Protein AF-A0A820H259-F1 (afdb_monomer)

Secondary structure (DSSP, 8-state):
-HHHHHHHHHHHHHHHHHHHHHHHHHHHHHHHHHHHHHHHHHHHHHHHHH--S-S-EEEEE---SS--GGGGGGS-EEEEEB---SS---B-SS--EEBS-HHHHHHHHHHHHHHHHHHHHHHHHTTSS--TT-TT--GGGTTSS-GGGG-HHHHHHHHHHHHHHHHHHHHHHHTTTTS-------TTSS--HHHHHHHGGGBSS--TT--TTT-EEEE-TTS-EEEE-HHHHHHHHHHHHHHHHHHHHHHTTEEEETTEEEEES--HHHHHHHHHHHHTT---SEEEEES-EEEHHHHHHHHHHHHH-TT--EEEEES-EEE-SSSSPPPHHHHHHHHHHHHHH-TT-EEEEE----HHHHTT-GGGGG-------

Structure (mmCIF, N/CA/C/O backbone):
data_AF-A0A820H259-F1
#
_entry.id   AF-A0A820H259-F1
#
loop_
_atom_site.group_PDB
_atom_site.id
_atom_site.type_symbol
_atom_site.label_atom_id
_atom_site.label_alt_id
_atom_site.label_comp_id
_atom_site.label_asym_id
_atom_site.label_entity_id
_atom_site.label_seq_id
_atom_site.pdbx_PDB_ins_code
_atom_site.Cartn_x
_atom_site.Cartn_y
_atom_site.Cartn_z
_atom_site.occupancy
_atom_site.B_iso_or_equiv
_atom_site.auth_seq_id
_atom_site.auth_comp_id
_atom_site.auth_asym_id
_atom_site.auth_atom_id
_atom_site.pdbx_PDB_model_num
ATOM 1 N N . ARG A 1 1 ? -36.149 -31.386 65.608 1.00 71.44 1 ARG A N 1
ATOM 2 C CA . ARG A 1 1 ? -36.031 -29.909 65.739 1.00 71.44 1 ARG A CA 1
ATOM 3 C C . ARG A 1 1 ? -34.586 -29.452 65.570 1.00 71.44 1 ARG A C 1
ATOM 5 O O . ARG A 1 1 ? -34.327 -28.787 64.581 1.00 71.44 1 ARG A O 1
ATOM 12 N N . GLU A 1 2 ? -33.648 -29.820 66.450 1.00 80.00 2 GLU A N 1
ATOM 13 C CA . GLU A 1 2 ? -32.221 -29.470 66.260 1.00 80.00 2 GLU A CA 1
ATOM 14 C C . GLU A 1 2 ? -31.591 -30.170 65.048 1.00 80.00 2 GLU A C 1
ATOM 16 O O . GLU A 1 2 ? -30.897 -29.539 64.259 1.00 80.00 2 GLU A O 1
ATOM 21 N N . THR A 1 3 ? -31.910 -31.448 64.834 1.00 86.38 3 THR A N 1
ATOM 22 C CA . THR A 1 3 ? -31.476 -32.217 63.657 1.00 86.38 3 THR A CA 1
ATOM 23 C C . THR A 1 3 ? -31.995 -31.636 62.341 1.00 86.38 3 THR A C 1
ATOM 25 O O . THR A 1 3 ? -31.240 -31.525 61.381 1.00 86.38 3 THR A O 1
ATOM 28 N N . ASP A 1 4 ? -33.256 -31.204 62.299 1.00 90.00 4 ASP A N 1
ATOM 29 C CA . ASP A 1 4 ? -33.865 -30.614 61.097 1.00 90.00 4 ASP A CA 1
ATOM 30 C C . ASP A 1 4 ? -33.261 -29.242 60.768 1.00 90.00 4 ASP A C 1
ATOM 32 O O . ASP A 1 4 ? -33.016 -28.933 59.602 1.00 90.00 4 ASP A O 1
ATOM 36 N N . ALA A 1 5 ? -32.962 -28.441 61.798 1.00 90.06 5 ALA A N 1
ATOM 37 C CA . ALA A 1 5 ? -32.258 -27.170 61.647 1.00 90.06 5 ALA A CA 1
ATOM 38 C C . ALA A 1 5 ? -30.827 -27.380 61.126 1.00 90.06 5 ALA A C 1
ATOM 40 O O . ALA A 1 5 ? -30.382 -26.663 60.231 1.00 90.06 5 ALA A O 1
ATOM 41 N N . MET A 1 6 ? -30.133 -28.409 61.622 1.00 90.88 6 MET A N 1
ATOM 42 C CA . MET A 1 6 ? -28.791 -28.762 61.158 1.00 90.88 6 MET A CA 1
ATOM 43 C C . MET A 1 6 ? -28.795 -29.241 59.696 1.00 90.88 6 MET A C 1
ATOM 45 O O . MET A 1 6 ? -27.936 -28.840 58.916 1.00 90.88 6 MET A O 1
ATOM 49 N N . ILE A 1 7 ? -29.787 -30.041 59.289 1.00 92.38 7 ILE A N 1
ATOM 50 C CA . ILE A 1 7 ? -29.947 -30.494 57.895 1.00 92.38 7 ILE A CA 1
ATOM 51 C C . ILE A 1 7 ? -30.248 -29.318 56.954 1.00 92.38 7 ILE A C 1
ATOM 53 O O . ILE A 1 7 ? -29.710 -29.267 55.845 1.00 92.38 7 ILE A O 1
ATOM 57 N N . ALA A 1 8 ? -31.084 -28.367 57.380 1.00 91.88 8 ALA A N 1
ATOM 58 C CA . ALA A 1 8 ? -31.378 -27.167 56.601 1.00 91.88 8 ALA A CA 1
ATOM 59 C C . ALA A 1 8 ? -30.128 -26.293 56.404 1.00 91.88 8 ALA A C 1
ATOM 61 O O . ALA A 1 8 ? -29.881 -25.818 55.294 1.00 91.88 8 ALA A O 1
ATOM 62 N N . GLU A 1 9 ? -29.303 -26.142 57.443 1.00 92.81 9 GLU A N 1
ATOM 63 C CA . GLU A 1 9 ? -28.054 -25.383 57.347 1.00 92.81 9 GLU A CA 1
ATOM 64 C C . GLU A 1 9 ? -27.027 -26.088 56.447 1.00 92.81 9 GLU A C 1
ATOM 66 O O . GLU A 1 9 ? -26.404 -25.441 55.607 1.00 92.81 9 GLU A O 1
ATOM 71 N N . ILE A 1 10 ? -26.914 -27.421 56.523 1.00 92.81 10 ILE A N 1
ATOM 72 C CA . ILE A 1 10 ? -26.055 -28.205 55.618 1.00 92.81 10 ILE A CA 1
ATOM 73 C C . ILE A 1 10 ? -26.475 -28.009 54.155 1.00 92.81 10 ILE A C 1
ATOM 75 O O . ILE A 1 10 ? -25.618 -27.745 53.310 1.00 92.81 10 ILE A O 1
ATOM 79 N N . LYS A 1 11 ? -27.778 -28.076 53.843 1.00 93.25 11 LYS A N 1
ATOM 80 C CA . LYS A 1 11 ? -28.277 -27.815 52.480 1.00 93.25 11 LYS A CA 1
ATOM 81 C C . LYS A 1 11 ? -27.946 -26.402 52.009 1.00 93.25 11 LYS A C 1
ATOM 83 O O . LYS A 1 11 ? -27.465 -26.224 50.894 1.00 93.25 11 LYS A O 1
ATOM 88 N N . ARG A 1 12 ? -28.130 -25.403 52.874 1.00 94.62 12 ARG A N 1
ATOM 89 C CA . ARG A 1 12 ? -27.806 -24.006 52.562 1.00 94.62 12 ARG A CA 1
ATOM 90 C C . ARG A 1 12 ? -26.316 -23.811 52.269 1.00 94.62 12 ARG A C 1
ATOM 92 O O . ARG A 1 12 ? -25.951 -23.038 51.383 1.00 94.62 12 ARG A O 1
ATOM 99 N N . VAL A 1 13 ? -25.447 -24.495 53.011 1.00 93.06 13 VAL A N 1
ATOM 100 C CA . VAL A 1 13 ? -23.997 -24.475 52.778 1.00 93.06 13 VAL A CA 1
ATOM 101 C C . VAL A 1 13 ? -23.645 -25.155 51.451 1.00 93.06 13 VAL A C 1
ATOM 103 O O . VAL A 1 13 ? -22.823 -24.622 50.709 1.00 93.06 13 VAL A O 1
ATOM 106 N N . GLN A 1 14 ? -24.292 -26.273 51.108 1.00 93.19 14 GLN A N 1
ATOM 107 C CA . GLN A 1 14 ? -24.093 -26.963 49.826 1.00 93.19 14 GLN A CA 1
ATOM 108 C C . GLN A 1 14 ? -24.498 -26.100 48.622 1.00 93.19 14 GLN A C 1
ATOM 110 O O . GLN A 1 14 ? -23.751 -26.025 47.649 1.00 93.19 14 GLN A O 1
ATOM 115 N N . GLU A 1 15 ? -25.630 -25.399 48.700 1.00 94.12 15 GLU A N 1
ATOM 116 C CA . GLU A 1 15 ? -26.074 -24.474 47.646 1.00 94.12 15 GLU A CA 1
ATOM 117 C C . GLU A 1 15 ? -25.085 -23.317 47.450 1.00 94.12 15 GLU A C 1
ATOM 119 O O . GLU A 1 15 ? -24.718 -22.995 46.320 1.00 94.12 15 GLU A O 1
ATOM 124 N N . LYS A 1 16 ? -24.582 -22.733 48.547 1.00 93.06 16 LYS A N 1
ATOM 125 C CA . LYS A 1 16 ? -23.546 -21.690 48.482 1.00 93.06 16 LYS A CA 1
ATOM 126 C C . LYS A 1 16 ? -22.237 -22.198 47.878 1.00 93.06 16 LYS A C 1
ATOM 128 O O . LYS A 1 16 ? -21.600 -21.464 47.131 1.00 93.06 16 LYS A O 1
ATOM 133 N N . LEU A 1 17 ? -21.825 -23.426 48.195 1.00 92.62 17 LEU A N 1
ATOM 134 C CA . LEU A 1 17 ? -20.624 -24.040 47.618 1.00 92.62 17 LEU A CA 1
ATOM 135 C C . LEU A 1 17 ? -20.755 -24.219 46.102 1.00 92.62 17 LEU A C 1
ATOM 137 O O . LEU A 1 17 ? -19.829 -23.862 45.377 1.00 92.62 17 LEU A O 1
ATOM 141 N N . ALA A 1 18 ? -21.909 -24.690 45.624 1.00 91.06 18 ALA A N 1
ATOM 142 C CA . ALA A 1 18 ? -22.170 -24.834 44.193 1.00 91.06 18 ALA A CA 1
ATOM 143 C C . ALA A 1 18 ? -22.137 -23.481 43.453 1.00 91.06 18 ALA A C 1
ATOM 145 O O . ALA A 1 18 ? -21.581 -23.384 42.358 1.00 91.06 18 ALA A O 1
ATOM 146 N N . ASP A 1 19 ? -22.679 -22.420 44.058 1.00 93.50 19 ASP A N 1
ATOM 147 C CA . ASP A 1 19 ? -22.656 -21.069 43.477 1.00 93.50 19 ASP A CA 1
ATOM 148 C C . ASP A 1 19 ? -21.235 -20.468 43.440 1.00 93.50 19 ASP A C 1
ATOM 150 O O . ASP A 1 19 ? -20.829 -19.844 42.452 1.00 93.50 19 ASP A O 1
ATOM 154 N N . ILE A 1 20 ? -20.430 -20.723 44.480 1.00 91.25 20 ILE A N 1
ATOM 155 C CA . ILE A 1 20 ? -19.007 -20.350 44.516 1.00 91.25 20 ILE A CA 1
ATOM 156 C C . ILE A 1 20 ? -18.229 -21.085 43.421 1.00 91.25 20 ILE A C 1
ATOM 158 O O . ILE A 1 20 ? -17.439 -20.457 42.717 1.00 91.25 20 ILE A O 1
ATOM 162 N N . GLU A 1 21 ? -18.450 -22.388 43.242 1.00 90.94 21 GLU A N 1
ATOM 163 C CA . GLU A 1 21 ? -17.777 -23.182 42.209 1.00 90.94 21 GLU A CA 1
ATOM 164 C C . GLU A 1 21 ? -18.133 -22.688 40.799 1.00 90.94 21 GLU A C 1
ATOM 166 O O . GLU A 1 21 ? -17.249 -22.462 39.966 1.00 90.94 21 GLU A O 1
ATOM 171 N N . LEU A 1 22 ? -19.417 -22.413 40.547 1.00 91.50 22 LEU A N 1
ATOM 172 C CA . LEU A 1 22 ? -19.887 -21.835 39.289 1.00 91.50 22 LEU A CA 1
ATOM 173 C C . LEU A 1 22 ? -19.248 -20.463 39.017 1.00 91.50 22 LEU A C 1
ATOM 175 O O . LEU A 1 22 ? -18.818 -20.1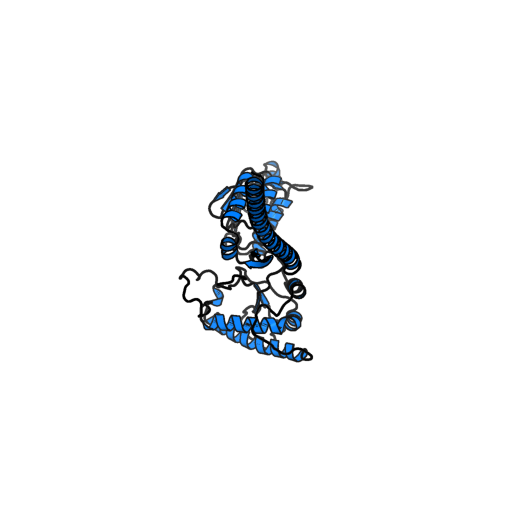77 37.895 1.00 91.50 22 LEU A O 1
ATOM 179 N N . THR A 1 23 ? -19.170 -19.613 40.041 1.00 89.19 23 THR A N 1
ATOM 180 C CA . THR A 1 23 ? -18.555 -18.284 39.946 1.00 89.19 23 THR A CA 1
ATOM 181 C C . THR A 1 23 ? -17.048 -18.382 39.705 1.00 89.19 23 THR A C 1
ATOM 183 O O . THR A 1 23 ? -16.526 -17.692 38.830 1.00 89.19 23 THR A O 1
ATOM 186 N N . SER A 1 24 ? -16.358 -19.280 40.411 1.00 88.25 24 SER A N 1
ATOM 187 C CA . SER A 1 24 ? -14.922 -19.537 40.251 1.00 88.25 24 SER A CA 1
ATOM 188 C C . SER A 1 24 ? -14.589 -19.988 38.827 1.00 88.25 24 SER A C 1
ATOM 190 O O . SER A 1 24 ? -13.711 -19.415 38.180 1.00 88.25 24 SER A O 1
ATOM 192 N N . ASN A 1 25 ? -15.366 -20.927 38.275 1.00 87.31 25 ASN A N 1
ATOM 193 C CA . ASN A 1 25 ? -15.188 -21.397 36.901 1.00 87.31 25 ASN A CA 1
ATOM 194 C C . ASN A 1 25 ? -15.391 -20.274 35.870 1.00 87.31 25 ASN A C 1
ATOM 196 O O . ASN A 1 25 ? -14.602 -20.145 34.932 1.00 87.31 25 ASN A O 1
ATOM 200 N N . LYS A 1 26 ? -16.398 -19.408 36.057 1.00 86.38 26 LYS A N 1
ATOM 201 C CA . LYS A 1 26 ? -16.594 -18.224 35.200 1.00 86.38 26 LYS A CA 1
ATOM 202 C C . LYS A 1 26 ? -15.411 -17.257 35.278 1.00 86.38 26 LYS A C 1
ATOM 204 O O . LYS A 1 26 ? -14.987 -16.739 34.246 1.00 86.38 26 LYS A O 1
ATOM 209 N N . ILE A 1 27 ? -14.869 -17.018 36.474 1.00 87.81 27 ILE A N 1
ATOM 210 C CA . ILE A 1 27 ? -13.688 -16.163 36.663 1.00 87.81 27 ILE A CA 1
ATOM 211 C C . ILE A 1 27 ? -12.476 -16.762 35.949 1.00 87.81 27 ILE A C 1
ATOM 213 O O . ILE A 1 27 ? -11.773 -16.030 35.254 1.00 87.81 27 ILE A O 1
ATOM 217 N N . LEU A 1 28 ? -12.251 -18.073 36.060 1.00 86.56 28 LEU A N 1
ATOM 218 C CA . LEU A 1 28 ? -11.121 -18.745 35.418 1.00 86.56 28 LEU A CA 1
ATOM 219 C C . LEU A 1 28 ? -11.184 -18.620 33.889 1.00 86.56 28 LEU A C 1
ATOM 221 O O . LEU A 1 28 ? -10.208 -18.202 33.267 1.00 86.56 28 LEU A O 1
ATOM 225 N N . VAL A 1 29 ? -12.349 -18.894 33.292 1.00 84.94 29 VAL A N 1
ATOM 226 C CA . VAL A 1 29 ? -12.568 -18.751 31.842 1.00 84.94 29 VAL A CA 1
ATOM 227 C C . VAL A 1 29 ? -12.355 -17.305 31.390 1.00 84.94 29 VAL A C 1
ATOM 229 O O . VAL A 1 29 ? -11.662 -17.055 30.406 1.00 84.94 29 VAL A O 1
ATOM 232 N N . ASN A 1 30 ? -12.898 -16.332 32.126 1.00 85.56 30 ASN A N 1
ATOM 233 C CA . ASN A 1 30 ? -12.704 -14.918 31.804 1.00 85.56 30 ASN A CA 1
ATOM 234 C C . ASN A 1 30 ? -11.234 -14.493 31.937 1.00 85.56 30 ASN A C 1
ATOM 236 O O . ASN A 1 30 ? -10.756 -13.687 31.139 1.00 85.56 30 ASN A O 1
ATOM 240 N N . THR A 1 31 ? -10.512 -15.045 32.912 1.00 87.44 31 THR A N 1
ATOM 241 C CA . THR A 1 31 ? -9.087 -14.767 33.124 1.00 87.44 31 THR A CA 1
ATOM 242 C C . THR A 1 31 ? -8.245 -15.306 31.969 1.00 87.44 31 THR A C 1
ATOM 244 O O . THR A 1 31 ? -7.412 -14.572 31.449 1.00 87.44 31 THR A O 1
ATOM 247 N N . ASP A 1 32 ? -8.508 -16.526 31.491 1.00 85.44 32 ASP A N 1
ATOM 248 C CA . ASP A 1 32 ? -7.827 -17.098 30.317 1.00 85.44 32 ASP A CA 1
ATOM 249 C C . ASP A 1 32 ? -8.047 -16.248 29.051 1.00 85.44 32 ASP A C 1
ATOM 251 O O . ASP A 1 32 ? -7.110 -15.955 28.306 1.00 85.44 32 ASP A O 1
ATOM 255 N N . VAL A 1 33 ? -9.274 -15.755 28.846 1.00 84.81 33 VAL A N 1
ATOM 256 C CA . VAL A 1 33 ? -9.587 -14.827 27.746 1.00 84.81 33 VAL A CA 1
ATOM 257 C C . VAL A 1 33 ? -8.815 -13.511 27.881 1.00 84.81 33 VAL A C 1
ATOM 259 O O . VAL A 1 33 ? -8.321 -12.987 26.880 1.00 84.81 33 VAL A O 1
ATOM 262 N N . LEU A 1 34 ? -8.705 -12.956 29.091 1.00 79.00 34 LEU A N 1
ATOM 263 C CA . LEU A 1 34 ? -7.948 -11.725 29.337 1.00 79.00 34 LEU A CA 1
ATOM 264 C C . LEU A 1 34 ? -6.447 -11.919 29.107 1.00 79.00 34 LEU A C 1
ATOM 266 O O . LEU A 1 34 ? -5.835 -11.060 28.474 1.00 79.00 34 LEU A O 1
ATOM 270 N N . ILE A 1 35 ? -5.878 -13.044 29.550 1.00 83.94 35 ILE A N 1
ATOM 271 C CA . ILE A 1 35 ? -4.468 -13.395 29.321 1.00 83.94 35 ILE A CA 1
ATOM 272 C C . ILE A 1 35 ? -4.190 -13.481 27.818 1.00 83.94 35 ILE A C 1
ATOM 274 O O . ILE A 1 35 ? -3.317 -12.776 27.319 1.00 83.94 35 ILE A O 1
ATOM 278 N N . LYS A 1 36 ? -5.004 -14.232 27.063 1.00 80.44 36 LYS A N 1
ATOM 279 C CA . LYS A 1 36 ? -4.856 -14.353 25.601 1.00 80.44 36 LYS A CA 1
ATOM 280 C C . LYS A 1 36 ? -4.925 -13.005 24.884 1.00 80.44 36 LYS A C 1
ATOM 282 O O . LYS A 1 36 ? -4.157 -12.751 23.959 1.00 80.44 36 LYS A O 1
ATOM 287 N N . LYS A 1 37 ? -5.832 -12.120 25.310 1.00 74.94 37 LYS A N 1
ATOM 288 C CA . LYS A 1 37 ? -5.934 -10.764 24.750 1.00 74.94 37 LYS A CA 1
ATOM 289 C C . LYS A 1 37 ? -4.719 -9.907 25.098 1.00 74.94 37 LYS A C 1
ATOM 291 O O . LYS A 1 37 ? -4.240 -9.182 24.231 1.00 74.94 37 LYS A O 1
ATOM 296 N N . ALA A 1 38 ? -4.227 -9.980 26.334 1.00 72.69 38 ALA A N 1
ATOM 297 C CA . ALA A 1 38 ? -3.027 -9.263 26.749 1.00 72.69 38 ALA A CA 1
ATOM 298 C C . ALA A 1 38 ? -1.807 -9.716 25.931 1.00 72.69 38 ALA A C 1
ATOM 300 O O . ALA A 1 38 ? -1.096 -8.869 25.389 1.00 72.69 38 ALA A O 1
ATOM 301 N N . ASP A 1 39 ? -1.633 -11.026 25.744 1.00 79.00 39 ASP A N 1
ATOM 302 C CA . ASP A 1 39 ? -0.567 -11.595 24.917 1.00 79.00 39 ASP A CA 1
ATOM 303 C C . ASP A 1 39 ? -0.665 -11.133 23.458 1.00 79.00 39 ASP A C 1
ATOM 305 O O . ASP A 1 39 ? 0.334 -10.708 22.871 1.00 79.00 39 ASP A O 1
ATOM 309 N N . ALA A 1 40 ? -1.869 -11.138 22.877 1.00 70.31 40 ALA A N 1
ATOM 310 C CA . ALA A 1 40 ? -2.094 -10.642 21.520 1.00 70.31 40 ALA A CA 1
ATOM 311 C C . ALA A 1 40 ? -1.750 -9.147 21.382 1.00 70.31 40 ALA A C 1
ATOM 313 O O . ALA A 1 40 ? -1.118 -8.757 20.402 1.00 70.31 40 ALA A O 1
ATOM 314 N N . ILE A 1 41 ? -2.100 -8.309 22.365 1.00 68.44 41 ILE A N 1
ATOM 315 C CA . ILE A 1 41 ? -1.779 -6.869 22.365 1.00 68.44 41 ILE A CA 1
ATOM 316 C C . ILE A 1 41 ? -0.269 -6.636 22.486 1.00 68.44 41 ILE A C 1
ATOM 318 O O . ILE A 1 41 ? 0.296 -5.814 21.755 1.00 68.44 41 ILE A O 1
ATOM 322 N N . LEU A 1 42 ? 0.401 -7.355 23.391 1.00 70.44 42 LEU A N 1
ATOM 323 C CA . LEU A 1 42 ? 1.851 -7.262 23.563 1.00 70.44 42 LEU A CA 1
ATOM 324 C C . LEU A 1 42 ? 2.573 -7.679 22.281 1.00 70.44 42 LEU A C 1
ATOM 326 O O . LEU A 1 42 ? 3.437 -6.950 21.784 1.00 70.44 42 LEU A O 1
ATOM 330 N N . ARG A 1 43 ? 2.156 -8.803 21.690 1.00 75.69 43 ARG A N 1
ATOM 331 C CA . ARG A 1 43 ? 2.701 -9.289 20.422 1.00 75.69 43 ARG A CA 1
ATOM 332 C C . ARG A 1 43 ? 2.451 -8.312 19.282 1.00 75.69 43 ARG A C 1
ATOM 334 O O . ARG A 1 43 ? 3.382 -8.005 18.545 1.00 75.69 43 ARG A O 1
ATOM 341 N N . GLN A 1 44 ? 1.242 -7.766 19.178 1.00 75.12 44 GLN A N 1
ATOM 342 C CA . GLN A 1 44 ? 0.907 -6.751 18.185 1.00 75.12 44 GLN A CA 1
ATOM 343 C C . GLN A 1 44 ? 1.789 -5.517 18.322 1.00 75.12 44 GLN A C 1
ATOM 345 O O . GLN A 1 44 ? 2.271 -5.003 17.318 1.00 75.12 44 GLN A O 1
ATOM 350 N N . THR A 1 45 ? 2.028 -5.041 19.541 1.00 66.12 45 THR A N 1
ATOM 351 C CA . THR A 1 45 ? 2.863 -3.857 19.775 1.00 66.12 45 THR A CA 1
ATOM 352 C C . THR A 1 45 ? 4.295 -4.089 19.290 1.00 66.12 45 THR A C 1
ATOM 354 O O . THR A 1 45 ? 4.852 -3.248 18.582 1.00 66.12 45 THR A O 1
ATOM 357 N N . PHE A 1 46 ? 4.861 -5.258 19.600 1.00 74.31 46 PHE A N 1
ATOM 358 C CA . PHE A 1 46 ? 6.183 -5.659 19.122 1.00 74.31 46 PHE A CA 1
ATOM 359 C C . PHE A 1 46 ? 6.227 -5.792 17.591 1.00 74.31 46 PHE A C 1
ATOM 361 O O . PHE A 1 46 ? 7.059 -5.177 16.925 1.00 74.31 46 PHE A O 1
ATOM 368 N N . GLU A 1 47 ? 5.286 -6.535 17.010 1.00 75.31 47 GLU A N 1
ATOM 369 C CA . GLU A 1 47 ? 5.203 -6.755 15.564 1.00 75.31 47 GLU A CA 1
ATOM 370 C C . GLU A 1 47 ? 4.981 -5.442 14.795 1.00 75.31 47 GLU A C 1
ATOM 372 O O . GLU A 1 47 ? 5.534 -5.248 13.709 1.00 75.31 47 GLU A O 1
ATOM 377 N N . LEU A 1 48 ? 4.204 -4.508 15.356 1.00 72.31 48 LEU A N 1
ATOM 378 C CA . LEU A 1 48 ? 3.969 -3.190 14.773 1.00 72.31 48 LEU A CA 1
ATOM 379 C C . LEU A 1 48 ? 5.263 -2.381 14.658 1.00 72.31 48 LEU A C 1
ATOM 381 O O . LEU A 1 48 ? 5.469 -1.749 13.617 1.00 72.31 48 LEU A O 1
ATOM 385 N N . ALA A 1 49 ? 6.117 -2.430 15.680 1.00 71.31 49 ALA A N 1
ATOM 386 C CA . ALA A 1 49 ? 7.403 -1.740 15.699 1.00 71.31 49 ALA A CA 1
ATOM 387 C C . ALA A 1 49 ? 8.436 -2.393 14.765 1.00 71.31 49 ALA A C 1
ATOM 389 O O . ALA A 1 49 ? 9.192 -1.692 14.091 1.00 71.31 49 ALA A O 1
ATOM 390 N N . GLU A 1 50 ? 8.441 -3.724 14.685 1.00 72.81 50 GLU A N 1
ATOM 391 C CA . GLU A 1 50 ? 9.445 -4.470 13.924 1.00 72.81 50 GLU A CA 1
ATOM 392 C C . GLU A 1 50 ? 9.110 -4.590 12.426 1.00 72.81 50 GLU A C 1
ATOM 394 O O . GLU A 1 50 ? 9.950 -4.303 11.574 1.00 72.81 50 GLU A O 1
ATOM 399 N N . TYR A 1 51 ? 7.871 -4.940 12.064 1.00 76.25 51 TYR A N 1
ATOM 400 C CA . TYR A 1 51 ? 7.500 -5.303 10.684 1.00 76.25 51 TYR A CA 1
ATOM 401 C C . TYR A 1 51 ? 6.898 -4.153 9.879 1.00 76.25 51 TYR A C 1
ATOM 403 O O . TYR A 1 51 ? 5.817 -4.270 9.292 1.00 76.25 51 TYR A O 1
ATOM 411 N N . THR A 1 52 ? 7.583 -3.013 9.885 1.00 76.62 52 THR A N 1
ATOM 412 C CA . THR A 1 52 ? 7.127 -1.768 9.238 1.00 76.62 52 THR A CA 1
ATOM 413 C C . THR A 1 52 ? 7.106 -1.814 7.707 1.00 76.62 52 THR A C 1
ATOM 415 O O . THR A 1 52 ? 6.645 -0.859 7.097 1.00 76.62 52 THR A O 1
ATOM 418 N N . ILE A 1 53 ? 7.544 -2.915 7.094 1.00 82.44 53 ILE A N 1
ATOM 419 C CA . ILE A 1 53 ? 7.592 -3.183 5.649 1.00 82.44 53 ILE A CA 1
ATOM 420 C C . ILE A 1 53 ? 7.182 -4.650 5.387 1.00 82.44 53 ILE A C 1
ATOM 422 O O . ILE A 1 53 ? 7.365 -5.475 6.292 1.00 82.44 53 ILE A O 1
ATOM 426 N N . PRO A 1 54 ? 6.631 -5.009 4.206 1.00 86.31 54 PRO A N 1
ATOM 427 C CA . PRO A 1 54 ? 6.309 -6.398 3.883 1.00 86.31 54 PRO A CA 1
ATOM 428 C C . PRO A 1 54 ? 7.524 -7.322 3.924 1.00 86.31 54 PRO A C 1
ATOM 430 O O . PRO A 1 54 ? 8.623 -6.946 3.510 1.00 86.31 54 PRO A O 1
ATOM 433 N N . ARG A 1 55 ? 7.309 -8.551 4.404 1.00 85.19 55 ARG A N 1
ATOM 434 C CA . ARG A 1 55 ? 8.369 -9.554 4.602 1.00 85.19 55 ARG A CA 1
ATOM 435 C C . ARG A 1 55 ? 8.650 -10.358 3.342 1.00 85.19 55 ARG A C 1
ATOM 437 O O . ARG A 1 55 ? 9.748 -10.880 3.158 1.00 85.19 55 ARG A O 1
ATOM 444 N N . LEU A 1 56 ? 7.639 -10.488 2.489 1.00 85.38 56 LEU A N 1
ATOM 445 C CA . LEU A 1 56 ? 7.708 -11.277 1.270 1.00 85.38 56 LEU A CA 1
ATOM 446 C C . LEU A 1 56 ? 7.934 -10.374 0.060 1.00 85.38 56 LEU A C 1
ATOM 448 O O . LEU A 1 56 ? 7.116 -9.503 -0.245 1.00 85.38 56 LEU A O 1
ATOM 452 N N . PHE A 1 57 ? 9.042 -10.597 -0.641 1.00 87.38 57 PHE A N 1
ATOM 453 C CA . PHE A 1 57 ? 9.373 -9.888 -1.867 1.00 87.38 57 PHE A CA 1
ATOM 454 C C . PHE A 1 57 ? 10.233 -10.737 -2.806 1.00 87.38 57 PHE A C 1
ATOM 456 O O . PHE A 1 57 ? 10.930 -11.660 -2.396 1.00 87.38 57 PHE A O 1
ATOM 463 N N . VAL A 1 58 ? 10.218 -10.384 -4.086 1.00 85.62 58 VAL A N 1
ATOM 464 C CA . VAL A 1 58 ? 11.074 -10.955 -5.129 1.00 85.62 58 VAL A CA 1
ATOM 465 C C . VAL A 1 58 ? 11.879 -9.838 -5.762 1.00 85.62 58 VAL A C 1
ATOM 467 O O . VAL A 1 58 ? 11.360 -8.744 -5.967 1.00 85.62 58 VAL A O 1
ATOM 470 N N . ILE A 1 59 ? 13.126 -10.117 -6.129 1.00 86.12 59 ILE A N 1
ATOM 471 C CA . ILE A 1 59 ? 13.913 -9.226 -6.980 1.00 86.12 59 ILE A CA 1
ATOM 472 C C . ILE A 1 59 ? 14.051 -9.840 -8.358 1.00 86.12 59 ILE A C 1
ATOM 474 O O . ILE A 1 59 ? 14.494 -10.978 -8.482 1.00 86.12 59 ILE A O 1
ATOM 478 N N . LEU A 1 60 ? 13.715 -9.060 -9.382 1.00 80.69 60 LEU A N 1
ATOM 479 C CA . LEU A 1 60 ? 13.852 -9.448 -10.780 1.00 80.69 60 LEU A CA 1
ATOM 480 C C . L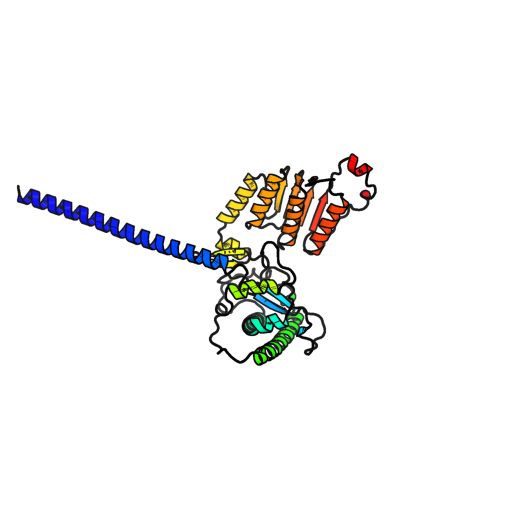EU A 1 60 ? 14.671 -8.390 -11.538 1.00 80.69 60 LEU A C 1
ATOM 482 O O . LEU A 1 60 ? 14.536 -7.194 -11.257 1.00 80.69 60 LEU A O 1
ATOM 486 N N . PRO A 1 61 ? 15.525 -8.791 -12.493 1.00 76.94 61 PRO A N 1
ATOM 487 C CA . PRO A 1 61 ? 16.194 -7.846 -13.379 1.00 76.94 61 PRO A CA 1
ATOM 488 C C . PRO A 1 61 ? 15.179 -7.178 -14.316 1.00 76.94 61 PRO A C 1
ATOM 490 O O . PRO A 1 61 ? 14.235 -7.819 -14.779 1.00 76.94 61 PRO A O 1
ATOM 493 N N . GLU A 1 62 ? 15.390 -5.902 -14.646 1.00 71.69 62 GLU A N 1
ATOM 494 C CA . GLU A 1 62 ? 14.667 -5.272 -15.751 1.00 71.69 62 GLU A CA 1
ATOM 495 C C . GLU A 1 62 ? 15.063 -5.953 -17.064 1.00 71.69 62 GLU A C 1
ATOM 497 O O . GLU A 1 62 ? 16.248 -6.053 -17.400 1.00 71.69 62 GLU A O 1
ATOM 502 N N . ILE A 1 63 ? 14.073 -6.418 -17.823 1.00 63.31 63 ILE A N 1
ATOM 503 C CA . ILE A 1 63 ? 14.322 -7.061 -19.109 1.00 63.31 63 ILE A CA 1
ATOM 504 C C . ILE A 1 63 ? 14.614 -5.976 -20.150 1.00 63.31 63 ILE A C 1
ATOM 506 O O . ILE A 1 63 ? 13.706 -5.347 -20.685 1.00 63.31 63 ILE A O 1
ATOM 510 N N . LYS A 1 64 ? 15.902 -5.749 -20.421 1.00 57.06 64 LYS A N 1
ATOM 511 C CA . LYS A 1 64 ? 16.395 -5.003 -21.588 1.00 57.06 64 LYS A CA 1
ATOM 512 C C . LYS A 1 64 ? 17.098 -5.993 -22.517 1.00 57.06 64 LYS A C 1
ATOM 514 O O . LYS A 1 64 ? 17.765 -6.916 -22.051 1.00 57.06 64 LYS A O 1
ATOM 519 N N . THR A 1 65 ? 16.896 -5.850 -23.823 1.00 46.81 65 THR A N 1
ATOM 520 C CA . THR A 1 65 ? 17.416 -6.782 -24.832 1.00 46.81 65 THR A CA 1
ATOM 521 C C . THR A 1 65 ? 18.949 -6.835 -24.845 1.00 46.81 65 THR A C 1
ATOM 523 O O . THR A 1 65 ? 19.619 -5.812 -24.712 1.00 46.81 65 THR A O 1
ATOM 526 N N . SER A 1 66 ? 19.472 -8.044 -25.086 1.00 50.75 66 SER A N 1
ATOM 527 C CA . SER A 1 66 ? 20.879 -8.496 -25.102 1.00 50.75 66 SER A CA 1
ATOM 528 C C . SER A 1 66 ? 21.528 -8.756 -23.727 1.00 50.75 66 SER A C 1
ATOM 530 O O . SER A 1 66 ? 21.751 -7.872 -22.902 1.00 50.75 66 SER A O 1
ATOM 532 N N . ILE A 1 67 ? 21.821 -10.037 -23.478 1.00 51.91 67 ILE A N 1
ATOM 533 C CA . ILE A 1 67 ? 22.408 -10.565 -22.244 1.00 51.91 67 ILE A CA 1
ATOM 534 C C . ILE A 1 67 ? 23.934 -10.509 -22.372 1.00 51.91 67 ILE A C 1
ATOM 536 O O . ILE A 1 67 ? 24.506 -11.226 -23.185 1.00 51.91 67 ILE A O 1
ATOM 540 N N . ASN A 1 68 ? 24.600 -9.722 -21.522 1.00 56.81 68 ASN A N 1
ATOM 541 C CA . ASN A 1 68 ? 26.019 -9.921 -21.218 1.00 56.81 68 ASN A CA 1
ATOM 542 C C . ASN A 1 68 ? 26.154 -10.412 -19.759 1.00 56.81 68 ASN A C 1
ATOM 544 O O . ASN A 1 68 ? 25.774 -9.665 -18.848 1.00 56.81 68 ASN A O 1
ATOM 548 N N . PRO A 1 69 ? 26.638 -11.647 -19.513 1.00 54.47 69 PRO A N 1
ATOM 549 C CA . PRO A 1 69 ? 26.782 -12.210 -18.166 1.00 54.47 69 PRO A CA 1
ATOM 550 C C . PRO A 1 69 ? 27.807 -11.460 -17.295 1.00 54.47 69 PRO A C 1
ATOM 552 O O . PRO A 1 69 ? 27.677 -11.460 -16.075 1.00 54.47 69 PRO A O 1
ATOM 555 N N . ILE A 1 70 ? 28.763 -10.741 -17.895 1.00 56.59 70 ILE A N 1
ATOM 556 C CA . ILE A 1 70 ? 29.784 -9.954 -17.175 1.00 56.59 70 ILE A CA 1
ATOM 557 C C . ILE A 1 70 ? 29.181 -8.670 -16.565 1.00 56.59 70 ILE A C 1
ATOM 559 O O . ILE A 1 70 ? 29.641 -8.176 -15.537 1.00 56.59 70 ILE A O 1
ATOM 563 N N . ASN A 1 71 ? 28.081 -8.169 -17.134 1.00 64.62 71 ASN A N 1
ATOM 564 C CA . ASN A 1 71 ? 27.430 -6.915 -16.739 1.00 64.62 71 ASN A CA 1
ATOM 565 C C . ASN A 1 71 ? 26.250 -7.118 -15.771 1.00 64.62 71 ASN A C 1
ATOM 567 O O . ASN A 1 71 ? 25.377 -6.261 -15.660 1.00 64.62 71 ASN A O 1
ATOM 571 N N . TRP A 1 72 ? 26.174 -8.247 -15.061 1.00 68.62 72 TRP A N 1
ATOM 572 C CA . TRP A 1 72 ? 25.021 -8.546 -14.201 1.00 68.62 72 TRP 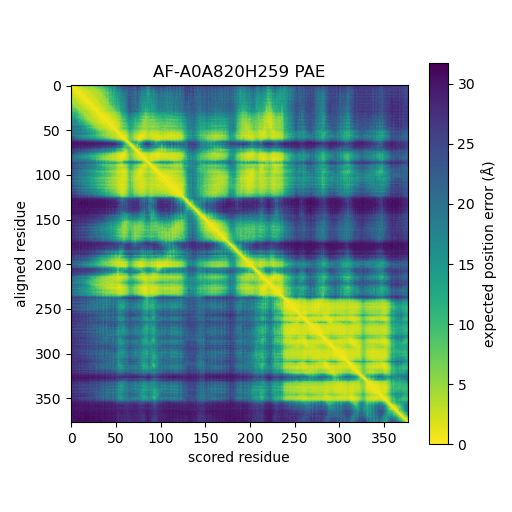A CA 1
ATOM 573 C C . TRP A 1 72 ? 24.816 -7.508 -13.087 1.00 68.62 72 TRP A C 1
ATOM 575 O O . TRP A 1 72 ? 23.696 -7.068 -12.826 1.00 68.62 72 TRP A O 1
ATOM 585 N N . TRP A 1 73 ? 25.909 -7.049 -12.477 1.00 71.94 73 TRP A N 1
ATOM 586 C CA . TRP A 1 73 ? 25.890 -6.038 -11.417 1.00 71.94 73 TRP A CA 1
ATOM 587 C C . TRP A 1 73 ? 25.493 -4.637 -11.882 1.00 71.94 73 TRP A C 1
ATOM 589 O O . TRP A 1 73 ? 25.128 -3.810 -11.051 1.00 71.94 73 TRP A O 1
ATOM 599 N N . THR A 1 74 ? 25.597 -4.357 -13.183 1.00 71.06 74 THR A N 1
ATOM 600 C CA . THR A 1 74 ? 25.254 -3.055 -13.771 1.00 71.06 74 THR A CA 1
ATOM 601 C C . THR A 1 74 ? 23.828 -3.020 -14.316 1.00 71.06 74 THR A C 1
ATOM 603 O O . THR A 1 74 ? 23.377 -1.976 -14.786 1.00 71.06 74 THR A O 1
ATOM 606 N N . ARG A 1 75 ? 23.086 -4.134 -14.228 1.00 74.62 75 ARG A N 1
ATOM 607 C CA . ARG A 1 75 ? 21.667 -4.175 -14.590 1.00 74.62 75 ARG A CA 1
ATOM 608 C C . ARG A 1 75 ? 20.817 -3.398 -13.587 1.00 74.62 75 ARG A C 1
ATOM 610 O O . ARG A 1 75 ? 21.119 -3.340 -12.396 1.00 74.62 75 ARG A O 1
ATOM 617 N N . SER A 1 76 ? 19.708 -2.858 -14.080 1.00 79.69 76 SER A N 1
ATOM 618 C CA . SER A 1 76 ? 18.627 -2.361 -13.232 1.00 79.69 76 SER A CA 1
ATOM 619 C C . SER A 1 76 ? 17.831 -3.543 -12.683 1.00 79.69 76 SER A C 1
ATOM 621 O O . SER A 1 76 ? 17.519 -4.480 -13.418 1.00 79.69 76 SER A O 1
ATOM 623 N N . TYR A 1 77 ? 17.488 -3.488 -11.400 1.00 83.25 77 TYR A N 1
ATOM 624 C CA . TYR A 1 77 ? 16.666 -4.492 -10.729 1.00 83.25 77 TYR A CA 1
ATOM 625 C C . TYR A 1 77 ? 15.447 -3.836 -10.126 1.00 83.25 77 TYR A C 1
ATOM 627 O O . TYR A 1 77 ? 15.502 -2.680 -9.697 1.00 83.25 77 TYR A O 1
ATOM 635 N N . ARG A 1 78 ? 14.369 -4.610 -10.047 1.00 85.44 78 ARG A N 1
ATOM 636 C CA . ARG A 1 78 ? 13.155 -4.213 -9.356 1.00 85.44 78 ARG A CA 1
ATOM 637 C C . ARG A 1 78 ? 12.783 -5.204 -8.272 1.00 85.44 78 ARG A C 1
ATOM 639 O O . ARG A 1 78 ? 12.866 -6.412 -8.479 1.00 85.44 78 ARG A O 1
ATOM 646 N N . LEU A 1 79 ? 12.353 -4.669 -7.137 1.00 89.19 79 LEU A N 1
ATOM 647 C CA . LEU A 1 79 ? 11.783 -5.421 -6.029 1.00 89.19 79 LEU A CA 1
ATOM 648 C C . LEU A 1 79 ? 10.257 -5.392 -6.106 1.00 89.19 79 LEU A C 1
ATOM 650 O O . LEU A 1 79 ? 9.654 -4.326 -6.225 1.00 89.19 79 LEU A O 1
ATOM 654 N N . PHE A 1 80 ? 9.637 -6.559 -6.007 1.00 84.56 80 PHE A N 1
ATOM 655 C CA . PHE A 1 80 ? 8.194 -6.760 -6.040 1.00 84.56 80 PHE A CA 1
ATOM 656 C C . PHE A 1 80 ? 7.738 -7.361 -4.718 1.00 84.56 80 PHE A C 1
ATOM 658 O O . PHE A 1 80 ? 8.225 -8.425 -4.350 1.00 84.56 80 PHE A O 1
ATOM 665 N N . PHE A 1 81 ? 6.819 -6.710 -4.007 1.00 86.25 81 PHE A N 1
ATOM 666 C CA . PHE A 1 81 ? 6.258 -7.273 -2.781 1.00 86.25 81 PHE A CA 1
ATOM 667 C C . PHE A 1 81 ? 5.181 -8.315 -3.095 1.00 86.25 81 PHE A C 1
ATOM 669 O O . PHE A 1 81 ? 4.511 -8.255 -4.129 1.00 86.25 81 PHE A O 1
ATOM 676 N N . ILE A 1 82 ? 5.008 -9.271 -2.186 1.00 84.88 82 ILE A N 1
ATOM 677 C CA . ILE A 1 82 ? 4.030 -10.357 -2.284 1.00 84.88 82 ILE A CA 1
ATOM 678 C C . ILE A 1 82 ? 3.000 -10.200 -1.161 1.00 84.88 82 ILE A C 1
ATOM 680 O O . ILE A 1 82 ? 3.343 -9.880 -0.025 1.00 84.88 82 ILE A O 1
ATOM 684 N N . CYS A 1 83 ? 1.734 -10.457 -1.479 1.00 82.94 83 CYS A N 1
ATOM 685 C CA . CYS A 1 83 ? 0.650 -10.548 -0.510 1.00 82.94 83 CYS A CA 1
ATOM 686 C C . CYS A 1 83 ? 0.854 -11.729 0.459 1.00 82.94 83 CYS A C 1
ATOM 688 O O . CYS A 1 83 ? 1.014 -12.873 0.035 1.00 82.94 83 CYS A O 1
ATOM 690 N N . GLU A 1 84 ? 0.764 -11.458 1.761 1.00 85.50 84 GLU A N 1
ATOM 691 C CA . GLU A 1 84 ? 0.920 -12.414 2.869 1.00 85.50 84 GLU A CA 1
ATOM 692 C C . GLU A 1 84 ? -0.418 -13.061 3.285 1.00 85.50 84 GLU A C 1
ATOM 694 O O . GLU A 1 84 ? -0.740 -13.165 4.468 1.00 85.50 84 GLU A O 1
ATOM 699 N N . CYS A 1 85 ? -1.244 -13.452 2.314 1.00 80.06 85 CYS A N 1
ATOM 700 C CA . CYS A 1 85 ? -2.472 -14.210 2.572 1.00 80.06 85 CYS A CA 1
ATOM 701 C C . CYS A 1 85 ? -2.179 -15.715 2.667 1.00 80.06 85 CYS A C 1
ATOM 703 O O . CYS A 1 85 ? -1.274 -16.212 1.994 1.00 80.06 85 CYS A O 1
ATOM 705 N N . ASP A 1 86 ? -2.980 -16.440 3.451 1.00 71.00 86 ASP A N 1
ATOM 706 C CA . ASP A 1 86 ? -2.736 -17.860 3.747 1.00 71.00 86 ASP A CA 1
ATOM 707 C C . ASP A 1 86 ? -2.953 -18.775 2.525 1.00 71.00 86 ASP A C 1
ATOM 709 O O . ASP A 1 86 ? -2.238 -19.760 2.360 1.00 71.00 86 ASP A O 1
ATOM 713 N N . ASN A 1 87 ? -3.903 -18.429 1.646 1.00 63.88 87 ASN A N 1
ATOM 714 C CA . ASN A 1 87 ? -4.366 -19.338 0.590 1.00 63.88 87 ASN A CA 1
ATOM 715 C C . ASN A 1 87 ? -3.687 -19.105 -0.772 1.00 63.88 87 ASN A C 1
ATOM 717 O O . ASN A 1 87 ? -3.302 -20.065 -1.427 1.00 63.88 87 ASN A O 1
ATOM 721 N N . GLU A 1 88 ? -3.509 -17.852 -1.209 1.00 66.56 88 GLU A N 1
ATOM 722 C CA . GLU A 1 88 ? -3.043 -17.539 -2.574 1.00 66.56 88 GLU A CA 1
ATOM 723 C C . GLU A 1 88 ? -2.020 -16.397 -2.597 1.00 66.56 88 GLU A C 1
ATOM 725 O O . GLU A 1 88 ? -2.344 -15.243 -2.904 1.00 66.56 88 GLU A O 1
ATOM 730 N N . ARG A 1 89 ? -0.758 -16.700 -2.270 1.00 73.00 89 ARG A N 1
ATOM 731 C CA . ARG A 1 89 ? 0.330 -15.712 -2.366 1.00 73.00 89 ARG A CA 1
ATOM 732 C C . ARG A 1 89 ? 0.446 -15.206 -3.806 1.00 73.00 89 ARG A C 1
ATOM 734 O O . ARG A 1 89 ? 0.578 -15.997 -4.729 1.00 73.00 89 ARG A O 1
ATOM 741 N N . HIS A 1 90 ? 0.426 -13.892 -3.992 1.00 71.81 90 HIS A N 1
ATOM 742 C CA . HIS A 1 90 ? 0.526 -13.257 -5.307 1.00 71.81 90 HIS A CA 1
ATOM 743 C C . HIS A 1 90 ? 1.240 -11.909 -5.215 1.00 71.81 90 HIS A C 1
ATOM 745 O O . HIS A 1 90 ? 1.325 -11.312 -4.140 1.00 71.81 90 HIS A O 1
ATOM 751 N N . PHE A 1 91 ? 1.747 -11.417 -6.345 1.00 74.56 91 PHE A N 1
ATOM 752 C CA . PHE A 1 91 ? 2.387 -10.106 -6.408 1.00 74.56 91 PHE A CA 1
ATOM 753 C C . PHE A 1 91 ? 1.408 -8.989 -6.066 1.00 74.56 91 PHE A C 1
ATOM 755 O O . PHE A 1 91 ? 0.295 -8.933 -6.584 1.00 74.56 91 PHE A O 1
ATOM 762 N N . ALA A 1 92 ? 1.850 -8.060 -5.228 1.00 71.38 92 ALA A N 1
ATOM 763 C CA . ALA A 1 92 ? 1.120 -6.830 -5.004 1.00 71.38 92 ALA A CA 1
ATOM 764 C C . ALA A 1 92 ? 1.012 -6.032 -6.320 1.00 71.38 92 ALA A C 1
ATOM 766 O O . ALA A 1 92 ? 1.884 -6.110 -7.189 1.00 71.38 92 ALA A O 1
ATOM 767 N N . PHE A 1 93 ? -0.062 -5.258 -6.489 1.00 66.56 93 PHE A N 1
ATOM 768 C CA . PHE A 1 93 ? -0.313 -4.544 -7.741 1.00 66.56 93 PHE A CA 1
ATOM 769 C C . PHE A 1 93 ? 0.562 -3.282 -7.851 1.00 66.56 93 PHE A C 1
ATOM 771 O O . PHE A 1 93 ? 0.141 -2.168 -7.521 1.00 66.56 93 PHE A O 1
ATOM 778 N N . HIS A 1 94 ? 1.806 -3.449 -8.303 1.00 68.12 94 HIS A N 1
ATOM 779 C CA . HIS A 1 94 ? 2.737 -2.353 -8.567 1.00 68.12 94 HIS A CA 1
ATOM 780 C C . HIS A 1 94 ? 3.795 -2.716 -9.617 1.00 68.12 94 HIS A C 1
ATOM 782 O O . HIS A 1 94 ? 4.055 -3.882 -9.893 1.00 68.12 94 HIS A O 1
ATOM 788 N N . GLU A 1 95 ? 4.447 -1.700 -10.184 1.00 65.75 95 GLU A N 1
ATOM 789 C CA . GLU A 1 95 ? 5.453 -1.865 -11.247 1.00 65.75 95 GLU A CA 1
ATOM 790 C C . GLU A 1 95 ? 6.825 -2.366 -10.752 1.00 65.75 95 GLU A C 1
ATOM 792 O O . GLU A 1 95 ? 7.768 -2.467 -11.538 1.00 65.75 95 GLU A O 1
ATOM 797 N N . GLY A 1 96 ? 6.959 -2.660 -9.459 1.00 77.00 96 GLY A N 1
ATOM 798 C CA . GLY A 1 96 ? 8.242 -2.930 -8.812 1.00 77.00 96 GLY A CA 1
ATOM 799 C C . GLY A 1 96 ? 8.987 -1.658 -8.387 1.00 77.00 96 GLY A C 1
ATOM 800 O O . GLY A 1 96 ? 8.834 -0.592 -8.981 1.00 77.00 96 GLY A O 1
ATOM 801 N N . TYR A 1 97 ? 9.792 -1.767 -7.334 1.00 82.19 97 TYR A N 1
ATOM 802 C CA . TYR A 1 97 ? 10.646 -0.692 -6.827 1.00 82.19 97 TYR A CA 1
ATOM 803 C C . TYR A 1 97 ? 12.032 -0.805 -7.431 1.00 82.19 97 TYR A C 1
ATOM 805 O O . TYR A 1 97 ? 12.680 -1.835 -7.272 1.00 82.19 97 TYR A O 1
ATOM 813 N N . GLU A 1 98 ? 12.508 0.250 -8.085 1.00 84.81 98 GLU A N 1
ATOM 814 C CA . GLU A 1 98 ? 13.874 0.269 -8.596 1.00 84.81 98 GLU A CA 1
ATOM 815 C C . GLU A 1 98 ? 14.887 0.178 -7.446 1.00 84.81 98 GLU A C 1
ATOM 817 O O . GLU A 1 98 ? 14.821 0.929 -6.468 1.00 84.81 98 GLU A O 1
ATOM 822 N N . MET A 1 99 ? 15.829 -0.749 -7.584 1.00 88.56 99 MET A N 1
ATOM 823 C CA . MET A 1 99 ? 16.861 -1.031 -6.594 1.00 88.56 99 MET A CA 1
ATOM 824 C C . MET A 1 99 ? 18.124 -0.200 -6.848 1.00 88.56 99 MET A C 1
ATOM 826 O O . MET A 1 99 ? 18.503 0.074 -7.990 1.00 88.56 99 MET A O 1
ATOM 830 N N . LYS A 1 100 ? 18.828 0.146 -5.772 1.00 89.12 100 LYS A N 1
ATOM 831 C CA . LYS A 1 100 ? 20.211 0.644 -5.783 1.00 89.12 100 LYS A CA 1
ATOM 832 C C . LYS A 1 100 ? 21.106 -0.282 -4.959 1.00 89.12 100 LYS A C 1
ATOM 834 O O . LYS A 1 100 ? 20.613 -1.132 -4.226 1.00 89.12 100 LYS A O 1
ATOM 839 N N . GLN A 1 101 ? 22.425 -0.125 -5.103 1.00 88.94 101 GLN A N 1
ATOM 840 C CA . GLN A 1 101 ? 23.429 -0.892 -4.344 1.00 88.94 101 GLN A CA 1
ATOM 841 C C . GLN A 1 101 ? 23.226 -2.415 -4.442 1.00 88.94 101 GLN A C 1
ATOM 843 O O . GLN A 1 101 ? 23.352 -3.151 -3.467 1.00 88.94 101 GLN A O 1
ATOM 848 N N . ILE A 1 102 ? 22.919 -2.906 -5.648 1.00 86.69 102 ILE A N 1
ATOM 849 C CA . ILE A 1 102 ? 22.502 -4.296 -5.856 1.00 86.69 102 ILE A CA 1
ATOM 850 C C . ILE A 1 102 ? 23.537 -5.326 -5.365 1.00 86.69 102 ILE A C 1
ATOM 852 O O . ILE A 1 102 ? 23.161 -6.366 -4.836 1.00 86.69 102 ILE A O 1
ATOM 856 N N . ARG A 1 103 ? 24.839 -5.018 -5.462 1.00 84.44 103 ARG A N 1
ATOM 857 C CA . ARG A 1 103 ? 25.921 -5.861 -4.922 1.00 84.44 103 ARG A CA 1
ATOM 858 C C . ARG A 1 103 ? 25.806 -6.048 -3.412 1.00 84.44 103 ARG A C 1
ATOM 860 O O . ARG A 1 103 ? 25.841 -7.172 -2.926 1.00 84.44 103 ARG A O 1
ATOM 867 N N . GLU A 1 104 ? 25.645 -4.952 -2.676 1.00 87.62 104 GLU A N 1
ATOM 868 C CA . GLU A 1 104 ? 25.493 -4.985 -1.219 1.00 87.62 104 GLU A CA 1
ATOM 869 C C . GLU A 1 104 ? 24.200 -5.695 -0.821 1.00 87.62 104 GLU A C 1
ATOM 871 O O . GLU A 1 104 ? 24.200 -6.479 0.129 1.00 87.62 104 GLU A O 1
ATOM 876 N N . PHE A 1 105 ? 23.130 -5.488 -1.597 1.00 88.69 105 PHE A N 1
ATOM 877 C CA . PHE A 1 105 ? 21.872 -6.194 -1.404 1.00 88.69 105 PHE A CA 1
ATOM 878 C C . PHE A 1 105 ? 22.053 -7.713 -1.522 1.00 88.69 105 PHE A C 1
ATOM 880 O O . PHE A 1 105 ? 21.677 -8.438 -0.608 1.00 88.69 105 PHE A O 1
ATOM 887 N N . PHE A 1 106 ? 22.651 -8.213 -2.611 1.00 85.25 106 PHE A N 1
ATOM 888 C CA . PHE A 1 106 ? 22.877 -9.654 -2.793 1.00 85.25 106 PHE A CA 1
ATOM 889 C C . PHE A 1 106 ? 23.872 -10.231 -1.790 1.00 85.25 106 PHE A C 1
ATOM 891 O O . PHE A 1 106 ? 23.699 -11.366 -1.357 1.00 85.25 106 PHE A O 1
ATOM 898 N N . ARG A 1 107 ? 24.868 -9.450 -1.362 1.00 83.12 107 ARG A N 1
ATOM 899 C CA . ARG A 1 107 ? 25.775 -9.855 -0.284 1.00 83.12 107 ARG A CA 1
ATOM 900 C C . ARG A 1 107 ? 25.014 -10.151 1.011 1.00 83.12 107 ARG A C 1
ATOM 902 O O . ARG A 1 107 ? 25.344 -11.098 1.712 1.00 83.12 107 ARG A O 1
ATOM 909 N N . LYS A 1 108 ? 23.998 -9.342 1.321 1.00 84.19 108 LYS A N 1
ATOM 910 C CA . LYS A 1 108 ? 23.232 -9.439 2.567 1.00 84.19 108 LYS A CA 1
ATOM 911 C C . LYS A 1 108 ? 22.042 -10.398 2.484 1.00 84.19 108 LYS A C 1
ATOM 913 O O . LYS A 1 108 ? 21.855 -11.222 3.368 1.00 84.19 108 LYS A O 1
ATOM 918 N N . TYR A 1 109 ? 21.256 -10.309 1.415 1.00 85.31 109 TYR A N 1
ATOM 919 C CA . TYR A 1 109 ? 19.995 -11.040 1.241 1.00 85.31 109 TYR A CA 1
ATOM 920 C C . TYR A 1 109 ? 20.073 -12.147 0.186 1.00 85.31 109 TYR A C 1
ATOM 922 O O . TYR A 1 109 ? 19.053 -12.755 -0.131 1.00 85.31 109 TYR A O 1
ATOM 930 N N . GLY A 1 110 ? 21.256 -12.441 -0.360 1.00 82.56 110 GLY A N 1
ATOM 931 C CA . GLY A 1 110 ? 21.474 -13.484 -1.367 1.00 82.56 110 GLY A CA 1
ATOM 932 C C . GLY A 1 110 ? 20.814 -14.829 -1.041 1.00 82.56 110 GLY A C 1
ATOM 933 O O . GLY A 1 110 ? 20.088 -15.334 -1.899 1.00 82.56 110 GLY A O 1
ATOM 934 N N . PRO A 1 111 ? 20.951 -15.375 0.189 1.00 80.81 111 PRO A N 1
ATOM 935 C CA . PRO A 1 111 ? 20.294 -16.629 0.561 1.00 80.81 111 PRO A CA 1
ATOM 936 C C . PRO A 1 111 ? 18.764 -16.555 0.480 1.00 80.81 111 PRO A C 1
ATOM 938 O O . PRO A 1 111 ? 18.114 -17.488 0.012 1.00 80.81 111 PRO A O 1
ATOM 941 N N . TYR A 1 112 ? 18.173 -15.434 0.907 1.00 84.12 112 TYR A N 1
ATOM 942 C CA . TYR A 1 112 ? 16.733 -15.212 0.790 1.00 84.12 112 TYR A CA 1
ATOM 943 C C . TYR A 1 112 ? 16.310 -15.115 -0.675 1.00 84.12 112 TYR A C 1
ATOM 945 O O . TYR A 1 112 ? 15.355 -15.777 -1.080 1.00 84.12 112 TYR A O 1
ATOM 953 N N . VAL A 1 113 ? 17.039 -14.335 -1.483 1.00 83.62 113 VAL A N 1
ATOM 954 C CA . VAL A 1 113 ? 16.727 -14.184 -2.907 1.00 83.62 113 VAL A CA 1
ATOM 955 C C . VAL A 1 113 ? 16.768 -15.543 -3.593 1.00 83.62 113 VAL A C 1
ATOM 957 O O . VAL A 1 113 ? 15.817 -15.870 -4.289 1.00 83.62 113 VAL A O 1
ATOM 960 N N . GLN A 1 114 ? 17.778 -16.374 -3.326 1.00 78.50 114 GLN A N 1
ATOM 961 C CA . GLN A 1 114 ? 17.870 -17.728 -3.875 1.00 78.50 114 GLN A CA 1
ATOM 962 C C . GLN A 1 114 ? 16.630 -18.576 -3.548 1.00 78.50 114 GLN A C 1
ATOM 964 O O . GLN A 1 114 ? 16.051 -19.195 -4.441 1.00 78.50 114 GLN A O 1
ATOM 969 N N . LYS A 1 115 ? 16.164 -18.554 -2.290 1.00 79.31 115 LYS A N 1
ATOM 970 C CA . LYS A 1 115 ? 14.927 -19.247 -1.884 1.00 79.31 115 LYS A CA 1
ATOM 971 C C . LYS A 1 115 ? 13.710 -18.719 -2.651 1.00 79.31 115 LYS A C 1
ATOM 973 O O . LYS A 1 115 ? 12.913 -19.513 -3.148 1.00 79.31 115 LYS A O 1
ATOM 978 N N . MET A 1 116 ? 13.580 -17.400 -2.798 1.00 80.56 116 MET A N 1
ATOM 979 C CA . MET A 1 116 ? 12.479 -16.803 -3.564 1.00 80.56 116 MET A CA 1
ATOM 980 C C . MET A 1 116 ? 12.563 -17.123 -5.058 1.00 80.56 116 MET A C 1
ATOM 982 O O . MET A 1 116 ? 11.527 -17.325 -5.685 1.00 80.56 116 MET A O 1
ATOM 986 N N . LEU A 1 117 ? 13.765 -17.234 -5.636 1.00 76.69 117 LEU A N 1
ATOM 987 C CA . LEU 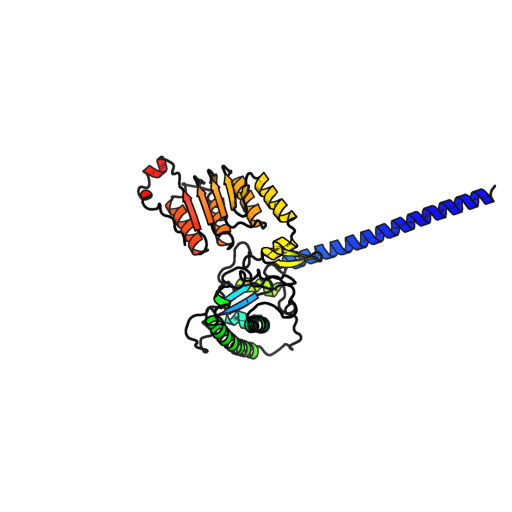A 1 117 ? 13.929 -17.628 -7.035 1.00 76.69 117 LEU A CA 1
ATOM 988 C C . LEU A 1 117 ? 13.417 -19.046 -7.289 1.00 76.69 117 LEU A C 1
ATOM 990 O O . LEU A 1 117 ? 12.770 -19.272 -8.309 1.00 76.69 117 LEU A O 1
ATOM 994 N N . ILE A 1 118 ? 13.632 -19.980 -6.358 1.00 73.62 118 ILE A N 1
ATOM 995 C CA . ILE A 1 118 ? 13.067 -21.336 -6.443 1.00 73.62 118 ILE A CA 1
ATOM 996 C C . ILE A 1 118 ? 11.535 -21.272 -6.486 1.00 73.62 118 ILE A C 1
ATOM 998 O O . ILE A 1 118 ? 10.917 -21.910 -7.338 1.00 73.62 118 ILE A O 1
ATOM 1002 N N . VAL A 1 119 ? 10.920 -20.459 -5.622 1.00 72.56 119 VAL A N 1
ATOM 1003 C CA . VAL A 1 119 ? 9.458 -20.275 -5.591 1.00 72.56 119 VAL A CA 1
ATOM 1004 C C . VAL A 1 119 ? 8.941 -19.658 -6.889 1.00 72.56 119 VAL A C 1
ATOM 1006 O O . VAL A 1 119 ? 7.957 -20.133 -7.451 1.00 72.56 119 VAL A O 1
ATOM 1009 N N . VAL A 1 120 ? 9.625 -18.638 -7.407 1.00 73.50 120 VAL A N 1
ATOM 1010 C CA . VAL A 1 120 ? 9.266 -17.989 -8.674 1.00 73.50 120 VAL A CA 1
ATOM 1011 C C . VAL A 1 120 ? 9.389 -18.960 -9.847 1.00 73.50 120 VAL A C 1
ATOM 1013 O O . VAL A 1 120 ? 8.498 -19.003 -10.689 1.00 73.50 120 VAL A O 1
ATOM 1016 N N . ARG A 1 121 ? 10.441 -19.785 -9.899 1.00 69.81 121 ARG A N 1
ATOM 1017 C CA . ARG A 1 121 ? 10.598 -20.816 -10.938 1.00 69.81 121 ARG A CA 1
ATOM 1018 C C . ARG A 1 121 ? 9.503 -21.866 -10.874 1.00 69.81 121 ARG A C 1
ATOM 1020 O O . ARG A 1 121 ? 8.936 -22.197 -11.911 1.00 69.81 121 ARG A O 1
ATOM 1027 N N . ALA A 1 122 ? 9.191 -22.354 -9.674 1.00 66.38 122 ALA A N 1
ATOM 1028 C CA . ALA A 1 122 ? 8.092 -23.290 -9.476 1.00 66.38 122 ALA A CA 1
ATOM 1029 C C . ALA A 1 122 ? 6.767 -22.689 -9.972 1.00 66.38 122 ALA A C 1
ATOM 1031 O O . ALA A 1 122 ? 6.003 -23.370 -10.646 1.00 66.38 122 ALA A O 1
ATOM 1032 N N . ALA A 1 123 ? 6.534 -21.399 -9.729 1.00 62.62 123 ALA A N 1
ATOM 1033 C CA . ALA A 1 123 ? 5.355 -20.706 -10.231 1.00 62.62 123 ALA A CA 1
ATOM 1034 C C . ALA A 1 123 ? 5.333 -20.525 -11.762 1.00 62.62 123 ALA A C 1
ATOM 1036 O O . ALA A 1 123 ? 4.279 -20.678 -12.376 1.00 62.62 123 ALA A O 1
ATOM 1037 N N . ILE A 1 124 ? 6.473 -20.219 -12.395 1.00 62.03 124 ILE A N 1
ATOM 1038 C CA . ILE A 1 1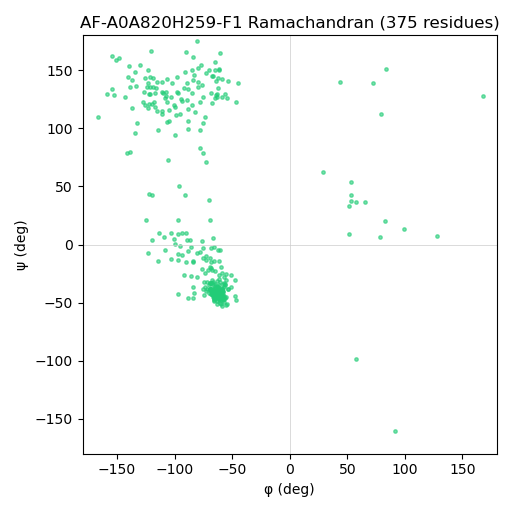24 ? 6.572 -20.084 -13.861 1.00 62.03 124 ILE A CA 1
ATOM 1039 C C . ILE A 1 124 ? 6.335 -21.436 -14.546 1.00 62.03 124 ILE A C 1
ATOM 1041 O O . ILE A 1 124 ? 5.589 -21.506 -15.521 1.00 62.03 124 ILE A O 1
ATOM 1045 N N . ALA A 1 125 ? 6.925 -22.515 -14.022 1.00 60.25 125 ALA A N 1
ATOM 1046 C CA . ALA A 1 125 ? 6.853 -23.853 -14.613 1.00 60.25 125 ALA A CA 1
ATOM 1047 C C . ALA A 1 125 ? 5.422 -24.413 -14.697 1.00 60.25 125 ALA A C 1
ATOM 1049 O O . ALA A 1 125 ? 5.127 -25.221 -15.572 1.00 60.25 125 ALA A O 1
ATOM 1050 N N . VAL A 1 126 ? 4.522 -23.967 -13.818 1.00 54.44 126 VAL A N 1
ATOM 1051 C CA . VAL A 1 126 ? 3.126 -24.426 -13.781 1.00 54.44 126 VAL A CA 1
ATOM 1052 C C . VAL A 1 126 ? 2.223 -23.564 -14.691 1.00 54.44 126 VAL A C 1
ATOM 1054 O O . VAL A 1 126 ? 1.015 -23.784 -14.758 1.00 54.44 126 VAL A O 1
ATOM 1057 N N . SER A 1 127 ? 2.773 -22.591 -15.447 1.00 45.44 127 SER A N 1
ATOM 1058 C CA . SER A 1 127 ? 2.056 -21.620 -16.321 1.00 45.44 127 SER A CA 1
ATOM 1059 C C . SER A 1 127 ? 0.905 -20.857 -15.644 1.00 45.44 127 SER A C 1
ATOM 1061 O O . SER A 1 127 ? 0.130 -20.135 -16.268 1.00 45.44 127 SER A O 1
ATOM 1063 N N . SER A 1 128 ? 0.808 -21.017 -14.335 1.00 40.56 128 SER A N 1
ATOM 1064 C CA . SER A 1 128 ? -0.254 -20.569 -13.471 1.00 40.56 128 SER A CA 1
ATOM 1065 C C . SER A 1 128 ? 0.363 -20.524 -12.083 1.00 40.56 128 SER A C 1
ATOM 1067 O O . SER A 1 128 ? 1.012 -21.469 -11.634 1.00 40.56 128 SER A O 1
ATOM 1069 N N . PHE A 1 129 ? 0.208 -19.402 -11.398 1.00 42.84 129 PHE A N 1
ATOM 1070 C CA . PHE A 1 129 ? 0.474 -19.341 -9.971 1.00 42.84 129 PHE A CA 1
ATOM 1071 C C . PHE A 1 129 ? -0.668 -20.099 -9.275 1.00 42.84 129 PHE A C 1
ATOM 1073 O O . PHE A 1 129 ? -1.564 -19.496 -8.702 1.00 42.84 129 PHE A O 1
ATOM 1080 N N . VAL A 1 130 ? -0.691 -21.426 -9.406 1.00 36.38 130 VAL A N 1
ATOM 1081 C CA . VAL A 1 130 ? -1.582 -22.306 -8.653 1.00 36.38 130 VAL A CA 1
ATOM 1082 C C . VAL A 1 130 ? -0.716 -23.440 -8.130 1.00 36.38 130 VAL A C 1
ATOM 1084 O O . VAL A 1 130 ? -0.275 -24.319 -8.868 1.00 36.38 130 VAL A O 1
ATOM 1087 N N . LEU A 1 131 ? -0.412 -23.385 -6.835 1.00 31.05 131 LEU A N 1
ATOM 1088 C CA . LEU A 1 131 ? 0.183 -24.513 -6.131 1.00 31.05 131 LEU A CA 1
ATOM 1089 C C . LEU A 1 131 ? -0.751 -25.732 -6.308 1.00 31.05 131 LEU A C 1
ATOM 1091 O O . LEU A 1 131 ? -1.941 -25.604 -6.019 1.00 31.05 131 LEU A O 1
ATOM 1095 N N . PRO A 1 132 ? -0.257 -26.916 -6.722 1.00 34.53 132 PRO A N 1
ATOM 1096 C CA . PRO A 1 132 ? -1.084 -28.095 -7.039 1.00 34.53 132 PRO A CA 1
ATOM 1097 C C . PRO A 1 132 ? -1.950 -28.656 -5.894 1.00 34.53 132 PRO A C 1
ATOM 1099 O O . PRO A 1 132 ? -2.733 -29.572 -6.110 1.00 34.53 132 PRO A O 1
ATOM 1102 N N . GLN A 1 133 ? -1.834 -28.107 -4.682 1.00 35.34 133 GLN A N 1
ATOM 1103 C CA . GLN A 1 133 ? -2.654 -28.456 -3.516 1.00 35.34 133 GLN A CA 1
ATOM 1104 C C . GLN A 1 133 ? -3.993 -27.670 -3.469 1.00 35.34 133 GLN A C 1
ATOM 1106 O O . GLN A 1 133 ? -4.778 -27.862 -2.547 1.00 35.34 133 GLN A O 1
ATOM 1111 N N . LEU A 1 134 ? -4.255 -26.759 -4.421 1.00 33.34 134 LEU A N 1
ATOM 1112 C CA . LEU A 1 134 ? -5.378 -25.802 -4.407 1.00 33.34 134 LEU A CA 1
ATOM 1113 C C . LEU A 1 134 ? -6.298 -25.924 -5.636 1.00 33.34 134 LEU A C 1
ATOM 1115 O O . LEU A 1 134 ? -6.746 -24.929 -6.200 1.00 33.34 134 LEU A O 1
ATOM 1119 N N . THR A 1 135 ? -6.644 -27.146 -6.041 1.00 29.95 135 THR A N 1
ATOM 1120 C CA . THR A 1 135 ? -7.587 -27.436 -7.143 1.00 29.95 135 THR A CA 1
ATOM 1121 C C . THR A 1 135 ? -9.058 -27.086 -6.847 1.00 29.95 135 THR A C 1
ATOM 1123 O O . THR A 1 135 ? -9.958 -27.581 -7.519 1.00 29.95 135 THR A O 1
ATOM 1126 N N . TYR A 1 136 ? -9.325 -26.202 -5.881 1.00 30.08 136 TYR A N 1
ATOM 1127 C CA . TYR A 1 136 ? -10.677 -25.835 -5.444 1.00 30.08 136 TYR A CA 1
ATOM 1128 C C . TYR A 1 136 ? -11.096 -24.384 -5.734 1.00 30.08 136 TYR A C 1
ATOM 1130 O O . TYR A 1 136 ? -12.156 -23.973 -5.265 1.00 30.08 136 TYR A O 1
ATOM 1138 N N . PHE A 1 137 ? -10.341 -23.602 -6.516 1.00 29.83 137 PHE A N 1
ATOM 1139 C CA . PHE A 1 137 ? -10.661 -22.181 -6.720 1.00 29.83 137 PHE A CA 1
ATOM 1140 C C . PHE A 1 137 ? -10.970 -21.782 -8.175 1.00 29.83 137 PHE A C 1
ATOM 1142 O O . PHE A 1 137 ? -10.440 -22.315 -9.146 1.00 29.83 137 PHE A O 1
ATOM 1149 N N . SER A 1 138 ? -11.933 -20.860 -8.267 1.00 33.56 138 SER A N 1
ATOM 1150 C CA . SER A 1 138 ? -12.737 -20.422 -9.416 1.00 33.56 138 SER A CA 1
ATOM 1151 C C . SER A 1 138 ? -11.942 -19.729 -10.549 1.00 33.56 138 SER A C 1
ATOM 1153 O O . SER A 1 138 ? -10.901 -19.130 -10.280 1.00 33.56 138 SER A O 1
ATOM 1155 N N . PRO A 1 139 ? -12.442 -19.696 -11.808 1.00 32.06 139 PRO A N 1
ATOM 1156 C CA . PRO A 1 139 ? -11.716 -19.204 -12.994 1.00 32.06 139 PRO A CA 1
ATOM 1157 C C . PRO A 1 139 ? -11.382 -17.697 -13.044 1.00 32.06 139 PRO A C 1
ATOM 1159 O O . PRO A 1 139 ? -10.895 -17.209 -14.062 1.00 32.06 139 PRO A O 1
ATOM 1162 N N . SER A 1 140 ? -11.652 -16.915 -11.999 1.00 35.16 140 SER A N 1
ATOM 1163 C CA . SER A 1 140 ? -11.664 -15.443 -12.060 1.00 35.16 140 SER A CA 1
ATOM 1164 C C . SER A 1 140 ? -10.330 -14.725 -11.752 1.00 35.16 140 SER A C 1
ATOM 1166 O O . SER A 1 140 ? -10.313 -13.500 -11.667 1.00 35.16 140 SER A O 1
ATOM 1168 N N . VAL A 1 141 ? -9.194 -15.428 -11.636 1.00 37.97 141 VAL A N 1
ATOM 1169 C CA . VAL A 1 141 ? -7.902 -14.857 -11.158 1.00 37.97 141 VAL A CA 1
ATOM 1170 C C . VAL A 1 141 ? -6.931 -14.425 -12.282 1.00 37.97 141 VAL A C 1
ATOM 1172 O O . VAL A 1 141 ? -5.807 -13.998 -12.032 1.00 37.97 141 VAL A O 1
ATOM 1175 N N . GLN A 1 142 ? -7.346 -14.407 -13.552 1.00 36.31 142 GLN A N 1
ATOM 1176 C CA . GLN A 1 142 ? -6.464 -13.991 -14.665 1.00 36.31 142 GLN A CA 1
ATOM 1177 C C . GLN A 1 142 ? -6.031 -12.503 -14.653 1.00 36.31 142 GLN A C 1
ATOM 1179 O O . GLN A 1 142 ? -5.257 -12.086 -15.513 1.00 36.31 142 GLN A O 1
ATOM 1184 N N . GLN A 1 143 ? -6.494 -11.680 -13.703 1.00 39.16 143 GLN A N 1
ATOM 1185 C CA . GLN A 1 143 ? -6.231 -10.231 -13.687 1.00 39.16 143 GLN A CA 1
ATOM 1186 C C . GLN A 1 143 ? -5.062 -9.773 -12.792 1.00 39.16 143 GLN A C 1
ATOM 1188 O O . GLN A 1 143 ? -4.685 -8.604 -12.863 1.00 39.16 143 GLN A O 1
ATOM 1193 N N . THR A 1 144 ? -4.461 -10.644 -11.974 1.00 40.66 144 THR A N 1
ATOM 1194 C CA . THR A 1 144 ? -3.441 -10.253 -10.969 1.00 40.66 144 THR A CA 1
ATOM 1195 C C . THR A 1 144 ? -2.012 -10.679 -11.290 1.00 40.66 144 THR A C 1
ATOM 1197 O O . THR A 1 144 ? -1.088 -10.272 -10.587 1.00 40.66 144 THR A O 1
ATOM 1200 N N . ILE A 1 145 ? -1.791 -11.430 -12.368 1.00 43.88 145 ILE A N 1
ATOM 1201 C CA . ILE A 1 145 ? -0.444 -11.660 -12.896 1.00 43.88 145 ILE A CA 1
ATOM 1202 C C . ILE A 1 145 ? -0.121 -10.476 -13.816 1.00 43.88 145 ILE A C 1
ATOM 1204 O O . ILE A 1 145 ? -0.858 -10.259 -14.783 1.00 43.88 145 ILE A O 1
ATOM 1208 N N . PRO A 1 146 ? 0.938 -9.681 -13.553 1.00 45.50 146 PRO A N 1
ATOM 1209 C CA . PRO A 1 146 ? 1.391 -8.683 -14.510 1.00 45.50 146 PRO A CA 1
ATOM 1210 C C . PRO A 1 146 ? 1.465 -9.293 -15.913 1.00 45.50 146 PRO A C 1
ATOM 1212 O O . PRO A 1 146 ? 2.148 -10.295 -16.099 1.00 45.50 146 PRO A O 1
ATOM 1215 N N . ARG A 1 147 ? 0.748 -8.719 -16.892 1.00 40.44 147 ARG A N 1
ATOM 1216 C CA . ARG A 1 147 ? 0.579 -9.303 -18.243 1.00 40.44 147 ARG A CA 1
ATOM 1217 C C . ARG A 1 147 ? 1.897 -9.703 -18.910 1.00 40.44 147 ARG A C 1
ATOM 1219 O O . ARG A 1 147 ? 1.909 -10.625 -19.714 1.00 40.44 147 ARG A O 1
ATOM 1226 N N . PHE A 1 148 ? 2.998 -9.049 -18.544 1.00 47.19 148 PHE A N 1
ATOM 1227 C CA . PHE A 1 148 ? 4.332 -9.393 -19.017 1.00 47.19 148 PHE A CA 1
ATOM 1228 C C . PHE A 1 148 ? 4.789 -10.805 -18.595 1.00 47.19 148 PHE A C 1
ATOM 1230 O O . PHE A 1 148 ? 5.478 -11.454 -19.361 1.00 47.19 148 PHE A O 1
ATOM 1237 N N . LEU A 1 149 ? 4.371 -11.335 -17.438 1.00 47.91 149 LEU A N 1
ATOM 1238 C CA . LEU A 1 149 ? 4.724 -12.693 -16.979 1.00 47.91 149 LEU A CA 1
ATOM 1239 C C . LEU A 1 149 ? 3.999 -13.810 -17.748 1.00 47.91 149 LEU A C 1
ATOM 1241 O O . LEU A 1 149 ? 4.366 -14.976 -17.613 1.00 47.91 149 LEU A O 1
ATOM 1245 N N . LEU A 1 150 ? 2.967 -13.472 -18.525 1.00 49.06 150 LEU A N 1
ATOM 1246 C CA . LEU A 1 150 ? 2.173 -14.418 -19.317 1.00 49.06 150 LEU A CA 1
ATOM 1247 C C . LEU A 1 150 ? 2.676 -14.553 -20.764 1.00 49.06 150 LEU A C 1
ATOM 1249 O O . LEU A 1 150 ? 2.216 -15.429 -21.491 1.00 49.06 150 LEU A O 1
ATOM 1253 N N . ASP A 1 151 ? 3.609 -13.701 -21.193 1.00 57.66 151 ASP A N 1
ATOM 1254 C CA . ASP A 1 151 ? 4.239 -13.795 -22.508 1.00 57.66 151 ASP A CA 1
ATOM 1255 C C . ASP A 1 151 ? 5.302 -14.904 -22.497 1.00 57.66 151 ASP A C 1
ATOM 1257 O O . ASP A 1 151 ? 6.243 -14.879 -21.706 1.00 57.66 151 ASP A O 1
ATOM 1261 N N . LYS A 1 152 ? 5.169 -15.890 -23.389 1.00 60.19 152 LYS A N 1
ATOM 1262 C CA . LYS A 1 152 ? 6.100 -17.022 -23.492 1.00 60.19 152 LYS A CA 1
ATOM 1263 C C . LYS A 1 152 ? 7.535 -16.564 -23.776 1.00 60.19 152 LYS A C 1
ATOM 1265 O O . LYS A 1 152 ? 8.473 -17.086 -23.183 1.00 60.19 152 LYS A O 1
ATOM 1270 N N . SER A 1 153 ? 7.707 -15.537 -24.609 1.00 62.84 153 SER A N 1
ATOM 1271 C CA . SER A 1 153 ? 9.032 -14.981 -24.909 1.00 62.84 153 SER A CA 1
ATOM 1272 C C . SER A 1 153 ? 9.648 -14.281 -23.689 1.00 62.84 153 SER A C 1
ATOM 1274 O O . SER A 1 153 ? 10.859 -14.360 -23.444 1.00 62.84 153 SER A O 1
ATOM 1276 N N . PHE A 1 154 ? 8.800 -13.667 -22.859 1.00 63.66 154 PHE A N 1
ATOM 1277 C CA . PHE A 1 154 ? 9.184 -13.119 -21.566 1.00 63.66 154 PHE A CA 1
ATOM 1278 C C . PHE A 1 154 ? 9.543 -14.230 -20.577 1.00 63.66 154 PHE A C 1
ATOM 1280 O O . PHE A 1 154 ? 10.548 -14.100 -19.887 1.00 63.66 154 PHE A O 1
ATOM 1287 N N . GLN A 1 155 ? 8.778 -15.324 -20.514 1.00 63.41 155 GLN A N 1
ATOM 1288 C CA . GLN A 1 155 ? 9.062 -16.465 -19.635 1.00 63.41 155 GLN A CA 1
ATOM 1289 C C . GLN A 1 155 ? 10.395 -17.136 -19.973 1.00 63.41 155 GLN A C 1
ATOM 1291 O O . GLN A 1 155 ? 11.171 -17.422 -19.061 1.00 63.41 155 GLN A O 1
ATOM 1296 N N . ASP A 1 156 ? 10.707 -17.317 -21.256 1.00 67.50 156 ASP A N 1
ATOM 1297 C CA . ASP A 1 156 ? 11.993 -17.867 -21.699 1.00 67.50 156 ASP A CA 1
ATOM 1298 C C . ASP A 1 156 ? 13.150 -16.923 -21.321 1.00 67.50 156 ASP A C 1
ATOM 1300 O O . ASP A 1 156 ? 14.164 -17.335 -20.748 1.00 67.50 156 ASP A O 1
ATOM 1304 N N . THR A 1 157 ? 12.971 -15.618 -21.552 1.00 67.25 157 THR A N 1
ATOM 1305 C CA . THR A 1 157 ? 13.955 -14.587 -21.180 1.00 67.25 157 THR A CA 1
ATOM 1306 C C . THR A 1 157 ? 14.139 -14.494 -19.665 1.00 67.25 157 THR A C 1
ATOM 1308 O O . THR A 1 157 ? 15.264 -14.378 -19.174 1.00 67.25 157 THR A O 1
ATOM 1311 N N . LEU A 1 158 ? 13.047 -14.570 -18.906 1.00 67.62 158 LEU A N 1
ATOM 1312 C CA . LEU A 1 158 ? 13.055 -14.570 -17.453 1.00 67.62 158 LEU A CA 1
ATOM 1313 C C . LEU A 1 158 ? 13.756 -15.821 -16.934 1.00 67.62 158 LEU A C 1
ATOM 1315 O O . LEU A 1 158 ? 14.636 -15.690 -16.098 1.00 67.62 158 LEU A O 1
ATOM 1319 N N . THR A 1 159 ? 13.454 -17.004 -17.463 1.00 69.56 159 THR A N 1
ATOM 1320 C CA . THR A 1 159 ? 14.103 -18.264 -17.068 1.00 69.56 159 THR A CA 1
ATOM 1321 C C . THR A 1 159 ? 15.616 -18.200 -17.287 1.00 69.56 159 THR A C 1
ATOM 1323 O O . THR A 1 159 ? 16.386 -18.502 -16.374 1.00 69.56 159 THR A O 1
ATOM 1326 N N . ASN A 1 160 ? 16.063 -17.694 -18.439 1.00 71.62 160 ASN A N 1
ATOM 1327 C CA . ASN A 1 160 ? 17.487 -17.483 -18.725 1.00 71.62 160 ASN A CA 1
ATOM 1328 C C . ASN A 1 160 ? 18.142 -16.470 -17.768 1.00 71.62 160 ASN A C 1
ATOM 1330 O O . ASN A 1 160 ? 19.257 -16.684 -17.280 1.00 71.62 160 ASN A O 1
ATOM 1334 N N . ASN A 1 161 ? 17.438 -15.380 -17.455 1.00 71.00 161 ASN A N 1
ATOM 1335 C CA . ASN A 1 161 ? 17.883 -14.395 -16.471 1.00 71.00 161 ASN A CA 1
ATOM 1336 C C . ASN A 1 161 ? 17.948 -14.991 -15.057 1.00 71.00 161 ASN A C 1
ATOM 1338 O O . ASN A 1 161 ? 18.916 -14.747 -14.344 1.00 71.00 161 ASN A O 1
ATOM 1342 N N . LEU A 1 162 ? 16.971 -15.804 -14.660 1.00 73.06 162 LEU A N 1
ATOM 1343 C CA . LEU A 1 162 ? 16.944 -16.474 -13.364 1.00 73.06 162 LEU A CA 1
ATOM 1344 C C . LEU A 1 162 ? 18.098 -17.468 -13.231 1.00 73.06 162 LEU A C 1
ATOM 1346 O O . LEU A 1 162 ? 18.719 -17.518 -12.176 1.00 73.06 162 LEU A O 1
ATOM 1350 N N . ASN A 1 163 ? 18.412 -18.240 -14.272 1.00 73.94 163 ASN A N 1
ATOM 1351 C CA . ASN A 1 163 ? 19.567 -19.146 -14.267 1.00 73.94 163 ASN A CA 1
ATOM 1352 C C . ASN A 1 163 ? 20.885 -18.369 -14.123 1.00 73.94 163 ASN A C 1
ATOM 1354 O O . ASN A 1 163 ? 21.793 -18.789 -13.413 1.00 73.94 163 ASN A O 1
ATOM 1358 N N . SER A 1 164 ? 20.965 -17.189 -14.741 1.00 72.38 164 SER A N 1
ATOM 1359 C CA . SER A 1 164 ? 22.117 -16.294 -14.595 1.00 72.38 164 SER A CA 1
ATOM 1360 C C . SER A 1 164 ? 22.216 -15.684 -13.187 1.00 72.38 164 SER A C 1
ATOM 1362 O O . SER A 1 164 ? 23.324 -15.486 -12.694 1.00 72.38 164 SER A O 1
ATOM 1364 N N . MET A 1 165 ? 21.083 -15.417 -12.518 1.00 73.12 165 MET A N 1
ATOM 1365 C CA . MET A 1 165 ? 21.058 -14.938 -11.127 1.00 73.12 165 MET A CA 1
ATOM 1366 C C . MET A 1 165 ? 21.650 -15.945 -10.152 1.00 73.12 165 MET A C 1
ATOM 1368 O O . MET A 1 165 ? 22.367 -15.524 -9.250 1.00 73.12 165 MET A O 1
ATOM 1372 N N . ASP A 1 166 ? 21.376 -17.241 -10.320 1.00 73.06 166 ASP A N 1
ATOM 1373 C CA . ASP A 1 166 ? 21.908 -18.269 -9.416 1.00 73.06 166 ASP A CA 1
ATOM 1374 C C . ASP A 1 166 ? 23.431 -18.253 -9.394 1.00 73.06 166 ASP A C 1
ATOM 1376 O O . ASP A 1 166 ? 24.022 -18.190 -8.321 1.00 73.06 166 ASP A O 1
ATOM 1380 N N . ASN A 1 167 ? 24.057 -18.208 -10.573 1.00 71.06 167 ASN A N 1
ATOM 1381 C CA . ASN A 1 167 ? 25.513 -18.158 -10.693 1.00 71.06 167 ASN A CA 1
ATOM 1382 C C . ASN A 1 167 ? 26.097 -16.931 -9.977 1.00 71.06 167 ASN A C 1
ATOM 1384 O O . ASN A 1 167 ? 27.155 -16.998 -9.358 1.00 71.06 167 ASN A O 1
ATOM 1388 N N . VAL A 1 168 ? 25.399 -15.798 -10.041 1.00 71.19 168 VAL A N 1
ATOM 1389 C CA . VAL A 1 168 ? 25.838 -14.546 -9.417 1.00 71.19 168 VAL A CA 1
ATOM 1390 C C . VAL A 1 168 ? 25.664 -14.580 -7.903 1.00 71.19 168 VAL A C 1
ATOM 1392 O O . VAL A 1 168 ? 26.564 -14.164 -7.173 1.00 71.19 168 VAL A O 1
ATOM 1395 N N . ILE A 1 169 ? 24.527 -15.091 -7.429 1.00 72.31 169 ILE A N 1
ATOM 1396 C CA . ILE A 1 169 ? 24.283 -15.302 -6.002 1.00 72.31 169 ILE A CA 1
ATOM 1397 C C . ILE A 1 169 ? 25.339 -16.260 -5.454 1.00 72.31 169 ILE A C 1
ATOM 1399 O O . ILE A 1 169 ? 25.936 -15.969 -4.426 1.00 72.31 169 ILE A O 1
ATOM 1403 N N . GLU A 1 170 ? 25.634 -17.351 -6.156 1.00 73.56 170 GLU A N 1
ATOM 1404 C CA . GLU A 1 170 ? 26.644 -18.325 -5.749 1.00 73.56 170 GLU A CA 1
ATOM 1405 C C . GLU A 1 170 ? 28.043 -17.700 -5.636 1.00 73.56 170 GLU A C 1
ATOM 1407 O O . GLU A 1 170 ? 28.732 -17.936 -4.644 1.00 73.56 170 GLU A O 1
ATOM 1412 N N . VAL A 1 171 ? 28.446 -16.852 -6.592 1.00 71.00 171 VAL A N 1
ATOM 1413 C CA . VAL A 1 171 ? 29.707 -16.090 -6.515 1.00 71.00 171 VAL A CA 1
ATOM 1414 C C . VAL A 1 171 ? 29.725 -15.183 -5.281 1.00 71.00 171 VAL A C 1
ATOM 1416 O O . VAL A 1 171 ? 30.677 -15.230 -4.505 1.00 71.00 171 VAL A O 1
ATOM 1419 N N . SER A 1 172 ? 28.660 -14.417 -5.034 1.00 67.06 172 SER A N 1
ATOM 1420 C CA . SER A 1 172 ? 28.580 -13.546 -3.852 1.00 67.06 172 SER A CA 1
ATOM 1421 C C . SER A 1 172 ? 28.497 -14.299 -2.527 1.00 67.06 172 SER A C 1
ATOM 1423 O O . SER A 1 172 ? 28.982 -13.804 -1.512 1.00 67.06 172 SER A O 1
ATOM 1425 N N . LEU A 1 173 ? 27.903 -15.491 -2.500 1.00 68.44 173 LEU A N 1
ATOM 1426 C CA . LEU A 1 173 ? 27.873 -16.336 -1.308 1.00 68.44 173 LEU A CA 1
ATOM 1427 C C . LEU A 1 173 ? 29.249 -16.944 -1.034 1.00 68.44 173 LEU A C 1
ATOM 1429 O O . LEU A 1 173 ? 29.677 -16.964 0.117 1.00 68.44 173 LEU A O 1
ATOM 1433 N N . LYS A 1 174 ? 29.973 -17.370 -2.077 1.00 66.62 174 LYS A N 1
ATOM 1434 C CA . LYS A 1 174 ? 31.342 -17.897 -1.967 1.00 66.62 174 LYS A CA 1
ATOM 1435 C C . LYS A 1 174 ? 32.330 -16.881 -1.395 1.00 66.62 174 LYS A C 1
ATOM 1437 O O . LYS A 1 174 ? 33.211 -17.273 -0.638 1.00 66.62 174 LYS A O 1
ATOM 1442 N N . GLU A 1 175 ? 32.133 -15.593 -1.658 1.00 60.69 175 GLU A N 1
ATOM 1443 C CA . GLU A 1 175 ? 32.908 -14.509 -1.035 1.00 60.69 175 GLU A CA 1
ATOM 1444 C C . GLU A 1 175 ? 32.637 -14.339 0.480 1.00 60.69 175 GLU A C 1
ATOM 1446 O O . GLU A 1 175 ? 33.423 -13.686 1.161 1.00 60.69 175 GLU A O 1
ATOM 1451 N N . ASN A 1 176 ? 31.560 -14.924 1.029 1.00 55.62 176 ASN A N 1
ATOM 1452 C CA . ASN A 1 176 ? 31.125 -14.750 2.428 1.00 55.62 176 ASN A CA 1
ATOM 1453 C C . ASN A 1 176 ? 31.091 -16.046 3.265 1.00 55.62 176 ASN A C 1
ATOM 1455 O O . ASN A 1 176 ? 30.659 -16.016 4.420 1.00 55.62 176 ASN A O 1
ATOM 1459 N N . LEU A 1 177 ? 31.515 -17.192 2.723 1.00 46.28 177 LEU A N 1
ATOM 1460 C CA . LEU A 1 177 ? 31.434 -18.489 3.409 1.00 46.28 177 LEU A CA 1
ATOM 1461 C C . LEU A 1 177 ? 32.501 -18.637 4.509 1.00 46.28 177 LEU A C 1
ATOM 1463 O O . LEU A 1 177 ? 33.484 -19.353 4.348 1.00 46.28 177 LEU A O 1
ATOM 1467 N N . SER A 1 178 ? 32.235 -18.023 5.664 1.00 41.47 178 SER A N 1
ATOM 1468 C CA . SER A 1 178 ? 32.800 -18.443 6.954 1.00 41.47 178 SER A CA 1
ATOM 1469 C C . SER A 1 178 ? 31.753 -18.963 7.938 1.00 41.47 178 SER A C 1
ATOM 1471 O O . SER A 1 178 ? 32.141 -19.601 8.906 1.00 41.47 178 SER A O 1
ATOM 1473 N N . THR A 1 179 ? 30.443 -18.770 7.739 1.00 42.03 179 THR A N 1
ATOM 1474 C CA . THR A 1 179 ? 29.433 -19.320 8.667 1.00 42.03 179 THR A CA 1
ATOM 1475 C C . THR A 1 179 ? 28.015 -19.276 8.090 1.00 42.03 179 THR A C 1
ATOM 1477 O O . THR A 1 179 ? 27.407 -18.213 8.033 1.00 42.03 179 THR A O 1
ATOM 1480 N N . ARG A 1 180 ? 27.441 -20.436 7.741 1.00 43.34 180 ARG A N 1
ATOM 1481 C CA . ARG A 1 180 ? 26.117 -20.906 8.223 1.00 43.34 180 ARG A CA 1
ATOM 1482 C C . ARG A 1 180 ? 25.614 -22.109 7.426 1.00 43.34 180 ARG A C 1
ATOM 1484 O O . ARG A 1 180 ? 25.508 -22.083 6.205 1.00 43.34 180 ARG A O 1
ATOM 1491 N N . THR A 1 181 ? 25.259 -23.146 8.175 1.00 38.03 181 THR A N 1
ATOM 1492 C CA . THR A 1 181 ? 24.641 -24.388 7.712 1.00 38.03 181 THR A CA 1
ATOM 1493 C C . THR A 1 181 ? 23.219 -24.130 7.213 1.00 38.03 181 THR A C 1
ATOM 1495 O O . THR A 1 181 ? 22.411 -23.503 7.898 1.00 38.03 181 THR A O 1
ATOM 1498 N N . MET A 1 182 ? 22.920 -24.627 6.015 1.00 38.28 182 MET A N 1
ATOM 1499 C CA . MET A 1 182 ? 21.600 -24.587 5.388 1.00 38.28 182 MET A CA 1
ATOM 1500 C C . MET A 1 182 ? 20.661 -25.588 6.066 1.00 38.28 182 MET A C 1
ATOM 1502 O O . MET A 1 182 ? 20.818 -26.787 5.868 1.00 38.28 182 MET A O 1
ATOM 1506 N N . ASN A 1 183 ? 19.665 -25.104 6.813 1.00 32.72 183 ASN A N 1
ATOM 1507 C CA . ASN A 1 183 ? 18.547 -25.919 7.291 1.00 32.72 183 ASN A CA 1
ATOM 1508 C C . ASN A 1 183 ? 17.198 -25.357 6.799 1.00 32.72 183 ASN A C 1
ATOM 1510 O O . ASN A 1 183 ? 16.974 -24.150 6.831 1.00 32.72 183 ASN A O 1
ATOM 1514 N N . ALA A 1 184 ? 16.362 -26.299 6.344 1.00 34.50 184 ALA A N 1
ATOM 1515 C CA . ALA A 1 184 ? 14.909 -26.339 6.120 1.00 34.50 184 ALA A CA 1
ATOM 1516 C C . ALA A 1 184 ? 14.148 -25.163 5.445 1.00 34.50 184 ALA A C 1
ATOM 1518 O O . ALA A 1 184 ? 14.338 -23.975 5.685 1.00 34.50 184 ALA A O 1
ATOM 1519 N N . LEU A 1 185 ? 13.205 -25.571 4.590 1.00 41.16 185 LEU A N 1
ATOM 1520 C CA . LEU A 1 185 ? 12.352 -24.837 3.642 1.00 41.16 185 LEU A CA 1
ATOM 1521 C C . LEU A 1 185 ? 11.253 -23.943 4.265 1.00 41.16 185 LEU A C 1
ATOM 1523 O O . LEU A 1 185 ? 10.163 -23.833 3.708 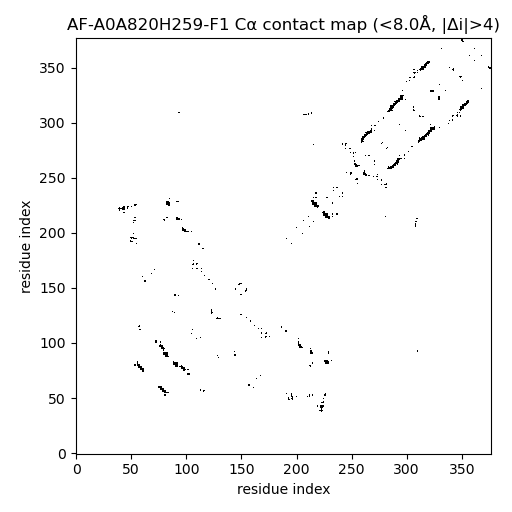1.00 41.16 185 LEU A O 1
ATOM 1527 N N . HIS A 1 186 ? 11.505 -23.259 5.379 1.00 44.53 186 HIS A N 1
ATOM 1528 C CA . HIS A 1 186 ? 10.569 -22.245 5.874 1.00 44.53 186 HIS A CA 1
ATOM 1529 C C . HIS A 1 186 ? 10.902 -20.881 5.250 1.00 44.53 186 HIS A C 1
ATOM 1531 O O . HIS A 1 186 ? 11.900 -20.244 5.592 1.00 44.53 186 HIS A O 1
ATOM 1537 N N . LEU A 1 187 ? 10.069 -20.428 4.299 1.00 50.94 187 LEU A N 1
ATOM 1538 C CA . LEU A 1 187 ? 10.171 -19.084 3.698 1.00 50.94 187 LEU A CA 1
ATOM 1539 C C . LEU A 1 187 ? 10.127 -17.965 4.756 1.00 50.94 187 LEU A C 1
ATOM 1541 O O . LEU A 1 187 ? 10.652 -16.881 4.518 1.00 50.94 187 LEU A O 1
ATOM 1545 N N . GLU A 1 188 ? 9.517 -18.243 5.908 1.00 50.31 188 GLU A N 1
ATOM 1546 C CA . GLU A 1 188 ? 9.258 -17.290 6.990 1.00 50.31 188 GLU A CA 1
ATOM 1547 C C . GLU A 1 188 ? 10.458 -17.106 7.943 1.00 50.31 188 GLU A C 1
ATOM 1549 O O . GLU A 1 188 ? 10.523 -16.099 8.640 1.00 50.31 188 GLU A O 1
ATOM 1554 N N . ASP A 1 189 ? 11.463 -17.992 7.903 1.00 51.56 189 ASP A N 1
ATOM 1555 C CA . ASP A 1 189 ? 12.517 -18.067 8.934 1.00 51.56 189 ASP A CA 1
ATOM 1556 C C . ASP A 1 189 ? 13.804 -17.265 8.650 1.00 51.56 189 ASP A C 1
ATOM 1558 O O . ASP A 1 189 ? 14.803 -17.450 9.340 1.00 51.56 189 ASP A O 1
ATOM 1562 N N . ASN A 1 190 ? 13.859 -16.396 7.631 1.00 56.00 190 ASN A N 1
ATOM 1563 C CA . ASN A 1 190 ? 15.168 -15.930 7.126 1.00 56.00 190 ASN A CA 1
ATOM 1564 C C . ASN A 1 190 ? 15.440 -14.421 7.118 1.00 56.00 190 ASN A C 1
ATOM 1566 O O . ASN A 1 190 ? 16.580 -14.061 6.840 1.00 56.00 190 ASN A O 1
ATOM 1570 N N . ILE A 1 191 ? 14.475 -13.545 7.421 1.00 63.34 191 ILE A N 1
ATOM 1571 C CA . ILE A 1 191 ? 14.759 -12.106 7.580 1.00 63.34 191 ILE A CA 1
ATOM 1572 C C . ILE A 1 191 ? 14.012 -11.565 8.803 1.00 63.34 191 ILE A C 1
ATOM 1574 O O . ILE A 1 191 ? 12.782 -11.588 8.844 1.00 63.34 191 ILE A O 1
ATOM 1578 N N . GLN A 1 192 ? 14.752 -11.077 9.802 1.00 66.06 192 GLN A N 1
ATOM 1579 C CA . GLN A 1 192 ? 14.170 -10.515 11.030 1.00 66.06 192 GLN A CA 1
ATOM 1580 C C . GLN A 1 192 ? 13.767 -9.037 10.858 1.00 66.06 192 GLN A C 1
ATOM 1582 O O . GLN A 1 192 ? 14.252 -8.348 9.963 1.00 66.06 192 GLN A O 1
ATOM 1587 N N . GLY A 1 193 ? 12.896 -8.519 11.737 1.00 60.28 193 GLY A N 1
ATOM 1588 C CA . GLY A 1 193 ? 12.350 -7.148 11.672 1.00 60.28 193 GLY A CA 1
ATOM 1589 C C . GLY A 1 193 ? 13.389 -6.027 11.518 1.00 60.28 193 GLY A C 1
ATOM 1590 O O . GLY A 1 193 ? 13.181 -5.075 10.764 1.00 60.28 193 GLY A O 1
ATOM 1591 N N . VAL A 1 194 ? 14.554 -6.159 12.160 1.00 60.91 194 VAL A N 1
ATOM 1592 C CA . VAL A 1 194 ? 15.679 -5.216 12.015 1.00 60.91 194 VAL A CA 1
ATOM 1593 C C . VAL A 1 194 ? 16.257 -5.236 10.596 1.00 60.91 194 VAL A C 1
ATOM 1595 O O . VAL A 1 194 ? 16.485 -4.181 10.010 1.00 60.91 194 VAL A O 1
ATOM 1598 N N . GLU A 1 195 ? 16.454 -6.419 10.018 1.00 71.06 195 GLU A N 1
ATOM 1599 C CA . GLU A 1 195 ? 16.996 -6.584 8.666 1.00 71.06 195 GLU A CA 1
ATOM 1600 C C . GLU A 1 195 ? 15.983 -6.109 7.612 1.00 71.06 195 GLU A C 1
ATOM 1602 O O . GLU A 1 195 ? 16.338 -5.409 6.668 1.00 71.06 195 GLU A O 1
ATOM 1607 N N . LEU A 1 196 ? 14.690 -6.375 7.818 1.00 74.88 196 LEU A N 1
ATOM 1608 C CA . LEU A 1 196 ? 13.629 -5.908 6.923 1.00 74.88 196 LEU A CA 1
ATOM 1609 C C . LEU A 1 196 ? 13.589 -4.380 6.809 1.00 74.88 196 LEU A C 1
ATOM 1611 O O . LEU A 1 196 ? 13.439 -3.852 5.707 1.00 74.88 196 LEU A O 1
ATOM 1615 N N . ARG A 1 197 ? 13.781 -3.653 7.919 1.00 74.31 197 ARG A N 1
ATOM 1616 C CA . ARG A 1 197 ? 13.814 -2.178 7.917 1.00 74.31 197 ARG A CA 1
ATOM 1617 C C . ARG A 1 197 ? 14.872 -1.616 6.967 1.00 74.31 197 ARG A C 1
ATOM 1619 O O . ARG A 1 197 ? 14.656 -0.573 6.347 1.00 74.31 197 ARG A O 1
ATOM 1626 N N . GLU A 1 198 ? 15.986 -2.318 6.805 1.00 83.94 198 GLU A N 1
ATOM 1627 C CA . GLU A 1 198 ? 17.083 -1.887 5.946 1.00 83.94 198 GLU A CA 1
ATOM 1628 C C . GLU A 1 198 ? 16.791 -2.083 4.455 1.00 83.94 198 GLU A C 1
ATOM 1630 O O . GLU A 1 198 ? 17.369 -1.368 3.639 1.00 83.94 198 GLU A O 1
ATOM 1635 N N . ILE A 1 199 ? 15.848 -2.956 4.073 1.00 86.25 199 ILE A N 1
ATOM 1636 C CA . ILE A 1 199 ? 15.426 -3.126 2.668 1.00 86.25 199 ILE A CA 1
ATOM 1637 C C . ILE A 1 199 ? 15.022 -1.784 2.065 1.00 86.25 199 ILE A C 1
ATOM 1639 O O . ILE A 1 199 ? 15.375 -1.481 0.926 1.00 86.25 199 ILE A O 1
ATOM 1643 N N . ARG A 1 200 ? 14.356 -0.933 2.857 1.00 82.81 200 ARG A N 1
ATOM 1644 C CA . ARG A 1 200 ? 13.966 0.416 2.440 1.00 82.81 200 ARG A CA 1
ATOM 1645 C C . ARG A 1 200 ? 15.160 1.248 1.968 1.00 82.81 200 ARG A C 1
ATOM 1647 O O . ARG A 1 200 ? 15.010 2.032 1.035 1.00 82.81 200 ARG A O 1
ATOM 1654 N N . SER A 1 201 ? 16.335 1.071 2.572 1.00 87.06 201 SER A N 1
ATOM 1655 C CA . SER A 1 201 ? 17.542 1.803 2.181 1.00 87.06 201 SER A CA 1
ATOM 1656 C C . SER A 1 201 ? 18.048 1.420 0.789 1.00 87.06 201 SER A C 1
ATOM 1658 O O . SER A 1 201 ? 18.698 2.247 0.159 1.00 87.06 201 SER A O 1
ATOM 1660 N N . PHE A 1 202 ? 17.693 0.238 0.274 1.00 89.12 202 PHE A N 1
ATOM 1661 C CA . PHE A 1 202 ? 18.075 -0.241 -1.058 1.00 89.12 202 PHE A CA 1
ATOM 1662 C C . PHE A 1 202 ? 17.099 0.164 -2.169 1.00 89.12 202 PHE A C 1
ATOM 1664 O O . PHE A 1 202 ? 17.382 -0.071 -3.344 1.00 89.12 202 PHE A O 1
ATOM 1671 N N . LEU A 1 203 ? 15.972 0.799 -1.838 1.00 87.06 203 LEU A N 1
ATOM 1672 C CA . LEU A 1 203 ? 15.003 1.280 -2.824 1.00 87.06 203 LEU A CA 1
ATOM 1673 C C . LEU A 1 203 ? 15.373 2.704 -3.268 1.00 87.06 203 LEU A C 1
ATOM 1675 O O . LEU A 1 203 ? 15.661 3.567 -2.436 1.00 87.06 203 LEU A O 1
ATOM 1679 N N . LYS A 1 204 ? 15.358 2.984 -4.579 1.00 80.19 204 LYS A N 1
ATOM 1680 C CA . LYS A 1 204 ? 15.580 4.349 -5.102 1.00 80.19 204 LYS A CA 1
ATOM 1681 C C . LYS A 1 204 ? 14.430 5.291 -4.767 1.00 80.19 204 LYS A C 1
ATOM 1683 O O . LYS A 1 204 ? 14.661 6.451 -4.441 1.00 80.19 204 LYS A O 1
ATOM 1688 N N . ARG A 1 205 ? 13.200 4.781 -4.833 1.00 72.81 205 ARG A N 1
ATOM 1689 C CA . ARG A 1 205 ? 11.985 5.472 -4.399 1.00 72.81 205 ARG A CA 1
ATOM 1690 C C . ARG A 1 205 ? 11.377 4.695 -3.244 1.00 72.81 205 ARG A C 1
ATOM 1692 O O . ARG A 1 205 ? 11.239 3.478 -3.326 1.00 72.81 205 ARG A O 1
ATOM 1699 N N . THR A 1 206 ? 10.981 5.402 -2.196 1.00 62.78 206 THR A N 1
ATOM 1700 C CA . THR A 1 206 ? 10.157 4.839 -1.125 1.00 62.78 206 THR A CA 1
ATOM 1701 C C . THR A 1 206 ? 8.861 5.613 -1.087 1.00 62.78 206 THR A C 1
ATOM 1703 O O . THR A 1 206 ? 8.901 6.841 -1.150 1.00 62.78 206 THR A O 1
ATOM 1706 N N . ASP A 1 207 ? 7.730 4.931 -0.964 1.00 60.50 207 ASP A N 1
ATOM 1707 C CA . ASP A 1 207 ? 6.461 5.633 -0.830 1.00 60.50 207 ASP A CA 1
ATOM 1708 C C . ASP A 1 207 ? 6.463 6.360 0.516 1.00 60.50 207 ASP A C 1
ATOM 1710 O O . ASP A 1 207 ? 6.628 5.738 1.568 1.00 60.50 207 ASP A O 1
ATOM 1714 N N . ASN A 1 208 ? 6.302 7.685 0.498 1.00 52.34 208 ASN A N 1
ATOM 1715 C CA . ASN A 1 208 ? 6.339 8.505 1.715 1.00 52.34 208 ASN A CA 1
ATOM 1716 C C . ASN A 1 208 ? 5.259 8.090 2.734 1.00 52.34 208 ASN A C 1
ATOM 1718 O O . ASN A 1 208 ? 5.393 8.386 3.917 1.00 52.34 208 ASN A O 1
ATOM 1722 N N . GLN A 1 209 ? 4.223 7.372 2.285 1.00 52.41 209 GLN A N 1
ATOM 1723 C CA . GLN A 1 209 ? 3.137 6.832 3.106 1.00 52.41 209 GLN A CA 1
ATOM 1724 C C . GLN A 1 209 ? 3.241 5.324 3.388 1.00 52.41 209 GLN A C 1
ATOM 1726 O O . GLN A 1 209 ? 2.299 4.757 3.931 1.00 52.41 209 GLN A O 1
ATOM 1731 N N . SER A 1 210 ? 4.363 4.662 3.073 1.00 61.22 210 SER A N 1
ATOM 1732 C CA . SER A 1 210 ? 4.570 3.237 3.400 1.00 61.22 210 SER A CA 1
ATOM 1733 C C . SER A 1 210 ? 3.501 2.300 2.804 1.00 61.22 210 SER A C 1
ATOM 1735 O O . SER A 1 210 ? 3.091 1.332 3.439 1.00 61.22 210 SER A O 1
ATOM 1737 N N . SER A 1 211 ? 3.025 2.589 1.585 1.00 61.91 211 SER A N 1
ATOM 1738 C CA . SER A 1 211 ? 1.990 1.794 0.903 1.00 61.91 211 SER A CA 1
ATOM 1739 C C . SER A 1 211 ? 2.521 0.525 0.217 1.00 61.91 211 SER A C 1
ATOM 1741 O O . SER A 1 211 ? 1.713 -0.264 -0.264 1.00 61.91 211 SER A O 1
ATOM 1743 N N . PHE A 1 212 ? 3.846 0.324 0.169 1.00 76.56 212 PHE A N 1
ATOM 1744 C CA . PHE A 1 212 ? 4.568 -0.894 -0.249 1.00 76.56 212 PHE A CA 1
ATOM 1745 C C . PHE A 1 212 ? 3.842 -1.778 -1.278 1.00 76.56 212 PHE A C 1
ATOM 1747 O O . PHE A 1 212 ? 3.504 -2.932 -1.024 1.00 76.56 212 PHE A O 1
ATOM 1754 N N . GLY A 1 213 ? 3.587 -1.230 -2.461 1.00 68.69 213 GLY A N 1
ATOM 1755 C CA . GLY A 1 213 ? 3.000 -1.956 -3.580 1.00 68.69 213 GLY A CA 1
ATOM 1756 C C . GLY A 1 213 ? 1.477 -2.057 -3.525 1.00 68.69 213 GLY A C 1
ATOM 1757 O O . GLY A 1 213 ? 0.900 -2.910 -4.195 1.00 68.69 213 GLY A O 1
ATOM 1758 N N . ASN A 1 214 ? 0.827 -1.180 -2.756 1.00 72.62 214 ASN A N 1
ATOM 1759 C CA . ASN A 1 214 ? -0.585 -1.249 -2.363 1.00 72.62 214 ASN A CA 1
ATOM 1760 C C . ASN A 1 214 ? -0.896 -2.459 -1.472 1.00 72.62 214 ASN A C 1
ATOM 1762 O O . ASN A 1 214 ? -1.964 -3.067 -1.581 1.00 72.62 214 ASN A O 1
ATOM 1766 N N . LEU A 1 215 ? 0.050 -2.808 -0.601 1.00 80.00 215 LEU A N 1
ATOM 1767 C CA . LEU A 1 215 ? -0.197 -3.734 0.492 1.00 80.00 215 LEU A CA 1
ATOM 1768 C C . LEU A 1 215 ? -0.675 -2.964 1.722 1.00 80.00 215 LEU A C 1
ATOM 1770 O O . LEU A 1 215 ? -0.168 -1.897 2.065 1.00 80.00 215 LEU A O 1
ATOM 1774 N N . TYR A 1 216 ? -1.658 -3.541 2.393 1.00 79.06 216 TYR A N 1
ATOM 1775 C CA . TYR A 1 216 ? -2.303 -3.002 3.573 1.00 79.06 216 TYR A CA 1
ATOM 1776 C C . TYR A 1 216 ? -1.914 -3.852 4.768 1.00 79.06 216 TYR A C 1
ATOM 1778 O O . TYR A 1 216 ? -2.004 -5.082 4.746 1.00 79.06 216 TYR A O 1
ATOM 1786 N N . ARG A 1 217 ? -1.480 -3.175 5.825 1.00 80.94 217 ARG A N 1
ATOM 1787 C CA . ARG A 1 217 ? -1.118 -3.816 7.078 1.00 80.94 217 ARG A CA 1
ATOM 1788 C C . ARG A 1 217 ? -2.387 -4.232 7.819 1.00 80.94 217 ARG A C 1
ATOM 1790 O O . ARG A 1 217 ? -3.264 -3.401 8.048 1.00 80.94 217 ARG A O 1
ATOM 1797 N N . SER A 1 218 ? -2.473 -5.498 8.200 1.00 79.19 218 SER A N 1
ATOM 1798 C CA . SER A 1 218 ? -3.552 -6.048 9.022 1.00 79.19 218 SER A CA 1
ATOM 1799 C C . SER A 1 218 ? -2.973 -6.838 10.192 1.00 79.19 218 SER A C 1
ATOM 1801 O O . SER A 1 218 ? -1.851 -7.337 10.100 1.00 79.19 218 SER A O 1
ATOM 1803 N N . THR A 1 219 ? -3.728 -6.947 11.282 1.00 76.69 219 THR A N 1
ATOM 1804 C CA . THR A 1 219 ? -3.370 -7.764 12.446 1.00 76.69 219 THR A CA 1
ATOM 1805 C C . THR A 1 219 ? -4.335 -8.940 12.520 1.00 76.69 219 THR A C 1
ATOM 1807 O O . THR A 1 219 ? -5.546 -8.738 12.432 1.00 76.69 219 THR A O 1
ATOM 1810 N N . ASN A 1 220 ? -3.825 -10.159 12.686 1.00 75.88 220 ASN A N 1
ATOM 1811 C CA . ASN A 1 220 ? -4.683 -11.312 12.964 1.00 75.88 220 ASN A CA 1
ATOM 1812 C C . ASN A 1 220 ? -5.077 -11.383 14.453 1.00 75.88 220 ASN A C 1
ATOM 1814 O O . ASN A 1 220 ? -4.585 -10.620 15.282 1.00 75.88 220 ASN A O 1
ATOM 1818 N N . GLU A 1 221 ? -5.945 -12.331 14.805 1.00 71.38 221 GLU A N 1
ATOM 1819 C CA . GLU A 1 221 ? -6.435 -12.524 16.182 1.00 71.38 221 GLU A CA 1
ATOM 1820 C C . GLU A 1 221 ? -5.315 -12.804 17.198 1.00 71.38 221 GLU A C 1
ATOM 1822 O O . GLU A 1 221 ? -5.445 -12.481 18.375 1.00 71.38 221 GLU A O 1
ATOM 1827 N N . ASN A 1 222 ? -4.183 -13.334 16.730 1.00 74.81 222 ASN A N 1
ATOM 1828 C CA . ASN A 1 222 ? -3.012 -13.638 17.550 1.00 74.81 222 ASN A CA 1
ATOM 1829 C C . ASN A 1 222 ? -2.063 -12.440 17.712 1.00 74.81 222 ASN A C 1
ATOM 1831 O O . ASN A 1 222 ? -0.973 -12.606 18.257 1.00 74.81 222 ASN A O 1
ATOM 1835 N N . GLY A 1 223 ? -2.414 -11.260 17.194 1.00 68.38 223 GLY A N 1
ATOM 1836 C CA . GLY A 1 223 ? -1.561 -10.074 17.248 1.00 68.38 223 GLY A CA 1
ATOM 1837 C C . GLY A 1 223 ? -0.432 -10.051 16.213 1.00 68.38 223 GLY A C 1
ATOM 1838 O O . GLY A 1 223 ? 0.413 -9.165 16.260 1.00 68.38 223 GLY A O 1
ATOM 1839 N N . GLN A 1 224 ? -0.375 -10.995 15.271 1.00 80.50 224 GLN A N 1
ATOM 1840 C CA . GLN A 1 224 ? 0.646 -10.985 14.220 1.00 80.50 224 GLN A CA 1
ATOM 1841 C C . GLN A 1 224 ? 0.269 -10.014 13.114 1.00 80.50 224 GLN A C 1
ATOM 1843 O O . GLN A 1 224 ? -0.880 -9.968 12.665 1.00 80.50 224 GLN A O 1
ATOM 1848 N N . ILE A 1 225 ? 1.269 -9.296 12.618 1.00 80.50 225 ILE A N 1
ATOM 1849 C CA . ILE A 1 225 ? 1.104 -8.384 11.497 1.00 80.50 225 ILE A CA 1
ATOM 1850 C C . ILE A 1 225 ? 1.201 -9.149 10.181 1.00 80.50 225 ILE A C 1
ATOM 1852 O O . ILE A 1 225 ? 2.027 -10.047 10.040 1.00 80.50 225 ILE A O 1
ATOM 1856 N N . ARG A 1 226 ? 0.373 -8.773 9.205 1.00 84.12 226 ARG A N 1
ATOM 1857 C CA . ARG A 1 226 ? 0.396 -9.263 7.823 1.00 84.12 226 ARG A CA 1
ATOM 1858 C C . ARG A 1 226 ? 0.272 -8.116 6.835 1.00 84.12 226 ARG A C 1
ATOM 1860 O O . ARG A 1 226 ? -0.422 -7.134 7.101 1.00 84.12 226 ARG A O 1
ATOM 1867 N N . TRP A 1 227 ? 0.898 -8.273 5.677 1.00 85.12 227 TRP A N 1
ATOM 1868 C CA . TRP A 1 227 ? 0.782 -7.341 4.557 1.00 85.12 227 TRP A CA 1
ATOM 1869 C C . TRP A 1 227 ? -0.075 -7.942 3.449 1.00 85.12 227 TRP A C 1
ATOM 1871 O O . TRP A 1 227 ? 0.351 -8.837 2.725 1.00 85.12 227 TRP A O 1
ATOM 1881 N N . LEU A 1 228 ? -1.309 -7.463 3.326 1.00 83.25 228 LEU A N 1
ATOM 1882 C CA . LEU A 1 228 ? -2.318 -8.036 2.441 1.00 83.25 228 LEU A CA 1
ATOM 1883 C C . LEU A 1 228 ? -2.547 -7.144 1.228 1.00 83.25 228 LEU A C 1
ATOM 1885 O O . LEU A 1 228 ? -2.584 -5.921 1.343 1.00 83.25 228 LEU A O 1
ATOM 1889 N N . CYS A 1 229 ? -2.755 -7.743 0.057 1.00 79.38 229 CYS A N 1
ATOM 1890 C CA . CYS A 1 229 ? -3.299 -7.002 -1.071 1.00 79.38 229 CYS A CA 1
ATOM 1891 C C . CYS A 1 229 ? -4.680 -6.473 -0.707 1.00 79.38 229 CYS A C 1
ATOM 1893 O O . CYS A 1 229 ? -5.319 -6.943 0.238 1.00 79.38 229 CYS A O 1
ATOM 1895 N N . LEU A 1 230 ? -5.175 -5.531 -1.500 1.00 71.69 230 LEU A N 1
ATOM 1896 C CA . LEU A 1 230 ? -6.458 -4.945 -1.191 1.00 71.69 230 LEU A CA 1
ATOM 1897 C C . LEU A 1 230 ? -7.586 -5.982 -1.095 1.00 71.69 230 LEU A C 1
ATOM 1899 O O . LEU A 1 230 ? -8.358 -5.943 -0.147 1.00 71.69 230 LEU A O 1
ATOM 1903 N N . HIS A 1 231 ? -7.682 -6.895 -2.062 1.00 73.19 231 HIS A N 1
ATOM 1904 C CA . HIS A 1 231 ? -8.734 -7.912 -2.092 1.00 73.19 231 HIS A CA 1
ATOM 1905 C C . HIS A 1 231 ? -8.779 -8.713 -0.782 1.00 73.19 231 HIS A C 1
ATOM 1907 O O . HIS A 1 231 ? -9.814 -8.769 -0.119 1.00 73.19 231 HIS A O 1
ATOM 1913 N N . HIS A 1 232 ? -7.629 -9.238 -0.354 1.00 79.75 232 HIS A N 1
ATOM 1914 C CA . HIS A 1 232 ? -7.533 -9.985 0.895 1.00 79.75 232 HIS A CA 1
ATOM 1915 C C . HIS A 1 232 ? -7.717 -9.099 2.119 1.00 79.75 232 HIS A C 1
ATOM 1917 O O . HIS A 1 232 ? -8.390 -9.506 3.057 1.00 79.75 232 HIS A O 1
ATOM 1923 N N . TYR A 1 233 ? -7.202 -7.870 2.110 1.00 77.38 233 TYR A N 1
ATOM 1924 C CA . TYR A 1 233 ? -7.459 -6.927 3.190 1.00 77.38 233 TYR A CA 1
ATOM 1925 C C . TYR A 1 233 ? -8.964 -6.728 3.399 1.00 77.38 233 TYR A C 1
ATOM 1927 O O . TYR A 1 233 ? -9.423 -6.837 4.525 1.00 77.38 233 TYR A O 1
ATOM 1935 N N . ARG A 1 234 ? -9.757 -6.551 2.330 1.00 69.69 234 ARG A N 1
ATOM 1936 C CA . ARG A 1 234 ? -11.226 -6.439 2.425 1.00 69.69 234 ARG A CA 1
ATOM 1937 C C . ARG A 1 234 ? -11.871 -7.686 3.032 1.00 69.69 234 ARG A C 1
ATOM 1939 O O . ARG A 1 234 ? -12.756 -7.563 3.873 1.00 69.69 234 ARG A O 1
ATOM 1946 N N . GLN A 1 235 ? -11.419 -8.865 2.611 1.00 74.69 235 GLN A N 1
ATOM 1947 C CA . GLN A 1 235 ? -11.934 -10.140 3.104 1.00 74.69 235 GLN A CA 1
ATOM 1948 C C . GLN A 1 235 ? -11.629 -10.346 4.598 1.00 74.69 235 GLN A C 1
ATOM 1950 O O . GLN A 1 235 ? -12.499 -10.800 5.335 1.00 74.69 235 GLN A O 1
ATOM 1955 N N . TYR A 1 236 ? -10.425 -9.976 5.054 1.00 71.88 236 TYR A N 1
ATOM 1956 C CA . TYR A 1 236 ? -9.990 -10.144 6.448 1.00 71.88 236 TYR A CA 1
ATOM 1957 C C . TYR A 1 236 ? -10.466 -9.023 7.385 1.00 71.88 236 TYR A C 1
ATOM 1959 O O . TYR A 1 236 ? -10.888 -9.305 8.500 1.00 71.88 236 TYR A O 1
ATOM 1967 N N . SER A 1 237 ? -10.423 -7.757 6.959 1.00 62.62 237 SER A N 1
ATOM 1968 C CA . SER A 1 237 ? -10.874 -6.600 7.755 1.00 62.62 237 SER A CA 1
ATOM 1969 C C . SER A 1 237 ? -12.389 -6.556 7.965 1.00 62.62 237 SER A C 1
ATOM 1971 O O . SER A 1 237 ? -12.886 -5.777 8.780 1.00 62.62 237 SER A O 1
ATOM 1973 N N . GLY A 1 238 ? -13.125 -7.396 7.235 1.00 60.22 238 GLY A N 1
ATOM 1974 C CA . GLY A 1 238 ? -14.574 -7.424 7.225 1.00 60.22 238 GLY A CA 1
ATOM 1975 C C . GLY A 1 238 ? -15.147 -6.218 6.486 1.00 60.22 238 GLY A C 1
ATOM 1976 O O . GLY A 1 238 ? -14.728 -5.071 6.665 1.00 60.22 238 GLY A O 1
ATOM 1977 N N . GLU A 1 239 ? -16.189 -6.460 5.695 1.00 60.34 239 GLU A N 1
ATOM 1978 C CA . GLU A 1 239 ? -16.984 -5.414 5.041 1.00 60.34 239 GLU A CA 1
ATOM 1979 C C . GLU A 1 239 ? -17.389 -4.298 6.020 1.00 60.34 239 GLU A C 1
ATOM 1981 O O . GLU A 1 239 ? -17.425 -3.133 5.640 1.00 60.34 239 GLU A O 1
ATOM 1986 N N . LYS A 1 240 ? -17.572 -4.625 7.310 1.00 65.44 240 LYS A N 1
ATOM 1987 C CA . LYS A 1 240 ? -17.908 -3.683 8.389 1.00 65.44 240 LYS A CA 1
ATOM 1988 C C . LYS A 1 240 ? -16.893 -2.554 8.586 1.00 65.44 240 LYS A C 1
ATOM 1990 O O . LYS A 1 240 ? -17.314 -1.429 8.838 1.00 65.44 240 LYS A O 1
ATOM 1995 N N . GLN A 1 241 ? -15.585 -2.809 8.490 1.00 70.56 241 GLN A N 1
ATOM 1996 C CA . GLN A 1 241 ? -14.586 -1.747 8.681 1.00 70.56 241 GLN A CA 1
ATOM 1997 C C . GLN A 1 241 ? -14.611 -0.761 7.508 1.00 70.56 241 GLN A C 1
ATOM 1999 O O . GLN A 1 241 ? -14.557 0.452 7.704 1.00 70.56 241 GLN A O 1
ATOM 2004 N N . ILE A 1 242 ? -14.729 -1.281 6.287 1.00 74.06 242 ILE A N 1
ATOM 2005 C CA . ILE A 1 242 ? -14.821 -0.466 5.070 1.00 74.06 242 ILE A CA 1
ATOM 2006 C C . ILE A 1 242 ? -16.133 0.304 5.049 1.00 74.06 242 ILE A C 1
ATOM 2008 O O . ILE A 1 242 ? -16.140 1.476 4.687 1.00 74.06 242 ILE A O 1
ATOM 2012 N N . GLU A 1 243 ? -17.222 -0.326 5.480 1.00 80.69 243 GLU A N 1
ATOM 2013 C CA . GLU A 1 243 ? -18.513 0.332 5.615 1.00 80.69 243 GLU A CA 1
ATOM 2014 C C . GLU A 1 243 ? -18.460 1.440 6.672 1.00 80.69 243 GLU A C 1
ATOM 2016 O O . GLU A 1 243 ? -18.944 2.539 6.424 1.00 80.69 243 GLU A O 1
ATOM 2021 N N . GLY A 1 244 ? -17.755 1.224 7.788 1.00 83.38 244 GLY A N 1
ATOM 2022 C CA . GLY A 1 244 ? -17.471 2.270 8.773 1.00 83.38 244 GLY A CA 1
ATOM 2023 C C . GLY A 1 244 ? -16.694 3.452 8.184 1.00 83.38 244 GLY A C 1
ATOM 2024 O O . GLY A 1 244 ? -17.059 4.601 8.413 1.00 83.38 244 GLY A O 1
ATOM 2025 N N . LEU A 1 245 ? -15.670 3.196 7.360 1.00 84.62 245 LEU A N 1
ATOM 2026 C CA . LEU A 1 245 ? -14.933 4.264 6.672 1.00 84.62 245 LEU A CA 1
ATOM 2027 C C . LEU A 1 245 ? -15.791 4.990 5.626 1.00 84.62 245 LEU A C 1
ATOM 2029 O O . LEU A 1 245 ? -15.675 6.205 5.484 1.00 84.62 245 LEU A O 1
ATOM 2033 N N . LYS A 1 246 ? -16.658 4.277 4.896 1.00 87.75 246 LYS A N 1
ATOM 2034 C CA . LYS A 1 246 ? -17.613 4.897 3.965 1.00 87.75 246 LYS A CA 1
ATOM 2035 C C . LYS A 1 246 ? -18.607 5.785 4.706 1.00 87.75 246 LYS A C 1
ATOM 2037 O O . LYS A 1 246 ? -18.861 6.899 4.259 1.00 87.75 246 LYS A O 1
ATOM 2042 N N . GLN A 1 247 ? -19.126 5.324 5.843 1.00 89.81 247 GLN A N 1
ATOM 2043 C CA . GLN A 1 247 ? -20.008 6.109 6.704 1.00 89.81 247 GLN A CA 1
ATOM 2044 C C . GLN A 1 247 ? -19.297 7.348 7.251 1.00 89.81 247 GLN A C 1
ATOM 2046 O O . GLN A 1 247 ? -19.857 8.437 7.193 1.00 89.81 247 GLN A O 1
ATOM 2051 N N . GLU A 1 248 ? -18.052 7.218 7.714 1.00 91.31 248 GLU A N 1
ATOM 2052 C CA . GLU A 1 248 ? -17.238 8.351 8.170 1.00 91.31 248 GLU A CA 1
ATOM 2053 C C . GLU A 1 248 ? -17.007 9.366 7.036 1.00 91.31 248 GLU A C 1
ATOM 2055 O O . GLU A 1 248 ? -17.231 10.564 7.207 1.00 91.31 248 GLU A O 1
ATOM 2060 N N . PHE A 1 249 ? -16.647 8.892 5.838 1.00 91.94 249 PHE A N 1
ATOM 2061 C CA . PHE A 1 249 ? -16.504 9.738 4.651 1.00 91.94 249 PHE A CA 1
ATOM 2062 C C . PHE A 1 249 ? -17.814 10.461 4.303 1.00 91.94 249 PHE A C 1
ATOM 2064 O O . PHE A 1 249 ? -17.801 11.639 3.937 1.00 91.94 249 PHE A O 1
ATOM 2071 N N . HIS A 1 250 ? -18.948 9.776 4.474 1.00 93.44 250 HIS A N 1
ATOM 2072 C CA . HIS A 1 250 ? -20.271 10.342 4.256 1.00 93.44 250 HIS A CA 1
ATOM 2073 C C . HIS A 1 250 ? -20.640 11.417 5.283 1.00 93.44 250 HIS A C 1
ATOM 2075 O O . HIS A 1 250 ? -21.110 12.489 4.910 1.00 93.44 250 HIS A O 1
ATOM 2081 N N . GLN A 1 251 ? -20.345 11.188 6.564 1.00 92.00 251 GLN A N 1
ATOM 2082 C CA . GLN A 1 251 ? -20.568 12.158 7.643 1.00 92.00 251 GLN A CA 1
ATOM 2083 C C . GLN A 1 251 ? -19.765 13.450 7.454 1.00 92.00 251 GLN A C 1
ATOM 2085 O O . GLN A 1 251 ? -20.216 14.527 7.845 1.00 92.00 251 GLN A O 1
ATOM 2090 N N . LEU A 1 252 ? -18.597 13.370 6.810 1.00 92.62 252 LEU A N 1
ATOM 2091 C CA . LEU A 1 252 ? -17.802 14.546 6.455 1.00 92.62 252 LEU A CA 1
ATOM 2092 C C . LEU A 1 252 ? -18.409 15.354 5.290 1.00 92.62 252 LEU A C 1
ATOM 2094 O O . LEU A 1 252 ? -17.969 16.478 5.036 1.00 92.62 252 LEU A O 1
ATOM 2098 N N . GLY A 1 253 ? -19.430 14.822 4.608 1.00 90.00 253 GLY A N 1
ATOM 2099 C CA . GLY A 1 253 ? -20.106 15.434 3.459 1.00 90.00 253 GLY A CA 1
ATOM 2100 C C . GLY A 1 253 ? -19.634 14.910 2.101 1.00 90.00 253 GLY A C 1
ATOM 2101 O O . GLY A 1 253 ? -19.889 15.545 1.080 1.00 90.00 253 GLY A O 1
ATOM 2102 N N . GLY A 1 254 ? -18.900 13.797 2.081 1.00 92.00 254 GLY A N 1
ATOM 2103 C CA . GLY A 1 254 ? -18.502 13.112 0.858 1.00 92.00 254 GLY A CA 1
ATOM 2104 C C . GLY A 1 254 ? -19.523 12.056 0.438 1.00 92.00 254 GLY A C 1
ATOM 2105 O O . GLY A 1 254 ? -20.389 11.636 1.202 1.00 92.00 254 GLY A O 1
ATOM 2106 N N . GLU A 1 255 ? -19.414 11.577 -0.789 1.00 93.25 255 GLU A N 1
ATOM 2107 C CA . GLU A 1 255 ? -20.216 10.461 -1.281 1.00 93.25 255 GLU A CA 1
ATOM 2108 C C . GLU A 1 255 ? -19.307 9.471 -2.002 1.00 93.25 255 GLU A C 1
ATOM 2110 O O . GLU A 1 255 ? -18.437 9.870 -2.774 1.00 93.25 255 GLU A O 1
ATOM 2115 N N . ILE A 1 256 ? -19.496 8.176 -1.763 1.00 88.88 256 ILE A N 1
ATOM 2116 C CA . ILE A 1 256 ? -18.771 7.131 -2.487 1.00 88.88 256 ILE A CA 1
ATOM 2117 C C . ILE A 1 256 ? -19.765 6.407 -3.380 1.00 88.88 256 ILE A C 1
ATOM 2119 O O . ILE A 1 256 ? -20.653 5.705 -2.902 1.00 88.88 256 ILE A O 1
ATOM 2123 N N . ARG A 1 257 ? -19.602 6.580 -4.692 1.00 83.50 257 ARG A N 1
ATOM 2124 C CA . ARG A 1 257 ? -20.404 5.902 -5.714 1.00 83.50 257 ARG A CA 1
ATOM 2125 C C . ARG A 1 257 ? -19.561 4.807 -6.344 1.00 83.50 257 ARG A C 1
ATOM 2127 O O . ARG A 1 257 ? -18.663 5.116 -7.127 1.00 83.50 257 ARG A O 1
ATOM 2134 N N . LEU A 1 258 ? -19.849 3.550 -6.006 1.00 77.25 258 LEU A N 1
ATOM 2135 C CA . LEU A 1 258 ? -19.009 2.392 -6.341 1.00 77.25 258 LEU A CA 1
ATOM 2136 C C . LEU A 1 258 ? -17.591 2.589 -5.770 1.00 77.25 258 LEU A C 1
ATOM 2138 O O . LEU A 1 258 ? -17.403 2.427 -4.569 1.00 77.25 258 LEU A O 1
ATOM 2142 N N . ASP A 1 259 ? -16.642 3.041 -6.591 1.00 78.31 259 ASP A N 1
ATOM 2143 C CA . ASP A 1 259 ? -15.260 3.355 -6.201 1.00 78.31 259 ASP A CA 1
ATOM 2144 C C . ASP A 1 259 ? -14.851 4.800 -6.578 1.00 78.31 259 ASP A C 1
ATOM 2146 O O . ASP A 1 259 ? -13.665 5.115 -6.733 1.00 78.31 259 ASP A O 1
ATOM 2150 N N . ASN A 1 260 ? -15.830 5.687 -6.781 1.00 87.69 260 ASN A N 1
ATOM 2151 C CA . ASN A 1 260 ? -15.621 7.113 -7.024 1.00 87.69 260 ASN A CA 1
ATOM 2152 C C . ASN A 1 260 ? -15.968 7.923 -5.772 1.00 87.69 260 ASN A C 1
ATOM 2154 O O . ASN A 1 260 ? -17.137 7.980 -5.385 1.00 87.69 260 ASN A O 1
ATOM 2158 N N . ALA A 1 261 ? -14.974 8.583 -5.184 1.00 91.75 261 ALA A N 1
ATOM 2159 C CA . ALA A 1 261 ? -15.194 9.549 -4.116 1.00 91.75 261 ALA A CA 1
ATOM 2160 C C . ALA A 1 261 ? -15.578 10.894 -4.722 1.00 91.75 261 ALA A C 1
ATOM 2162 O O . ALA A 1 261 ? -14.771 11.541 -5.388 1.00 91.75 261 ALA A O 1
ATOM 2163 N N . VAL A 1 262 ? -16.806 11.322 -4.471 1.00 93.75 262 VAL A N 1
ATOM 2164 C CA . VAL A 1 262 ? -17.332 12.618 -4.876 1.00 93.75 262 VAL A CA 1
ATOM 2165 C C . VAL A 1 262 ? -17.358 13.527 -3.659 1.00 93.75 262 VAL A C 1
ATOM 2167 O O . VAL A 1 262 ? -17.907 13.181 -2.616 1.00 93.75 262 VAL A O 1
ATOM 2170 N N . VAL A 1 263 ? -16.754 14.700 -3.796 1.00 93.88 263 VAL A N 1
ATOM 2171 C CA . VAL A 1 263 ? -16.745 15.735 -2.768 1.00 93.88 263 VAL A CA 1
ATOM 2172 C C . VAL A 1 263 ? -17.224 17.031 -3.400 1.00 93.88 263 VAL A C 1
ATOM 2174 O O . VAL A 1 263 ? -16.649 17.509 -4.380 1.00 93.88 263 VAL A O 1
ATOM 2177 N N . GLU A 1 264 ? -18.282 17.602 -2.835 1.00 92.25 264 GLU A N 1
ATOM 2178 C CA . GLU A 1 264 ? -18.904 18.824 -3.333 1.00 92.25 264 GLU A CA 1
ATOM 2179 C C . GLU A 1 264 ? -18.949 19.894 -2.239 1.00 92.25 264 GLU A C 1
ATOM 2181 O O . GLU A 1 264 ? -19.289 19.602 -1.094 1.00 92.25 264 GLU A O 1
ATOM 2186 N N . LYS A 1 265 ? -18.598 21.143 -2.585 1.00 86.00 265 LYS A N 1
ATOM 2187 C CA . LYS A 1 265 ? -18.704 22.321 -1.696 1.00 86.00 265 LYS A CA 1
ATOM 2188 C C . LYS A 1 265 ? -18.043 22.126 -0.320 1.00 86.00 265 LYS A C 1
ATOM 2190 O O . LYS A 1 265 ? -18.496 22.672 0.687 1.00 86.00 265 LYS A O 1
ATOM 2195 N N . SER A 1 266 ? -16.958 21.354 -0.268 1.00 85.25 266 SER A N 1
ATOM 2196 C CA . SER A 1 266 ? -16.262 21.047 0.983 1.00 85.25 266 SER A CA 1
ATOM 2197 C C . SER A 1 266 ? -15.286 22.158 1.376 1.00 85.25 266 SER A C 1
ATOM 2199 O O . SER A 1 266 ? -14.666 22.806 0.526 1.00 85.25 266 SER A O 1
ATOM 2201 N N . SER A 1 267 ? -15.143 22.383 2.684 1.00 85.38 267 SER A N 1
ATOM 2202 C CA . SER A 1 267 ? -14.117 23.277 3.223 1.00 85.38 267 SER A CA 1
ATOM 2203 C C . SER A 1 267 ? -12.751 22.590 3.204 1.00 85.38 267 SER A C 1
ATOM 2205 O O . SER A 1 267 ? -12.665 21.366 3.298 1.00 85.38 267 SER A O 1
ATOM 2207 N N . ALA A 1 268 ? -11.664 23.366 3.161 1.00 83.62 268 ALA A N 1
ATOM 2208 C CA . ALA A 1 268 ? -10.310 22.806 3.161 1.00 83.62 268 ALA A CA 1
ATOM 2209 C C . ALA A 1 268 ? -10.050 21.845 4.341 1.00 83.62 268 ALA A C 1
ATOM 2211 O O . ALA A 1 268 ? -9.414 20.814 4.153 1.00 83.62 268 ALA A O 1
ATOM 2212 N N . LYS A 1 269 ? -10.585 22.153 5.534 1.00 87.44 269 LYS A N 1
ATOM 2213 C CA . LYS A 1 269 ? -10.455 21.298 6.726 1.00 87.44 269 LYS A CA 1
ATOM 2214 C C . LYS A 1 269 ? -11.188 19.963 6.554 1.00 87.44 269 LYS A C 1
ATOM 2216 O O . LYS A 1 269 ? -10.601 18.916 6.797 1.00 87.44 269 LYS A O 1
ATOM 2221 N N . ARG A 1 270 ? -12.444 19.992 6.094 1.00 89.94 270 ARG A N 1
ATOM 2222 C CA . ARG A 1 270 ? -13.231 18.767 5.874 1.00 89.94 270 ARG A CA 1
ATOM 2223 C C . ARG A 1 270 ? -12.641 17.910 4.762 1.00 89.94 270 ARG A C 1
ATOM 2225 O O . ARG A 1 270 ? -12.575 16.697 4.904 1.00 89.94 270 ARG A O 1
ATOM 2232 N N . LEU A 1 271 ? -12.169 18.529 3.680 1.00 89.94 271 LEU A N 1
ATOM 2233 C CA . LEU A 1 271 ? -11.471 17.812 2.616 1.00 89.94 271 LEU A CA 1
ATOM 2234 C C . LEU A 1 271 ? -10.198 17.136 3.141 1.00 89.94 271 LEU A C 1
ATOM 2236 O O . LEU A 1 271 ? -9.926 15.993 2.796 1.00 89.94 271 LEU A O 1
ATOM 2240 N N . GLU A 1 272 ? -9.430 17.801 4.002 1.00 88.19 272 GLU A N 1
ATOM 2241 C CA . GLU A 1 272 ? -8.253 17.188 4.616 1.00 88.19 272 GLU A CA 1
ATOM 2242 C C . GLU A 1 272 ? -8.604 15.980 5.500 1.00 88.19 272 GLU A C 1
ATOM 2244 O O . GLU A 1 272 ? -7.933 14.948 5.418 1.00 88.19 272 GLU A O 1
ATOM 2249 N N . GLU A 1 273 ? -9.669 16.082 6.299 1.00 88.06 273 GLU A N 1
ATOM 2250 C CA . GLU A 1 273 ? -10.201 14.968 7.092 1.00 88.06 273 GLU A CA 1
ATOM 2251 C C . GLU A 1 273 ? -10.644 13.811 6.181 1.00 88.06 273 GLU A C 1
ATOM 2253 O O . GLU A 1 273 ? -10.231 12.674 6.399 1.00 88.06 273 GLU A O 1
ATOM 2258 N N . MET A 1 274 ? -11.363 14.096 5.091 1.00 91.19 274 MET A N 1
ATOM 2259 C CA . MET A 1 274 ? -11.754 13.100 4.084 1.00 91.19 274 MET A CA 1
ATOM 2260 C C . MET A 1 274 ? -10.547 12.392 3.459 1.00 91.19 274 MET A C 1
ATOM 2262 O O . MET A 1 274 ? -10.556 11.169 3.317 1.00 91.19 274 MET A O 1
ATOM 2266 N N . LEU A 1 275 ? -9.486 13.130 3.114 1.00 85.56 275 LEU A N 1
ATOM 2267 C CA . LEU A 1 275 ? -8.247 12.542 2.598 1.00 85.56 275 LEU A CA 1
ATOM 2268 C C . LEU A 1 275 ? -7.593 11.607 3.625 1.00 85.56 275 LEU A C 1
ATOM 2270 O O . LEU A 1 275 ? -7.046 10.577 3.239 1.00 85.56 275 LEU A O 1
ATOM 2274 N N . ASN A 1 276 ? -7.687 11.908 4.924 1.00 82.94 276 ASN A N 1
ATOM 2275 C CA . ASN A 1 276 ? -7.207 11.001 5.970 1.00 82.94 276 ASN A CA 1
ATOM 2276 C C . ASN A 1 276 ? -8.037 9.709 6.030 1.00 82.94 276 ASN A C 1
ATOM 2278 O O . ASN A 1 276 ? -7.460 8.630 6.184 1.00 82.94 276 ASN A O 1
ATOM 2282 N N . VAL A 1 277 ? -9.364 9.787 5.863 1.00 83.50 277 VAL A N 1
ATOM 2283 C CA . VAL A 1 277 ? -10.214 8.585 5.754 1.00 83.50 277 VAL A CA 1
ATOM 2284 C C . VAL A 1 277 ? -9.813 7.759 4.528 1.00 83.50 277 VAL A C 1
ATOM 2286 O O . VAL A 1 277 ? -9.672 6.539 4.625 1.00 83.50 277 VAL A O 1
ATOM 2289 N N . ILE A 1 278 ? -9.520 8.414 3.395 1.00 82.81 278 ILE A N 1
ATOM 2290 C CA . ILE A 1 278 ? -8.961 7.754 2.205 1.00 82.81 278 ILE A CA 1
ATOM 2291 C C . ILE A 1 278 ? -7.671 7.008 2.571 1.00 82.81 278 ILE A C 1
ATOM 2293 O O . ILE A 1 278 ? -7.575 5.793 2.359 1.00 82.81 278 ILE A O 1
ATOM 2297 N N . CYS A 1 279 ? -6.716 7.688 3.213 1.00 75.38 279 CYS A N 1
ATOM 2298 C CA . CYS A 1 279 ? -5.447 7.104 3.658 1.00 75.38 279 CYS A CA 1
ATOM 2299 C C . CYS A 1 279 ? -5.614 5.889 4.593 1.00 75.38 279 CYS A C 1
ATOM 2301 O O . CYS A 1 279 ? -4.780 4.988 4.547 1.00 75.38 279 CYS A O 1
ATOM 2303 N N . ARG A 1 280 ? -6.705 5.797 5.364 1.00 74.81 280 ARG A N 1
ATOM 2304 C CA . ARG A 1 280 ? -6.983 4.686 6.299 1.00 74.81 280 ARG A CA 1
ATOM 2305 C C . ARG A 1 280 ? -7.447 3.379 5.652 1.00 74.81 280 ARG A C 1
ATOM 2307 O O . ARG A 1 280 ? -7.618 2.397 6.363 1.00 74.81 280 ARG A O 1
ATOM 2314 N N . GLY A 1 281 ? -7.622 3.343 4.331 1.00 67.75 281 GLY A N 1
ATOM 2315 C CA . GLY A 1 281 ? -7.890 2.093 3.603 1.00 67.75 281 GLY A CA 1
ATOM 2316 C C . GLY A 1 281 ? -9.114 2.123 2.695 1.00 67.75 281 GLY A C 1
ATOM 2317 O O . GLY A 1 281 ? -9.477 1.099 2.124 1.00 67.75 281 GLY A O 1
ATOM 2318 N N . LEU A 1 282 ? -9.735 3.292 2.520 1.00 72.12 282 LEU A N 1
ATOM 2319 C CA . LEU A 1 282 ? -10.777 3.488 1.516 1.00 72.12 282 LEU A CA 1
ATOM 2320 C C . LEU A 1 282 ? -10.195 3.295 0.115 1.00 72.12 282 LEU A C 1
ATOM 2322 O O . LEU A 1 282 ? -9.191 3.905 -0.263 1.00 72.12 282 LEU A O 1
ATOM 2326 N N . VAL A 1 283 ? -10.840 2.421 -0.643 1.00 69.56 283 VAL A N 1
ATOM 2327 C CA . VAL A 1 283 ? -10.431 2.056 -1.994 1.00 69.56 283 VAL A CA 1
ATOM 2328 C C . VAL A 1 283 ? -11.184 2.908 -2.972 1.00 69.56 283 VAL A C 1
ATOM 2330 O O . VAL A 1 283 ? -12.410 2.907 -2.963 1.00 69.56 283 VAL A O 1
ATOM 2333 N N . LEU A 1 284 ? -10.445 3.591 -3.828 1.00 75.56 284 LEU A N 1
ATOM 2334 C CA . LEU A 1 284 ? -11.017 4.465 -4.826 1.00 75.56 284 LEU A CA 1
ATOM 2335 C C . LEU A 1 284 ? -10.249 4.280 -6.126 1.00 75.56 284 LEU A C 1
ATOM 2337 O O . LEU A 1 284 ? -9.017 4.260 -6.118 1.00 75.56 284 LEU A O 1
ATOM 2341 N N . PHE A 1 285 ? -10.984 4.185 -7.228 1.00 76.12 285 PHE A N 1
ATOM 2342 C CA . PHE A 1 285 ? -10.424 4.296 -8.573 1.00 76.12 285 PHE A CA 1
ATOM 2343 C C . PHE A 1 285 ? -10.467 5.737 -9.078 1.00 76.12 285 PHE A C 1
ATOM 2345 O O . PHE A 1 285 ? -9.639 6.134 -9.903 1.00 76.12 285 PHE A O 1
ATOM 2352 N N . LYS A 1 286 ? -11.418 6.528 -8.561 1.00 85.69 286 LYS A N 1
ATOM 2353 C CA . LYS A 1 286 ? -11.666 7.901 -8.988 1.00 85.69 286 LYS A CA 1
ATOM 2354 C C . LYS A 1 286 ? -11.902 8.838 -7.804 1.00 85.69 286 LYS A C 1
ATOM 2356 O O . LYS A 1 286 ? -12.568 8.470 -6.838 1.00 85.69 286 LYS A O 1
ATOM 2361 N N . ILE A 1 287 ? -11.384 10.060 -7.901 1.00 91.88 287 ILE A N 1
ATOM 2362 C CA . ILE A 1 287 ? -11.717 11.166 -6.994 1.00 91.88 287 ILE A CA 1
ATOM 2363 C C . ILE A 1 287 ? -12.278 12.318 -7.825 1.00 91.88 287 ILE A C 1
ATOM 2365 O O . ILE A 1 287 ? -11.675 12.728 -8.812 1.00 91.88 287 ILE A O 1
ATOM 2369 N N . THR A 1 288 ? -13.433 12.844 -7.431 1.00 93.06 288 THR A N 1
ATOM 2370 C CA . THR A 1 288 ? -14.105 13.967 -8.086 1.00 93.06 288 THR A CA 1
ATOM 2371 C C . THR A 1 288 ? -14.332 15.088 -7.078 1.00 93.06 288 THR A C 1
ATOM 2373 O O . THR A 1 288 ? -15.072 14.913 -6.113 1.00 93.06 288 THR A O 1
ATOM 2376 N N . LEU A 1 289 ? -13.729 16.249 -7.319 1.00 92.62 289 LEU A N 1
ATOM 2377 C CA . LEU A 1 289 ? -13.883 17.458 -6.514 1.00 92.62 289 LEU A CA 1
ATOM 2378 C C . LEU A 1 289 ? -14.700 18.487 -7.288 1.00 92.62 289 LEU A C 1
ATOM 2380 O O . LEU A 1 289 ? -14.351 18.814 -8.421 1.00 92.62 289 LEU A O 1
ATOM 2384 N N . ARG A 1 290 ? -15.776 18.993 -6.678 1.00 91.50 290 ARG A N 1
ATOM 2385 C CA . ARG A 1 290 ? -16.693 19.969 -7.283 1.00 91.50 290 ARG A CA 1
ATOM 2386 C C . ARG A 1 290 ? -16.869 21.185 -6.390 1.00 91.50 290 ARG A C 1
ATOM 2388 O O . ARG A 1 290 ? -17.178 21.022 -5.207 1.00 91.50 290 ARG A O 1
ATOM 2395 N N . ASN A 1 291 ? -16.738 22.391 -6.939 1.00 87.31 291 ASN A N 1
ATOM 2396 C CA . ASN A 1 291 ? -17.035 23.637 -6.222 1.00 87.31 291 ASN A CA 1
ATOM 2397 C C . ASN A 1 291 ? -16.285 23.751 -4.877 1.00 87.31 291 ASN A C 1
ATOM 2399 O O . ASN A 1 291 ? -16.852 24.169 -3.867 1.00 87.31 291 ASN A O 1
ATOM 2403 N N . CYS A 1 292 ? -15.032 23.290 -4.826 1.00 85.25 292 CYS A N 1
ATOM 2404 C CA . CYS A 1 292 ? -14.258 23.181 -3.586 1.00 85.25 292 CYS A CA 1
ATOM 2405 C C . CYS A 1 292 ? -13.236 24.317 -3.459 1.00 85.25 292 CYS A C 1
ATOM 2407 O O . CYS A 1 292 ? -12.531 24.644 -4.414 1.00 85.25 292 CYS A O 1
ATOM 2409 N N . LYS A 1 293 ? -13.095 24.862 -2.242 1.00 84.38 293 LYS A N 1
ATOM 2410 C CA . LYS A 1 293 ? -12.008 25.786 -1.878 1.00 84.38 293 LYS A CA 1
ATOM 2411 C C . LYS A 1 293 ? -10.921 25.007 -1.143 1.00 84.38 293 LYS A C 1
ATOM 2413 O O . LYS A 1 293 ? -11.139 24.534 -0.027 1.00 84.38 293 LYS A O 1
ATOM 2418 N N . ILE A 1 294 ? -9.765 24.849 -1.779 1.00 85.75 294 ILE A N 1
ATOM 2419 C CA . ILE A 1 294 ? -8.703 23.934 -1.350 1.00 85.75 294 ILE A CA 1
ATOM 2420 C C . ILE A 1 294 ? -7.461 24.751 -1.003 1.00 85.75 294 ILE A C 1
ATOM 2422 O O . ILE A 1 294 ? -7.029 25.579 -1.793 1.00 85.75 294 ILE A O 1
ATOM 2426 N N . ARG A 1 295 ? -6.853 24.525 0.164 1.00 85.38 295 ARG A N 1
ATOM 2427 C CA . ARG A 1 295 ? -5.533 25.108 0.457 1.00 85.38 295 ARG A CA 1
ATOM 2428 C C . ARG A 1 295 ? -4.458 24.398 -0.354 1.00 85.38 295 ARG A C 1
ATOM 2430 O O . ARG A 1 295 ? -4.534 23.183 -0.522 1.00 85.38 295 ARG A O 1
ATOM 2437 N N . THR A 1 296 ? -3.409 25.114 -0.742 1.00 83.56 296 THR A N 1
ATOM 2438 C CA . THR A 1 296 ? -2.248 24.539 -1.436 1.00 83.56 296 THR A CA 1
ATOM 2439 C C . THR A 1 296 ? -1.711 23.268 -0.766 1.00 83.56 296 THR A C 1
ATOM 2441 O O . THR A 1 296 ? -1.492 22.274 -1.449 1.00 83.56 296 THR A O 1
ATOM 2444 N N . SER A 1 297 ? -1.582 23.248 0.565 1.00 84.06 297 SER A N 1
ATOM 2445 C CA . SER A 1 297 ? -1.117 22.058 1.296 1.00 84.06 297 SER A CA 1
ATOM 2446 C C . SER A 1 297 ? -2.032 20.837 1.124 1.00 84.06 297 SER A C 1
ATOM 2448 O O . SER A 1 297 ? -1.555 19.712 1.001 1.00 84.06 297 SER A O 1
ATOM 2450 N N . VAL A 1 298 ? -3.349 21.052 1.085 1.00 87.12 298 VAL A N 1
ATOM 2451 C CA . VAL A 1 298 ? -4.353 19.993 0.900 1.00 87.12 298 VAL A CA 1
ATOM 2452 C C . VAL A 1 298 ? -4.360 19.506 -0.551 1.00 87.12 298 VAL A C 1
ATOM 2454 O O . VAL A 1 298 ? -4.501 18.310 -0.796 1.00 87.12 298 VAL A O 1
ATOM 2457 N N . PHE A 1 299 ? -4.151 20.411 -1.509 1.00 88.62 299 PHE A N 1
ATOM 2458 C CA . PHE A 1 299 ? -3.992 20.073 -2.923 1.00 88.62 299 PHE A CA 1
ATOM 2459 C C . PHE A 1 299 ? -2.744 19.215 -3.170 1.00 88.62 299 PHE A C 1
ATOM 2461 O O . PHE A 1 299 ? -2.839 18.151 -3.781 1.00 88.62 299 PHE A O 1
ATOM 2468 N N . ASP A 1 300 ? -1.595 19.617 -2.621 1.00 85.62 300 ASP A N 1
ATOM 2469 C CA . ASP A 1 300 ? -0.350 18.853 -2.738 1.00 85.62 300 ASP A CA 1
ATOM 2470 C C . ASP A 1 300 ? -0.498 17.469 -2.069 1.00 85.62 300 ASP A C 1
ATOM 2472 O O . ASP A 1 300 ? -0.072 16.449 -2.618 1.00 85.62 300 ASP A O 1
ATOM 2476 N N . LYS A 1 301 ? -1.194 17.397 -0.923 1.00 85.56 301 LYS A N 1
ATOM 2477 C CA . LYS A 1 301 ? -1.523 16.131 -0.251 1.00 85.56 301 LYS A CA 1
ATOM 2478 C C . LYS A 1 301 ? -2.394 15.225 -1.123 1.00 85.56 301 LYS A C 1
ATOM 2480 O O . LYS A 1 301 ? -2.074 14.044 -1.251 1.00 85.56 301 LYS A O 1
ATOM 2485 N N . LEU A 1 302 ? -3.446 15.750 -1.752 1.00 89.38 302 LEU A N 1
ATOM 2486 C CA . LEU A 1 302 ? -4.295 14.992 -2.677 1.00 89.38 302 LEU A CA 1
ATOM 2487 C C . LEU A 1 302 ? -3.481 14.397 -3.834 1.00 89.38 302 LEU A C 1
ATOM 2489 O O . LEU A 1 302 ? -3.592 13.200 -4.096 1.00 89.38 302 LEU A O 1
ATOM 2493 N N . LEU A 1 303 ? -2.648 15.204 -4.500 1.00 87.69 303 LEU A N 1
ATOM 2494 C CA . LEU A 1 303 ? -1.807 14.716 -5.597 1.00 87.69 303 LEU A CA 1
ATOM 2495 C C . LEU A 1 303 ? -0.811 13.661 -5.111 1.00 87.69 303 LEU A C 1
ATOM 2497 O O . LEU A 1 303 ? -0.622 12.645 -5.779 1.00 87.69 303 LEU A O 1
ATOM 2501 N N . SER A 1 304 ? -0.237 13.837 -3.918 1.00 82.69 304 SER A N 1
ATOM 2502 C CA . SER A 1 304 ? 0.649 12.831 -3.326 1.00 82.69 304 SER A CA 1
ATOM 2503 C C . SER A 1 304 ? -0.067 11.495 -3.097 1.00 82.69 304 SER A C 1
ATOM 2505 O O . SER A 1 304 ? 0.484 10.449 -3.431 1.00 82.69 304 SER A O 1
ATOM 2507 N N . ILE A 1 305 ? -1.319 11.521 -2.620 1.00 78.69 305 ILE A N 1
ATOM 2508 C CA . ILE A 1 305 ? -2.145 10.322 -2.426 1.00 78.69 305 ILE A CA 1
ATOM 2509 C C . ILE A 1 305 ? -2.404 9.638 -3.773 1.00 78.69 305 ILE A C 1
ATOM 2511 O O . ILE A 1 305 ? -2.257 8.422 -3.877 1.00 78.69 305 ILE A O 1
ATOM 2515 N N . ALA A 1 306 ? -2.737 10.413 -4.807 1.00 79.56 306 ALA A N 1
ATOM 2516 C CA . ALA A 1 306 ? -2.960 9.916 -6.165 1.00 79.56 306 ALA A CA 1
ATOM 2517 C C . ALA A 1 306 ? -1.723 9.232 -6.761 1.00 79.56 306 ALA A C 1
ATOM 2519 O O . ALA A 1 306 ? -1.822 8.198 -7.414 1.00 79.56 306 ALA A O 1
ATOM 2520 N N . CYS A 1 307 ? -0.543 9.803 -6.518 1.00 72.56 307 CYS A N 1
ATOM 2521 C CA . CYS A 1 307 ? 0.717 9.256 -7.012 1.00 72.56 307 CYS A CA 1
ATOM 2522 C C . CYS A 1 307 ? 1.128 7.977 -6.277 1.00 72.56 307 CYS A C 1
ATOM 2524 O O . CYS A 1 307 ? 1.783 7.116 -6.851 1.00 72.56 307 CYS A O 1
ATOM 2526 N N . GLN A 1 308 ? 0.778 7.870 -4.995 1.00 67.75 308 GLN A N 1
ATOM 2527 C CA . GLN A 1 308 ? 1.214 6.781 -4.116 1.00 67.75 308 GLN A CA 1
ATOM 2528 C C . GLN A 1 308 ? 0.260 5.584 -4.113 1.00 67.75 308 GLN A C 1
ATOM 2530 O O . GLN A 1 308 ? 0.621 4.511 -3.624 1.00 67.75 308 GLN A O 1
ATOM 2535 N N . ARG A 1 309 ? -0.964 5.763 -4.623 1.00 65.31 309 ARG A N 1
ATOM 2536 C CA . ARG A 1 309 ? -1.986 4.720 -4.708 1.00 65.31 309 ARG A CA 1
ATOM 2537 C C . ARG A 1 309 ? -2.282 4.393 -6.160 1.00 65.31 309 ARG A C 1
ATOM 2539 O O . ARG A 1 309 ? -3.122 5.038 -6.776 1.00 65.31 309 ARG A O 1
ATOM 2546 N N . ASN A 1 310 ? -1.680 3.318 -6.669 1.00 59.88 310 ASN A N 1
ATOM 2547 C CA . ASN A 1 310 ? -1.836 2.899 -8.075 1.00 59.88 310 ASN A CA 1
ATOM 2548 C C . ASN A 1 310 ? -3.287 2.543 -8.456 1.00 59.88 310 ASN A C 1
ATOM 2550 O O . ASN A 1 310 ? -3.601 2.385 -9.635 1.00 59.88 310 ASN A O 1
ATOM 2554 N N . LEU A 1 311 ? -4.167 2.359 -7.466 1.00 66.06 311 LEU A N 1
ATOM 2555 C CA . LEU A 1 311 ? -5.592 2.146 -7.705 1.00 66.06 311 LEU A CA 1
ATOM 2556 C C . LEU A 1 311 ? -6.308 3.433 -8.118 1.00 66.06 311 LEU A C 1
ATOM 2558 O O . LEU A 1 311 ? -7.220 3.356 -8.932 1.00 66.06 311 LEU A O 1
ATOM 2562 N N . ILE A 1 312 ? -5.879 4.605 -7.635 1.00 75.69 312 ILE A N 1
ATOM 2563 C CA . ILE A 1 312 ? -6.448 5.880 -8.076 1.00 75.69 312 ILE A CA 1
ATOM 2564 C C . ILE A 1 312 ? -5.887 6.170 -9.465 1.00 75.69 312 ILE A C 1
ATOM 2566 O O . ILE A 1 312 ? -4.733 6.563 -9.620 1.00 75.69 312 ILE A O 1
ATOM 2570 N N . ARG A 1 313 ? -6.723 5.967 -10.479 1.00 75.44 313 ARG A N 1
ATOM 2571 C CA . ARG A 1 313 ? -6.366 6.197 -11.884 1.00 75.44 313 ARG A CA 1
ATOM 2572 C C . ARG A 1 313 ? -6.940 7.484 -12.430 1.00 75.44 313 ARG A C 1
ATOM 2574 O O . ARG A 1 313 ? -6.559 7.907 -13.508 1.00 75.44 313 ARG A O 1
ATOM 2581 N N . HIS A 1 314 ? -7.870 8.106 -11.716 1.00 84.12 314 HIS A N 1
ATOM 2582 C CA . HIS A 1 314 ? -8.558 9.269 -12.241 1.00 84.12 314 HIS A CA 1
ATOM 2583 C C . HIS A 1 314 ? -8.844 10.303 -11.161 1.00 84.12 314 HIS A C 1
ATOM 2585 O O . HIS A 1 314 ? -9.480 10.003 -10.149 1.00 84.12 314 HIS A O 1
ATOM 2591 N N . ILE A 1 315 ? -8.436 11.545 -11.401 1.00 90.56 315 ILE A N 1
ATOM 2592 C CA . ILE A 1 315 ? -8.826 12.690 -10.581 1.00 90.56 315 ILE A CA 1
ATOM 2593 C C . ILE A 1 315 ? -9.509 13.713 -11.463 1.00 90.56 315 ILE A C 1
ATOM 2595 O O . ILE A 1 315 ? -8.989 14.091 -12.505 1.00 90.56 315 ILE A O 1
ATOM 2599 N N . LYS A 1 316 ? -10.679 14.165 -11.022 1.00 90.88 316 LYS A N 1
ATOM 2600 C CA . LYS A 1 316 ? -11.460 15.186 -11.698 1.00 90.88 316 LYS A CA 1
ATOM 2601 C C . LYS A 1 316 ? -11.657 16.389 -10.788 1.00 90.88 316 LYS A C 1
ATOM 2603 O O . LYS A 1 316 ? -12.254 16.266 -9.721 1.00 90.88 316 LYS A O 1
ATOM 2608 N N . PHE A 1 317 ? -11.207 17.548 -11.237 1.00 88.62 317 PHE A N 1
ATOM 2609 C CA . PHE A 1 317 ? -11.431 18.839 -10.606 1.00 88.62 317 PHE A CA 1
ATOM 2610 C C . PHE A 1 317 ? -12.447 19.638 -11.427 1.00 88.62 317 PHE A C 1
ATOM 2612 O O . PHE A 1 317 ? -12.244 19.873 -12.615 1.00 88.62 317 PHE A O 1
ATOM 2619 N N . GLN A 1 318 ? -13.548 20.054 -10.811 1.00 87.44 318 GLN A N 1
ATOM 2620 C CA . GLN A 1 318 ? -14.564 20.900 -11.438 1.00 87.44 318 GLN A CA 1
ATOM 2621 C C . GLN A 1 318 ? -14.785 22.120 -10.556 1.00 87.44 318 GLN A C 1
ATOM 2623 O O . GLN A 1 318 ? -15.145 21.976 -9.385 1.00 87.44 318 GLN A O 1
ATOM 2628 N N . ASP A 1 319 ? -14.542 23.300 -11.113 1.00 80.94 319 ASP A N 1
ATOM 2629 C CA . ASP A 1 319 ? -14.770 24.579 -10.445 1.00 80.94 319 ASP A CA 1
ATOM 2630 C C . ASP A 1 319 ? -14.084 24.674 -9.075 1.00 80.94 319 ASP A C 1
ATOM 2632 O O . ASP A 1 319 ? -14.703 24.889 -8.030 1.00 80.94 319 ASP A O 1
ATOM 2636 N N . ILE A 1 320 ? -12.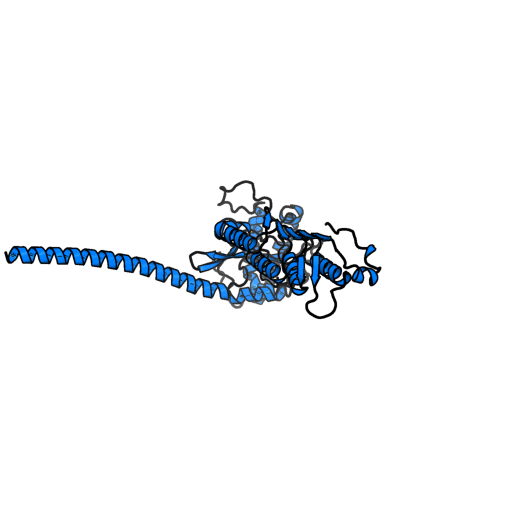775 24.418 -9.066 1.00 81.12 320 ILE A N 1
ATOM 2637 C CA . ILE A 1 320 ? -11.963 24.456 -7.848 1.00 81.12 320 ILE A CA 1
ATOM 2638 C C . ILE A 1 320 ? -11.226 25.785 -7.705 1.00 81.12 320 ILE A C 1
ATOM 2640 O O . ILE A 1 320 ? -10.715 26.340 -8.673 1.00 81.12 320 ILE A O 1
ATOM 2644 N N . ILE A 1 321 ? -11.103 26.252 -6.463 1.00 78.12 321 ILE A N 1
ATOM 2645 C CA . ILE A 1 321 ? -10.311 27.435 -6.118 1.00 78.12 321 ILE A CA 1
ATOM 2646 C C . ILE A 1 321 ? -9.182 26.993 -5.191 1.00 78.12 321 ILE A C 1
ATOM 2648 O O . ILE A 1 321 ? -9.441 26.504 -4.087 1.00 78.12 321 ILE A O 1
ATOM 2652 N N . ILE A 1 322 ? -7.932 27.174 -5.624 1.00 79.25 322 ILE A N 1
ATOM 2653 C CA . ILE A 1 322 ? -6.745 26.846 -4.824 1.00 79.25 322 ILE A CA 1
ATOM 2654 C C . ILE A 1 322 ? -6.263 28.102 -4.095 1.00 79.25 322 ILE A C 1
ATOM 2656 O O . ILE A 1 322 ? -5.799 29.058 -4.709 1.00 79.25 322 ILE A O 1
ATOM 2660 N N . GLN A 1 323 ? -6.381 28.098 -2.770 1.00 75.81 323 GLN A N 1
ATOM 2661 C CA . GLN A 1 323 ? -5.985 29.204 -1.906 1.00 75.81 323 GLN A CA 1
ATOM 2662 C C . GLN A 1 323 ? -4.531 29.039 -1.435 1.00 75.81 323 GLN A C 1
ATOM 2664 O O . GLN A 1 323 ? -4.163 27.948 -0.978 1.00 75.81 323 GLN A O 1
ATOM 2669 N N . PRO A 1 324 ? -3.712 30.103 -1.480 1.00 68.12 324 PRO A N 1
ATOM 2670 C CA . PRO A 1 324 ? -2.336 30.051 -1.005 1.00 68.12 324 PRO A CA 1
ATOM 2671 C C . PRO A 1 324 ? -2.276 29.853 0.515 1.00 68.12 324 PRO A C 1
ATOM 2673 O O . PRO A 1 324 ? -3.114 30.360 1.260 1.00 68.12 324 PRO A O 1
ATOM 2676 N N . THR A 1 325 ? -1.272 29.105 0.982 1.00 59.59 325 THR A N 1
ATOM 2677 C CA . THR A 1 325 ? -1.027 28.900 2.420 1.00 59.59 325 THR A CA 1
ATOM 2678 C C . THR A 1 325 ? -0.401 30.146 3.057 1.00 59.59 325 THR A C 1
ATOM 2680 O O . THR A 1 325 ? -0.751 30.491 4.180 1.00 59.59 325 THR A O 1
ATOM 2683 N N . VAL A 1 326 ? 0.500 30.822 2.330 1.00 56.03 326 VAL A N 1
ATOM 2684 C CA . VAL A 1 326 ? 1.143 32.109 2.656 1.00 56.03 326 VAL A CA 1
ATOM 2685 C C . VAL A 1 326 ? 1.550 32.765 1.323 1.00 56.03 326 VAL A C 1
ATOM 2687 O O . VAL A 1 326 ? 2.124 32.078 0.481 1.00 56.03 326 VAL A O 1
ATOM 2690 N N . GLY A 1 327 ? 1.278 34.060 1.115 1.00 54.00 327 GLY A N 1
ATOM 2691 C CA . GLY A 1 327 ? 1.691 34.797 -0.096 1.00 54.00 327 GLY A CA 1
ATOM 2692 C C . GLY A 1 327 ? 0.675 34.802 -1.250 1.00 54.00 327 GLY A C 1
ATOM 2693 O O . GLY A 1 327 ? -0.521 34.605 -1.037 1.00 54.00 327 GLY A O 1
ATOM 2694 N N . PHE A 1 328 ? 1.149 35.097 -2.467 1.00 51.44 328 PHE A N 1
ATOM 2695 C CA . PHE A 1 328 ? 0.318 35.233 -3.672 1.00 51.44 328 PHE A CA 1
ATOM 2696 C C . PHE A 1 328 ? -0.354 33.902 -4.066 1.00 51.44 328 PHE A C 1
ATOM 2698 O O . PHE A 1 328 ? 0.210 32.838 -3.801 1.00 51.44 328 PHE A O 1
ATOM 2705 N N . PRO A 1 329 ? -1.548 33.932 -4.694 1.00 56.25 329 PRO A N 1
ATOM 2706 C CA . PRO A 1 329 ? -2.189 32.730 -5.224 1.00 56.25 329 PRO A CA 1
ATOM 2707 C C . PRO A 1 329 ? -1.231 31.981 -6.155 1.00 56.25 329 PRO A C 1
ATOM 2709 O O . PRO A 1 329 ? -0.527 32.626 -6.933 1.00 56.25 329 PRO A O 1
ATOM 2712 N N . LYS A 1 330 ? -1.223 30.638 -6.101 1.00 62.31 330 LYS A N 1
ATOM 2713 C CA . LYS A 1 330 ? -0.484 29.839 -7.090 1.00 62.31 330 LYS A CA 1
ATOM 2714 C C . LYS A 1 330 ? -0.949 30.263 -8.478 1.00 62.31 330 LYS A C 1
ATOM 2716 O O . LYS A 1 330 ? -2.150 30.236 -8.759 1.00 62.31 330 LYS A O 1
ATOM 2721 N N . THR A 1 331 ? -0.010 30.640 -9.339 1.00 66.88 331 THR A N 1
ATOM 2722 C CA . THR A 1 331 ? -0.338 30.887 -10.744 1.00 66.88 331 THR A CA 1
ATOM 2723 C C . THR A 1 331 ? -0.869 29.594 -11.365 1.00 66.88 331 THR A C 1
ATOM 2725 O O . THR A 1 331 ? -0.501 28.489 -10.959 1.00 66.88 331 THR A O 1
ATOM 2728 N N . HIS A 1 332 ? -1.733 29.692 -12.370 1.00 70.00 332 HIS A N 1
ATOM 2729 C CA . HIS A 1 332 ? -2.219 28.504 -13.079 1.00 70.00 332 HIS A CA 1
ATOM 2730 C C . HIS A 1 332 ? -1.065 27.653 -13.642 1.00 70.00 332 HIS A C 1
ATOM 2732 O O . HIS A 1 332 ? -1.141 26.427 -13.660 1.00 70.00 332 HIS A O 1
ATOM 2738 N N . ARG A 1 333 ? 0.054 28.294 -13.998 1.00 71.06 333 ARG A N 1
ATOM 2739 C CA . ARG A 1 333 ? 1.300 27.626 -14.383 1.00 71.06 333 ARG A CA 1
ATOM 2740 C C . ARG A 1 333 ? 1.861 26.713 -13.286 1.00 71.06 333 ARG A C 1
ATOM 2742 O O . ARG A 1 333 ? 2.301 25.607 -13.584 1.00 71.06 333 ARG A O 1
ATOM 2749 N N . GLU A 1 334 ? 1.824 27.129 -12.022 1.00 76.38 334 GLU A N 1
ATOM 2750 C CA . GLU A 1 334 ? 2.249 26.287 -10.893 1.00 76.38 334 GLU A CA 1
ATOM 2751 C C . GLU A 1 334 ? 1.304 25.105 -10.657 1.00 76.38 334 GLU A C 1
ATOM 2753 O O . GLU A 1 334 ? 1.752 24.030 -10.256 1.00 76.38 334 GLU A O 1
ATOM 2758 N N . ILE A 1 335 ? 0.005 25.286 -10.910 1.00 79.31 335 ILE A N 1
ATOM 2759 C CA . ILE A 1 335 ? -0.987 24.205 -10.826 1.00 79.31 335 ILE A CA 1
ATOM 2760 C C . ILE A 1 335 ? -0.696 23.153 -11.901 1.00 79.31 335 ILE A C 1
ATOM 2762 O O . ILE A 1 335 ? -0.594 21.971 -11.575 1.00 79.31 335 ILE A O 1
ATOM 2766 N N . ILE A 1 336 ? -0.488 23.581 -13.152 1.00 80.56 336 ILE A N 1
ATOM 2767 C CA . ILE A 1 336 ? -0.113 22.686 -14.256 1.00 80.56 336 ILE A CA 1
ATOM 2768 C C . ILE A 1 336 ? 1.188 21.949 -13.937 1.00 80.56 336 ILE A C 1
ATOM 2770 O O . ILE A 1 336 ? 1.225 20.727 -14.033 1.00 80.56 336 ILE A O 1
ATOM 2774 N N . SER A 1 337 ? 2.224 22.656 -13.477 1.00 81.69 337 SER A N 1
ATOM 2775 C CA . SER A 1 337 ? 3.505 22.028 -13.129 1.00 81.69 337 SER A CA 1
ATOM 2776 C C . SER A 1 337 ? 3.346 20.932 -12.064 1.00 81.69 337 SER A C 1
ATOM 2778 O O . SER A 1 337 ? 3.985 19.883 -12.148 1.00 81.69 337 SER A O 1
ATOM 2780 N N . LYS A 1 338 ? 2.443 21.120 -11.092 1.00 85.75 338 LYS A N 1
ATOM 2781 C CA . LYS A 1 338 ? 2.118 20.091 -10.093 1.00 85.75 338 LYS A CA 1
ATOM 2782 C C . LYS A 1 338 ? 1.353 18.905 -10.681 1.00 85.75 338 LYS A C 1
ATOM 2784 O O . LYS A 1 338 ? 1.577 17.776 -10.244 1.00 85.75 338 LYS A O 1
ATOM 2789 N N . PHE A 1 339 ? 0.479 19.126 -11.661 1.00 87.50 339 PHE A N 1
ATOM 2790 C CA . PHE A 1 339 ? -0.157 18.031 -12.394 1.00 87.50 339 PHE A CA 1
ATOM 2791 C C . PHE A 1 339 ? 0.857 17.235 -13.212 1.00 87.50 339 PHE A C 1
ATOM 2793 O O . PHE A 1 339 ? 0.864 16.013 -13.120 1.00 87.50 339 PHE A O 1
ATOM 2800 N N . GLU A 1 340 ? 1.753 17.898 -13.937 1.00 81.38 340 GLU A N 1
ATOM 2801 C CA . GLU A 1 340 ? 2.823 17.237 -14.693 1.00 81.38 340 GLU A CA 1
ATOM 2802 C C . GLU A 1 340 ? 3.734 16.410 -13.778 1.00 81.38 340 GLU A C 1
ATOM 2804 O O . GLU A 1 340 ? 4.041 15.257 -14.080 1.00 81.38 340 GLU A O 1
ATOM 2809 N N . GLU A 1 341 ? 4.118 16.953 -12.619 1.00 82.69 341 GLU A N 1
ATOM 2810 C CA . GLU A 1 341 ? 4.868 16.218 -11.596 1.00 82.69 341 GLU A CA 1
ATOM 2811 C C . GLU A 1 341 ? 4.111 14.956 -11.146 1.00 82.69 341 GLU A C 1
ATOM 2813 O O . GLU A 1 341 ? 4.699 13.877 -11.037 1.00 82.69 341 GLU A O 1
ATOM 2818 N N . ALA A 1 342 ? 2.800 15.065 -10.917 1.00 79.19 342 ALA A N 1
ATOM 2819 C CA . ALA A 1 342 ? 1.975 13.933 -10.513 1.00 79.19 342 ALA A CA 1
ATOM 2820 C C . ALA A 1 342 ? 1.863 12.859 -11.612 1.00 79.19 342 ALA A C 1
ATOM 2822 O O . ALA A 1 342 ? 2.034 11.672 -11.331 1.00 79.19 342 ALA A O 1
ATOM 2823 N N . LEU A 1 343 ? 1.644 13.268 -12.864 1.00 79.00 343 LEU A N 1
ATOM 2824 C CA . LEU A 1 343 ? 1.558 12.376 -14.027 1.00 79.00 343 LEU A CA 1
ATOM 2825 C C . LEU A 1 343 ? 2.892 11.666 -14.308 1.00 79.00 343 LEU A C 1
ATOM 2827 O O . LEU A 1 343 ? 2.917 10.474 -14.610 1.00 79.00 343 LEU A O 1
ATOM 2831 N N . ASN A 1 344 ? 4.019 12.357 -14.125 1.00 74.31 344 ASN A N 1
ATOM 2832 C CA . ASN A 1 344 ? 5.347 11.749 -14.238 1.00 74.31 344 ASN A CA 1
ATOM 2833 C C . ASN A 1 344 ? 5.593 10.682 -13.160 1.00 74.31 344 ASN A C 1
ATOM 2835 O O . ASN A 1 344 ? 6.269 9.682 -13.411 1.00 74.31 344 ASN A O 1
ATOM 2839 N N . ASN A 1 345 ? 5.033 10.876 -11.963 1.00 70.31 345 ASN A N 1
ATOM 2840 C CA . ASN A 1 345 ? 5.167 9.941 -10.847 1.00 70.31 345 ASN A CA 1
ATOM 2841 C C . ASN A 1 345 ? 4.208 8.742 -10.931 1.00 70.31 345 ASN A C 1
ATOM 2843 O O . ASN A 1 345 ? 4.554 7.665 -10.427 1.00 70.31 345 ASN A O 1
ATOM 2847 N N . ASN A 1 346 ? 3.045 8.914 -11.568 1.00 68.25 346 ASN A N 1
ATOM 2848 C CA . ASN A 1 346 ? 2.047 7.875 -11.809 1.00 68.25 346 ASN A CA 1
ATOM 2849 C C . ASN A 1 346 ? 1.541 7.938 -13.261 1.00 68.25 346 ASN A C 1
ATOM 2851 O O . ASN A 1 346 ? 0.598 8.657 -13.578 1.00 68.25 346 ASN A O 1
ATOM 2855 N N . LYS A 1 347 ? 2.143 7.117 -14.130 1.00 69.69 347 LYS A N 1
ATOM 2856 C CA . LYS A 1 347 ? 1.846 7.073 -15.574 1.00 69.69 347 LYS A CA 1
ATOM 2857 C C . LYS A 1 347 ? 0.437 6.584 -15.923 1.00 69.69 347 LYS A C 1
ATOM 2859 O O . LYS A 1 347 ? 0.020 6.737 -17.062 1.00 69.69 347 LYS A O 1
ATOM 2864 N N . HIS A 1 348 ? -0.272 5.976 -14.970 1.00 69.44 348 HIS A N 1
ATOM 2865 C CA . HIS A 1 348 ? -1.646 5.481 -15.147 1.00 69.44 348 HIS A CA 1
ATOM 2866 C C . HIS A 1 348 ? -2.687 6.439 -14.556 1.00 69.44 348 HIS A C 1
ATOM 2868 O O . HIS A 1 348 ? -3.868 6.098 -14.485 1.00 69.44 348 HIS A O 1
ATOM 2874 N N . LEU A 1 349 ? -2.249 7.602 -14.062 1.00 77.75 349 LEU A N 1
ATOM 2875 C CA . LEU A 1 349 ? -3.120 8.642 -13.541 1.00 77.75 349 LEU A CA 1
ATOM 2876 C C . LEU A 1 349 ? -3.607 9.524 -14.690 1.00 77.75 349 LEU A C 1
ATOM 2878 O O . LEU A 1 349 ? -2.820 10.049 -15.465 1.00 77.75 349 LEU A O 1
ATOM 2882 N N . THR A 1 350 ? -4.910 9.750 -14.752 1.00 83.06 350 THR A N 1
ATOM 2883 C CA . THR A 1 350 ? -5.538 10.768 -15.590 1.00 83.06 350 THR A CA 1
ATOM 2884 C C . THR A 1 350 ? -6.026 11.905 -14.701 1.00 83.06 350 THR A C 1
ATOM 2886 O O . THR A 1 350 ? -6.714 11.665 -13.704 1.00 83.06 350 THR A O 1
ATOM 2889 N N . ILE A 1 351 ? -5.703 13.146 -15.067 1.00 86.81 351 ILE A N 1
ATOM 2890 C CA . ILE A 1 351 ? -6.190 14.343 -14.375 1.00 86.81 351 ILE A CA 1
ATOM 2891 C C . ILE A 1 351 ? -7.074 15.142 -15.333 1.00 86.81 351 ILE A C 1
ATOM 2893 O O . ILE A 1 351 ? -6.606 15.682 -16.331 1.00 86.81 351 ILE A O 1
ATOM 2897 N N . GLU A 1 352 ? -8.359 15.239 -15.008 1.00 86.38 352 GLU A N 1
ATOM 2898 C CA . GLU A 1 352 ? -9.293 16.174 -15.628 1.00 86.38 352 GLU A CA 1
ATOM 2899 C C . GLU A 1 352 ? -9.429 17.399 -14.727 1.00 86.38 352 GLU A C 1
ATOM 2901 O O . GLU A 1 352 ? -9.675 17.260 -13.529 1.00 86.38 352 GLU A O 1
ATOM 2906 N N . TYR A 1 353 ? -9.320 18.606 -15.273 1.00 83.19 353 TYR A N 1
ATOM 2907 C CA . TYR A 1 353 ? -9.538 19.817 -14.491 1.00 83.19 353 TYR A CA 1
ATOM 2908 C C . TYR A 1 353 ? -10.287 20.880 -15.294 1.00 83.19 353 TYR A C 1
ATOM 2910 O O . TYR A 1 353 ? -10.124 21.000 -16.504 1.00 83.19 353 TYR A O 1
ATOM 2918 N N . THR A 1 354 ? -11.150 21.629 -14.612 1.00 71.75 354 THR A N 1
ATOM 2919 C CA . THR A 1 354 ? -11.830 22.816 -15.144 1.00 71.75 354 THR A CA 1
ATOM 2920 C C . THR A 1 354 ? -11.479 23.979 -14.231 1.00 71.75 354 THR A C 1
ATOM 2922 O O . THR A 1 354 ? -11.725 23.897 -13.025 1.00 71.75 354 THR A O 1
ATOM 2925 N N . VAL A 1 355 ? -10.859 25.026 -14.775 1.00 56.56 355 VAL A N 1
ATOM 2926 C CA . VAL A 1 355 ? -10.466 26.202 -13.990 1.00 56.56 355 VAL A CA 1
ATOM 2927 C C . VAL A 1 355 ? -11.494 27.298 -14.185 1.00 56.56 355 VAL A C 1
ATOM 2929 O O . VAL A 1 355 ? -11.658 27.808 -15.289 1.00 56.56 355 VAL A O 1
ATOM 2932 N N . SER A 1 356 ? -12.144 27.687 -13.095 1.00 54.66 356 SER A N 1
ATOM 2933 C CA . SER A 1 356 ? -12.840 28.965 -12.994 1.00 54.66 356 SER A CA 1
ATOM 2934 C C . SER A 1 356 ? -11.807 29.976 -12.486 1.00 54.66 356 SER A C 1
ATOM 2936 O O . SER A 1 356 ? -11.449 29.977 -11.309 1.00 54.66 356 SER A O 1
ATOM 2938 N N . LEU A 1 357 ? -11.231 30.767 -13.392 1.00 52.16 357 LEU A N 1
ATOM 2939 C CA . LEU A 1 357 ? -10.321 31.853 -13.024 1.00 52.16 357 LEU A CA 1
ATOM 2940 C C . LEU A 1 357 ? -11.151 33.057 -12.570 1.00 52.16 357 LEU A C 1
ATOM 2942 O O . LEU A 1 357 ? -12.130 33.408 -13.222 1.00 52.16 357 LEU A O 1
ATOM 2946 N N . ASP A 1 358 ? -10.750 33.692 -11.471 1.00 50.03 358 ASP A N 1
ATOM 2947 C CA . ASP A 1 358 ? -11.291 34.994 -11.072 1.00 50.03 358 ASP A CA 1
ATOM 2948 C C . ASP A 1 358 ?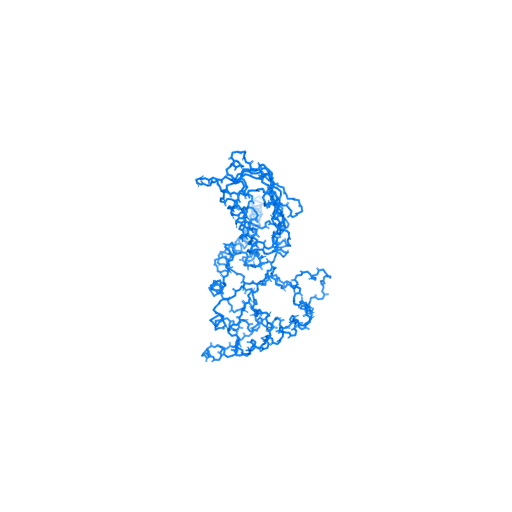 -10.921 36.049 -12.138 1.00 50.03 358 ASP A C 1
ATOM 2950 O O . ASP A 1 358 ? -9.806 36.004 -12.676 1.00 50.03 358 ASP A O 1
ATOM 2954 N N . GLU A 1 359 ? -11.823 36.982 -12.466 1.00 46.19 359 GLU A N 1
ATOM 2955 C CA . GLU A 1 359 ? -11.665 37.931 -13.591 1.00 46.19 359 GLU A CA 1
ATOM 2956 C C . GLU A 1 359 ? -10.373 38.760 -13.485 1.00 46.19 359 GLU A C 1
ATOM 2958 O O . GLU A 1 359 ? -9.715 39.047 -14.491 1.00 46.19 359 GLU A O 1
ATOM 2963 N N . ASP A 1 360 ? -9.953 39.086 -12.262 1.00 47.50 360 ASP A N 1
ATOM 2964 C CA . ASP A 1 360 ? -8.715 39.823 -11.989 1.00 47.50 360 ASP A CA 1
ATOM 2965 C C . ASP A 1 360 ? -7.442 38.999 -12.248 1.00 47.50 360 ASP A C 1
ATOM 2967 O O . ASP A 1 360 ? -6.369 39.557 -12.500 1.00 47.50 360 ASP A O 1
ATOM 2971 N N . THR A 1 361 ? -7.554 37.669 -12.239 1.00 49.59 361 THR A N 1
ATOM 2972 C CA . THR A 1 361 ? -6.455 36.743 -12.554 1.00 49.59 361 THR A CA 1
ATOM 2973 C C . THR A 1 361 ? -6.332 36.544 -14.065 1.00 49.59 361 THR A C 1
ATOM 2975 O O . THR A 1 361 ? -5.217 36.503 -14.584 1.00 49.59 361 THR A O 1
ATOM 2978 N N . MET A 1 362 ? -7.459 36.510 -14.793 1.00 43.47 362 MET A N 1
ATOM 2979 C CA . MET A 1 362 ? -7.464 36.425 -16.262 1.00 43.47 362 MET A CA 1
ATOM 2980 C C . MET A 1 362 ? -6.813 37.642 -16.928 1.00 43.47 362 MET A C 1
ATOM 2982 O O . MET A 1 362 ? -6.119 37.491 -17.928 1.00 43.47 362 MET A O 1
ATOM 2986 N N . LYS A 1 363 ? -6.973 38.844 -16.358 1.00 46.66 363 LYS A N 1
ATOM 2987 C CA . LYS A 1 363 ? -6.375 40.078 -16.904 1.00 46.66 363 LYS A CA 1
ATOM 2988 C C . LYS A 1 363 ? -4.847 40.137 -16.802 1.00 46.66 363 LYS A C 1
ATOM 2990 O O . LYS A 1 363 ? -4.230 40.926 -17.514 1.00 46.66 363 LYS A O 1
ATOM 2995 N N . LYS A 1 364 ? -4.229 39.351 -15.914 1.00 51.16 364 LYS A N 1
ATOM 2996 C CA . LYS A 1 364 ? -2.779 39.399 -15.656 1.00 51.16 364 LYS A CA 1
ATOM 2997 C C . LYS A 1 364 ? -1.972 38.347 -16.408 1.00 51.16 364 LYS A C 1
ATOM 2999 O O . LYS A 1 364 ? -0.753 38.480 -16.464 1.00 51.16 364 LYS A O 1
ATOM 3004 N N . ASP A 1 365 ? -2.612 37.336 -16.989 1.00 47.88 365 ASP A N 1
ATOM 3005 C CA . ASP A 1 365 ? -1.895 36.191 -17.545 1.00 47.88 365 ASP A CA 1
ATOM 3006 C C . ASP A 1 365 ? -2.532 35.712 -18.863 1.00 47.88 365 ASP A C 1
ATOM 3008 O O . ASP A 1 365 ? -3.269 34.729 -18.933 1.00 47.88 365 ASP A O 1
ATOM 3012 N N . ASN A 1 366 ? -2.223 36.435 -19.947 1.00 44.84 366 ASN A N 1
ATOM 3013 C CA . ASN A 1 366 ? -2.671 36.144 -21.319 1.00 44.84 366 ASN A CA 1
ATOM 3014 C C . ASN A 1 366 ? -2.170 34.788 -21.869 1.00 44.84 366 ASN A C 1
ATOM 3016 O O . ASN A 1 366 ? -2.553 34.393 -22.968 1.00 44.84 366 ASN A O 1
ATOM 3020 N N . SER A 1 367 ? -1.323 34.064 -21.129 1.00 47.66 367 SER A N 1
ATOM 3021 C CA . SER A 1 367 ? -0.801 32.748 -21.519 1.00 47.66 367 SER A CA 1
ATOM 3022 C C . SER A 1 367 ? -1.797 31.594 -21.305 1.00 47.66 367 SER A C 1
ATOM 3024 O O . SER A 1 367 ? -1.538 30.468 -21.722 1.00 47.66 367 SER A O 1
ATOM 3026 N N . LEU A 1 368 ? -2.954 31.864 -20.685 1.00 42.84 368 LEU A N 1
ATOM 3027 C CA . LEU A 1 368 ? -3.879 30.843 -20.179 1.00 42.84 368 LEU A CA 1
ATOM 3028 C C . LEU A 1 368 ? -4.858 30.259 -21.199 1.00 42.84 368 LEU A C 1
ATOM 3030 O O . LEU A 1 368 ? -5.432 29.199 -20.956 1.00 42.84 368 LEU A O 1
ATOM 3034 N N . LEU A 1 369 ? -5.027 30.902 -22.354 1.00 41.78 369 LEU A N 1
ATOM 3035 C CA . LEU A 1 369 ? -5.977 30.463 -23.382 1.00 41.78 369 LEU A CA 1
ATOM 3036 C C . LEU A 1 369 ? -5.502 29.240 -24.191 1.00 41.78 369 LEU A C 1
ATOM 3038 O O . LEU A 1 369 ? -6.304 28.642 -24.902 1.00 41.78 369 LEU A O 1
ATOM 3042 N N . SER A 1 370 ? -4.232 28.830 -24.084 1.00 40.31 370 SER A N 1
ATOM 3043 C CA . SER A 1 370 ? -3.645 27.757 -24.907 1.00 40.31 370 SER A CA 1
ATOM 3044 C C . SER A 1 370 ? -3.549 26.380 -24.228 1.00 40.31 370 SER A C 1
ATOM 3046 O O . SER A 1 370 ? -3.086 25.427 -24.855 1.00 40.31 370 SER A O 1
ATOM 3048 N N . HIS A 1 371 ? -3.987 26.226 -22.974 1.00 42.56 371 HIS A N 1
ATOM 3049 C CA . HIS A 1 371 ? -3.852 24.969 -22.212 1.00 42.56 371 HIS A CA 1
ATOM 3050 C C . HIS A 1 371 ? -5.189 24.361 -21.772 1.00 42.56 371 HIS A C 1
ATOM 3052 O O . HIS A 1 371 ? -5.331 23.849 -20.665 1.00 42.56 371 HIS A O 1
ATOM 3058 N N . PHE A 1 372 ? -6.169 24.373 -22.675 1.00 39.59 372 PHE A N 1
ATOM 3059 C CA . PHE A 1 372 ? -7.400 23.590 -22.560 1.00 39.59 372 PHE A CA 1
ATOM 3060 C C . PHE A 1 372 ? -7.367 22.397 -23.524 1.00 39.59 372 PHE A C 1
ATOM 3062 O O . PHE A 1 372 ? -8.083 22.412 -24.511 1.00 39.59 372 PHE A O 1
ATOM 3069 N N . VAL A 1 373 ? -6.563 21.358 -23.263 1.00 37.09 373 VAL A N 1
ATOM 3070 C CA . VAL A 1 373 ? -6.852 19.987 -23.742 1.00 37.09 373 VAL A CA 1
ATOM 3071 C C . VAL A 1 373 ? -6.227 18.959 -22.792 1.00 37.09 373 VAL A C 1
ATOM 3073 O O . VAL A 1 373 ? -5.042 19.003 -22.468 1.00 37.09 373 VAL A O 1
ATOM 3076 N N . ALA A 1 374 ? -7.078 18.019 -22.382 1.00 37.69 374 ALA A N 1
ATOM 3077 C CA . ALA A 1 374 ? -6.807 16.828 -21.594 1.00 37.69 374 ALA A CA 1
ATOM 3078 C C . ALA A 1 374 ? -5.569 16.039 -22.050 1.00 37.69 374 ALA A C 1
ATOM 3080 O O . ALA A 1 374 ? -5.378 15.795 -23.238 1.00 37.69 374 ALA A O 1
ATOM 3081 N N . HIS A 1 375 ? -4.777 15.551 -21.097 1.00 33.06 375 HIS A N 1
ATOM 3082 C CA . HIS A 1 375 ? -3.904 14.405 -21.337 1.00 33.06 375 HIS A CA 1
ATOM 3083 C C . HIS A 1 375 ? -4.596 13.170 -20.758 1.00 33.06 375 HIS A C 1
ATOM 3085 O O . HIS A 1 375 ? -4.522 12.896 -19.562 1.00 33.06 375 HIS A O 1
ATOM 3091 N N . SER A 1 376 ? -5.336 12.466 -21.619 1.00 27.22 376 SER A N 1
ATOM 3092 C CA . SER A 1 376 ? -5.655 11.059 -21.399 1.00 27.22 376 SER A CA 1
ATOM 3093 C C . SER A 1 376 ? -4.550 10.218 -22.027 1.00 27.22 376 SER A C 1
ATOM 3095 O O . SER A 1 376 ? -4.315 10.326 -23.233 1.00 27.22 376 SER A O 1
ATOM 3097 N N . THR A 1 377 ? -3.928 9.356 -21.237 1.00 26.16 377 THR A N 1
ATOM 3098 C CA . THR A 1 377 ? -3.297 8.128 -21.729 1.00 26.16 377 THR A CA 1
ATOM 3099 C C . THR A 1 377 ? -3.828 6.968 -20.922 1.00 26.16 377 THR A C 1
ATOM 3101 O O . THR A 1 377 ? -3.854 7.115 -19.678 1.00 26.16 377 THR A O 1
#

Sequence (377 aa):
RETDAMIAEIKRVQEKLADIELTSNKILVNTDVLIKKADAILRQTFELAEYTIPRLFVILPEIKTSINPINWWTRSYRLFFICECDNERHFAFHEGYEMKQIREFFRKYGPYVQKMLIVVRAAIAVSSFVLPQLTYFSPSVQQTIPRFLLDKSFQDTLTNNLNSMDNVIEVSLKENLSTRTMNALHLEDNIQGVELREIRSFLKRTDNQSSFGNLYRSTNENGQIRWLCLHHYRQYSGEKQIEGLKQEFHQLGGEIRLDNAVVEKSSAKRLEEMLNVICRGLVLFKITLRNCKIRTSVFDKLLSIACQRNLIRHIKFQDIIIQPTVGFPKTHREIISKFEEALNNNKHLTIEYTVSLDEDTMKKDNSLLSHFVAHST

Nearest PDB structures (foldseek):
  4z94-assembly1_G  TM=6.022E-01  e=9.578E-03  Homo sapiens
  5wfn-assembly2_D  TM=5.285E-01  e=3.756E-02  Homo sapiens
  8iah-assembly1_Y  TM=5.564E-01  e=1.047E-01  Sus scrofa
  6nig-assembly1_B  TM=5.079E-01  e=4.345E-01  Homo sapiens
  7zgu-assembly1_A  TM=4.149E-01  e=4.104E-01  Homo sapiens

Solvent-accessible surface area (backbone atoms only — not comparable to full-atom values): 21616 Å² total; per-residue (Å²): 106,72,67,57,53,50,52,52,50,50,53,53,50,52,54,51,49,53,52,50,52,55,51,51,53,52,50,53,55,52,46,53,54,50,50,55,50,50,52,16,50,54,42,26,54,52,35,58,71,36,55,76,56,76,88,45,62,45,78,45,70,63,92,63,91,79,91,57,85,90,48,59,83,76,54,57,34,26,41,37,40,38,22,62,50,95,87,70,68,42,59,30,75,56,94,45,37,46,52,45,64,58,64,63,47,41,62,73,45,27,72,60,51,54,56,42,48,54,54,52,48,58,31,57,76,59,81,39,89,60,67,91,89,58,89,83,72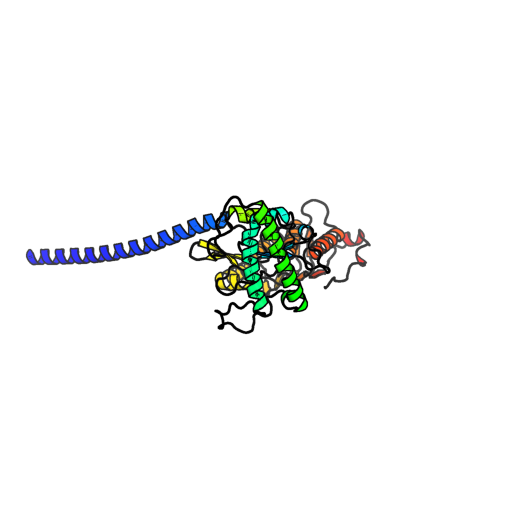,74,93,81,66,81,81,63,60,64,71,65,74,73,35,68,72,46,42,54,51,46,51,57,50,52,58,53,47,52,60,51,42,50,53,46,46,65,78,60,74,83,79,82,85,93,73,78,93,56,88,80,78,77,72,53,40,76,60,52,61,51,55,60,75,36,34,74,63,73,59,93,80,66,32,69,38,57,32,42,82,45,68,50,92,70,16,47,69,37,32,18,30,58,73,56,37,48,68,72,62,35,66,65,53,57,48,49,49,52,50,52,36,37,76,66,56,31,45,73,59,95,39,31,40,40,39,54,66,42,50,46,68,47,48,47,52,42,51,50,49,39,72,76,68,58,73,38,42,31,40,37,42,31,56,28,48,33,36,45,69,52,50,54,48,51,46,50,51,44,40,63,31,79,59,30,32,34,39,36,40,36,48,44,44,69,40,48,84,74,76,72,63,70,50,70,67,57,54,50,52,52,49,52,54,35,36,73,66,21,76,64,40,28,62,47,75,43,80,64,72,56,73,78,56,54,76,75,44,86,78,63,83,80,73,84,76,80,64,80,108

Organism: NCBI:txid433720

pLDDT: mean 71.95, std 16.73, range [26.16, 94.62]

Radius of gyration: 28.58 Å; Cα contacts (8 Å, |Δi|>4): 448; chains: 1; bounding box: 69×72×91 Å

Mean predicted aligned error: 16.33 Å

Foldseek 3Di:
DVVVVVVVVVVVVVVVVVVVVVVVVVVVVVVVVVVLQVQLVVLLVVQVVQPLAAPAKAKAFDDDPDDDLVCLVVTWIFIWGWFPDPAAIATQQDPGFTFDPVLVVLLQCVVLNLLVLVVVVVCLVVLHSDDPVPPPDDPPPPPRPDVLSNDPVSSVSRVVRSVSSVVVSVVSVVVVPPDDDDDDNDSPPDATSVRNVCVQVGGPDDQPLSCHSVWDWDADSSSHITTHHLVVCPVRVDVVVLVVLQVVLVVLVWHQDPQEIEHEAHEQVSLQVSLVSVSNRRGHQEYEYYLYEHEPVSVLSVLSSCLNDLSPQEYEAYAYHYDYPDDDGPQVVNVVVSVVVSCVSHVSHWYHYDYDDDPVSCVPCVPPPPPPDTDDD